Protein AF-A0A0R3S7X6-F1 (afdb_monomer_lite)

Radius of gyration: 30.51 Å; chains: 1; bounding box: 85×88×116 Å

pLDDT: mean 70.82, std 25.55, range [23.27, 97.25]

Sequence (541 aa):
MPRQCRDERRQRWRWRRLWWYTCLGCTSHNLLEMDIFHAITQGDSDELESCLQRLQSSPISLIIRRGHPNKMLGTFFQECSPAIWAVECCQWHLLPILSNYGFDFNRPQLCRRWTCFCRKQIRPNNSPYRRLWTRGQYTYQSILDYFFASIYEKLGELEDTPLFLQESEFLENPLQALLSRADKLLSYGADVHRIDSIIVFNSLAGSFDRYLCSYFDPNDEILPDIPKRSDAYVELEVLQRLIEYGFSEFEFMEYISPNTNWFGILICLLAHPRLQKLVEANRPVPPLIKSTAILLINLLVWRYKLPHTSTDLQDSVNNLRLRKTYARRYAEQRNLFDSRIAGIIRESDNLLKSPPSLGLLARNRIRSLLGGKGFKTKVESLGLPQNLTTFLASIGTEHMTWVRAPPFAVAVATGKLTAATFEDLDRNCGVEIERRAESDRIRTSLTPSPEPFQNRESIEPKVDGSPSFSEMINYRPGLIKRRASACPRISRLQPMTGPVLRIQRSMTAVVRGPRPRPTSAPLLKVTPPKVSAHRLQMPVR

Secondary structure (DSSP, 8-state):
--THHHHHHHHHHHHHHHHHHHHHTB--S-HHHHHHHHHHHHT-HHHHHHHHHT--SS---EEEEEE-SSGGG-EEEEEE-HHHHHHHTT-GGGHHHHHHTT--TTS-EEEEEEES-----------TTGGGSSEEEEEESSHHHHHHHHHHHHHHHHHHS-GGG--S-TTS-TTHHHHTTHHHHHTTT--GGGS-HHHHHHHHHHHHHHHHHH---TT-SS-TTS--SGGG-HHHHHHHHHHHTT----HHHHS--TTS-HHHHHHHHHT-TTHHHHHHTTPPPPHHHHHHHHHHHHHHHHHTT-TT----HHHHHHT-HHHHHHHHHTGGGHHHHHHHHHHHHHHHHHHHHSPPPHHHHHHHHHHHHH-STTHHHHHHTTT--HHHHHHHH---GGGTTTTT--HHHHHHHHT---HHHHHHHHHHHHHHHHHHHHHHHHHHTS-PPPPP---------------------------------------------S------SS------PPPPPP-----------------------

Structure (mmCIF, N/CA/C/O backbone):
data_AF-A0A0R3S7X6-F1
#
_entry.id   AF-A0A0R3S7X6-F1
#
loop_
_atom_site.group_PDB
_atom_site.id
_atom_site.type_symbol
_atom_site.label_atom_id
_atom_site.label_alt_id
_atom_site.label_comp_id
_atom_site.label_asym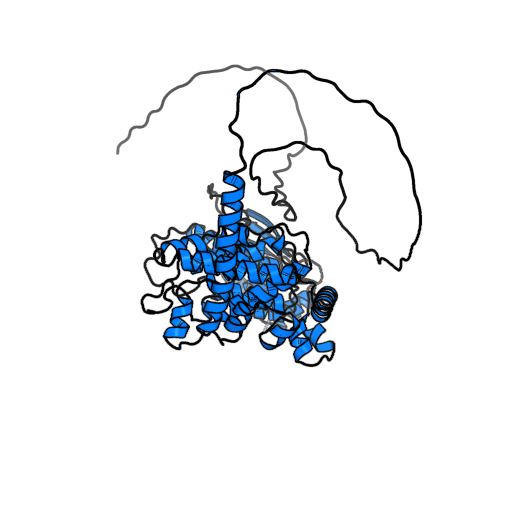_id
_atom_site.label_entity_id
_atom_site.label_seq_id
_atom_site.pdbx_PDB_ins_code
_atom_site.Cartn_x
_atom_site.Cartn_y
_atom_site.Cartn_z
_atom_site.occupancy
_atom_site.B_iso_or_equiv
_atom_site.auth_seq_id
_atom_site.auth_comp_id
_atom_site.auth_asym_id
_atom_site.auth_atom_id
_atom_site.pdbx_PDB_model_num
ATOM 1 N N . MET A 1 1 ? 14.888 0.655 -61.557 1.00 35.81 1 MET A N 1
ATOM 2 C CA . MET A 1 1 ? 14.719 1.640 -60.459 1.00 35.81 1 MET A CA 1
ATOM 3 C C . MET A 1 1 ? 15.965 1.605 -59.578 1.00 35.81 1 MET A C 1
ATOM 5 O O . MET A 1 1 ? 16.168 0.599 -58.905 1.00 35.81 1 MET A O 1
ATOM 9 N N . PRO A 1 2 ? 16.854 2.611 -59.650 1.00 29.84 2 PRO A N 1
ATOM 10 C CA . PRO A 1 2 ? 18.198 2.507 -59.090 1.00 29.84 2 PRO A CA 1
ATOM 11 C C . PRO A 1 2 ? 18.199 2.701 -57.566 1.00 29.84 2 PRO A C 1
ATOM 13 O O . PRO A 1 2 ? 17.438 3.501 -57.017 1.00 29.84 2 PRO A O 1
ATOM 16 N N . ARG A 1 3 ? 19.073 1.945 -56.889 1.00 31.59 3 ARG A N 1
ATOM 17 C CA . ARG A 1 3 ? 19.215 1.844 -55.423 1.00 31.59 3 ARG A CA 1
ATOM 18 C C . ARG A 1 3 ? 19.357 3.201 -54.704 1.00 31.59 3 ARG A C 1
ATOM 20 O O . ARG A 1 3 ? 18.885 3.319 -53.579 1.00 31.59 3 ARG A O 1
ATOM 27 N N . GLN A 1 4 ? 19.863 4.238 -55.375 1.00 29.61 4 GLN A N 1
ATOM 28 C CA . GLN A 1 4 ? 20.001 5.601 -54.832 1.00 29.61 4 GLN A CA 1
ATOM 29 C C . GLN A 1 4 ? 18.666 6.257 -54.428 1.00 29.61 4 GLN A C 1
ATOM 31 O O . GLN A 1 4 ? 18.596 6.929 -53.403 1.00 29.61 4 GLN A O 1
ATOM 36 N N . CYS A 1 5 ? 17.562 5.991 -55.137 1.00 27.59 5 CYS A N 1
ATOM 37 C CA . CYS A 1 5 ? 16.273 6.635 -54.841 1.00 27.59 5 CYS A CA 1
ATOM 38 C C . CYS A 1 5 ? 15.550 6.020 -53.613 1.00 27.59 5 CYS A C 1
ATOM 40 O O . CYS A 1 5 ? 14.645 6.629 -53.036 1.00 27.59 5 CYS A O 1
ATOM 42 N N . ARG A 1 6 ? 15.953 4.813 -53.173 1.00 31.94 6 ARG A N 1
ATOM 43 C CA . ARG A 1 6 ? 15.488 4.198 -51.911 1.00 31.94 6 ARG A CA 1
ATOM 44 C C . ARG A 1 6 ? 16.249 4.736 -50.696 1.00 31.94 6 ARG A C 1
ATOM 46 O O . ARG A 1 6 ? 15.630 4.915 -49.644 1.00 31.94 6 ARG A O 1
ATOM 53 N N . ASP A 1 7 ? 17.537 5.033 -50.848 1.00 34.22 7 ASP A N 1
ATOM 54 C CA . ASP A 1 7 ? 18.363 5.588 -49.771 1.00 34.22 7 ASP A CA 1
ATOM 55 C C . ASP A 1 7 ? 18.032 7.055 -49.473 1.00 34.22 7 ASP A C 1
ATOM 57 O O . ASP A 1 7 ? 17.949 7.427 -48.304 1.00 34.22 7 ASP A O 1
ATOM 61 N N . GLU A 1 8 ? 17.687 7.858 -50.483 1.00 30.91 8 GLU A N 1
ATOM 62 C CA . GLU A 1 8 ? 17.240 9.247 -50.282 1.00 30.91 8 GLU A CA 1
ATOM 63 C C . GLU A 1 8 ? 15.860 9.349 -49.614 1.00 30.91 8 GLU A C 1
ATOM 65 O O . GLU A 1 8 ? 15.633 10.214 -48.761 1.00 30.91 8 GLU A O 1
ATOM 70 N N . ARG A 1 9 ? 14.928 8.432 -49.927 1.00 36.00 9 ARG A N 1
ATOM 71 C CA . ARG A 1 9 ? 13.648 8.343 -49.202 1.00 36.00 9 ARG A CA 1
ATOM 72 C C . ARG A 1 9 ? 13.881 7.899 -47.761 1.00 36.00 9 ARG A C 1
ATOM 74 O O . ARG A 1 9 ? 13.361 8.543 -46.855 1.00 36.00 9 ARG A O 1
ATOM 81 N N . ARG A 1 10 ? 14.714 6.880 -47.512 1.00 38.38 10 ARG A N 1
ATOM 82 C CA . ARG A 1 10 ? 15.102 6.495 -46.142 1.00 38.38 10 ARG A CA 1
ATOM 83 C C . ARG A 1 10 ? 15.780 7.645 -45.394 1.00 38.38 10 ARG A C 1
ATOM 85 O O . ARG A 1 10 ? 15.473 7.839 -44.225 1.00 38.38 10 ARG A O 1
ATOM 92 N N . GLN A 1 11 ? 16.624 8.448 -46.041 1.00 36.12 11 GLN A N 1
ATOM 93 C CA . GLN A 1 11 ? 17.256 9.623 -45.431 1.00 36.12 11 GLN A CA 1
ATOM 94 C C . GLN A 1 11 ? 16.265 10.759 -45.133 1.00 36.12 11 GLN A C 1
ATOM 96 O O . GLN A 1 11 ? 16.307 11.304 -44.035 1.00 36.12 11 GLN A O 1
ATOM 101 N N . ARG A 1 12 ? 15.317 11.087 -46.023 1.00 34.56 12 ARG A N 1
ATOM 102 C CA . ARG A 1 12 ? 14.266 12.089 -45.727 1.00 34.56 12 ARG A CA 1
ATOM 103 C C . ARG A 1 12 ? 13.311 11.644 -44.616 1.00 34.56 12 ARG A C 1
ATOM 105 O O . ARG A 1 12 ? 12.922 12.466 -43.788 1.00 34.56 12 ARG A O 1
ATOM 112 N N . TRP A 1 13 ? 12.975 10.354 -44.554 1.00 42.47 13 TRP A N 1
ATOM 113 C CA . TRP A 1 13 ? 12.238 9.772 -43.426 1.00 42.47 13 TRP A CA 1
ATOM 114 C C . TRP A 1 13 ? 13.071 9.781 -42.129 1.00 42.47 13 TRP A C 1
ATOM 116 O O . TRP A 1 13 ? 12.522 10.084 -41.073 1.00 42.47 13 TRP A O 1
ATOM 126 N N . ARG A 1 14 ? 14.393 9.546 -42.201 1.00 41.12 14 ARG A N 1
ATOM 127 C CA . ARG A 1 14 ? 15.344 9.648 -41.072 1.00 41.12 14 ARG A CA 1
ATOM 128 C C . ARG A 1 14 ? 15.487 11.072 -40.531 1.00 41.12 14 ARG A C 1
ATOM 130 O O . ARG A 1 14 ? 15.494 11.232 -39.320 1.00 41.12 14 ARG A O 1
ATOM 137 N N . TRP A 1 15 ? 15.547 12.094 -41.387 1.00 39.44 15 TRP A N 1
ATOM 138 C CA . TRP A 1 15 ? 15.629 13.502 -40.968 1.00 39.44 15 TRP A CA 1
ATOM 139 C C . TRP A 1 15 ? 14.330 14.006 -40.340 1.00 39.44 15 TRP A C 1
ATOM 141 O O . TRP A 1 15 ? 14.372 14.683 -39.316 1.00 39.44 15 TRP A O 1
ATOM 151 N N . ARG A 1 16 ? 13.170 13.623 -40.894 1.00 40.66 16 ARG A N 1
ATOM 152 C CA . ARG A 1 16 ? 11.879 13.892 -40.247 1.00 40.66 16 ARG A CA 1
ATOM 153 C C . ARG A 1 16 ? 11.799 13.185 -38.895 1.00 40.66 16 ARG A C 1
ATOM 155 O O . ARG A 1 16 ? 11.509 13.842 -37.907 1.00 40.66 16 ARG A O 1
ATOM 162 N N . ARG A 1 17 ? 12.154 11.899 -38.814 1.00 41.44 17 ARG A N 1
ATOM 163 C CA . ARG A 1 17 ? 12.241 11.163 -37.545 1.00 41.44 17 ARG A CA 1
ATOM 164 C C . ARG A 1 17 ? 13.181 11.848 -36.532 1.00 41.44 17 ARG A C 1
ATOM 166 O O . ARG A 1 17 ? 12.739 12.078 -35.418 1.00 41.44 17 ARG A O 1
ATOM 173 N N . LEU A 1 18 ? 14.384 12.296 -36.922 1.00 41.06 18 LEU A N 1
ATOM 174 C CA . LEU A 1 18 ? 15.325 13.068 -36.075 1.00 41.06 18 LEU A CA 1
ATOM 175 C C . LEU A 1 18 ? 14.728 14.350 -35.483 1.00 41.06 18 LEU A C 1
ATOM 177 O O . LEU A 1 18 ? 14.952 14.651 -34.314 1.00 41.06 18 LEU A O 1
ATOM 181 N N . TRP A 1 19 ? 13.937 15.075 -36.271 1.00 41.53 19 TRP A N 1
ATOM 182 C CA . TRP A 1 19 ? 13.256 16.291 -35.823 1.00 41.53 19 TRP A CA 1
ATOM 183 C C . TRP A 1 19 ? 12.086 15.995 -34.869 1.00 41.53 19 TRP A C 1
ATOM 185 O O . TRP A 1 19 ? 11.884 16.715 -33.892 1.00 41.53 19 TRP A O 1
ATOM 195 N N . TRP A 1 20 ? 11.366 14.890 -35.091 1.00 39.84 20 TRP A N 1
ATOM 196 C CA . TRP A 1 20 ? 10.356 14.377 -34.158 1.00 39.84 20 TRP A CA 1
ATOM 197 C C . TRP A 1 20 ? 10.990 13.787 -32.880 1.00 39.84 20 TRP A C 1
ATOM 199 O O . TRP A 1 20 ? 10.400 13.896 -31.806 1.00 39.84 20 TRP A O 1
ATOM 209 N N . TYR A 1 21 ? 12.211 13.241 -32.947 1.00 43.78 21 TYR A N 1
ATOM 210 C CA . TYR A 1 21 ? 12.957 12.699 -31.800 1.00 43.78 21 TYR A CA 1
ATOM 211 C C . TYR A 1 21 ? 13.365 13.779 -30.797 1.00 43.78 21 TYR A C 1
ATOM 213 O O . TYR A 1 21 ? 13.222 13.578 -29.591 1.00 43.78 21 TYR A O 1
ATOM 221 N N . THR A 1 22 ? 13.745 14.970 -31.272 1.00 48.91 22 THR A N 1
ATOM 222 C CA . THR A 1 22 ? 13.940 16.142 -30.401 1.00 48.91 22 THR A CA 1
ATOM 223 C C . THR A 1 22 ? 12.646 16.629 -29.739 1.00 48.91 22 THR A C 1
ATOM 225 O O . THR A 1 22 ? 12.710 17.222 -28.659 1.00 48.91 22 THR A O 1
ATOM 228 N N . CYS A 1 23 ? 11.477 16.343 -30.326 1.00 44.66 23 CYS A N 1
ATOM 229 C CA . CYS A 1 23 ? 10.162 16.652 -29.750 1.00 44.66 23 CYS A CA 1
ATOM 230 C C . CYS A 1 23 ? 9.664 15.583 -28.757 1.00 44.66 23 CYS A C 1
ATOM 232 O O . CYS A 1 23 ? 9.019 15.937 -27.774 1.00 44.66 23 CYS A O 1
ATOM 234 N N . LEU A 1 24 ? 9.996 14.302 -28.971 1.00 45.62 24 LEU A N 1
ATOM 235 C CA . LEU A 1 24 ? 9.688 13.174 -28.068 1.00 45.62 24 LEU A CA 1
ATOM 236 C C . LEU A 1 24 ? 10.726 12.982 -26.950 1.00 45.62 24 LEU A C 1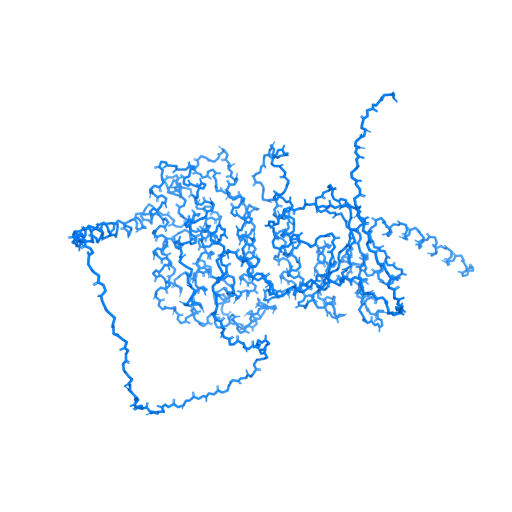
ATOM 238 O O . LEU A 1 24 ? 10.552 12.156 -26.058 1.00 45.62 24 LEU A O 1
ATOM 242 N N . GLY A 1 25 ? 11.801 13.768 -26.987 1.00 54.53 25 GLY A N 1
ATOM 243 C CA . GLY A 1 25 ? 12.741 13.934 -25.893 1.00 54.53 25 GLY A CA 1
ATOM 244 C C . GLY A 1 25 ? 13.941 12.993 -25.901 1.00 54.53 25 GLY A C 1
ATOM 245 O O . GLY A 1 25 ? 14.800 13.180 -25.048 1.00 54.53 25 GLY A O 1
ATOM 246 N N . CYS A 1 26 ? 14.079 12.042 -26.828 1.00 52.59 26 CYS A N 1
ATOM 247 C CA . CYS A 1 26 ? 15.272 11.193 -26.864 1.00 52.59 26 CYS A CA 1
ATOM 248 C C . CYS A 1 26 ? 16.406 11.832 -27.683 1.00 52.59 26 CYS A C 1
ATOM 250 O O . CYS A 1 26 ? 16.183 12.255 -28.815 1.00 52.59 26 CYS A O 1
ATOM 252 N N . THR A 1 27 ? 17.619 11.929 -27.124 1.00 57.59 27 THR A N 1
ATOM 253 C CA . THR A 1 27 ? 18.764 12.613 -27.773 1.00 57.59 27 THR A CA 1
ATOM 254 C C . THR A 1 27 ? 19.904 11.676 -28.178 1.00 57.59 27 THR A C 1
ATOM 256 O O . THR A 1 27 ? 21.032 12.138 -28.342 1.00 57.59 27 THR A O 1
ATOM 259 N N . SER A 1 28 ? 19.662 10.366 -28.298 1.00 59.12 28 SER A N 1
ATOM 260 C CA . SER A 1 28 ? 20.721 9.435 -28.708 1.00 59.12 28 SER A CA 1
ATOM 261 C C . SER A 1 28 ? 20.975 9.469 -30.220 1.00 59.12 28 SER A C 1
ATOM 263 O O . SER A 1 28 ? 20.064 9.597 -31.036 1.00 59.12 28 SER A O 1
ATOM 265 N N . HIS A 1 29 ? 22.256 9.366 -30.582 1.00 60.50 29 HIS A N 1
ATOM 266 C CA . HIS A 1 29 ? 22.735 9.291 -31.963 1.00 60.50 29 HIS A CA 1
ATOM 267 C C . HIS A 1 29 ? 22.774 7.849 -32.501 1.00 60.50 29 HIS A C 1
ATOM 269 O O . HIS A 1 29 ? 23.084 7.640 -33.675 1.00 60.50 29 HIS A O 1
ATOM 275 N N . ASN A 1 30 ? 22.462 6.856 -31.663 1.00 75.25 30 ASN A N 1
ATOM 276 C CA . ASN A 1 30 ? 22.417 5.449 -32.033 1.00 75.25 30 ASN A CA 1
ATOM 277 C C . ASN A 1 30 ? 21.001 5.071 -32.497 1.00 75.25 30 ASN A C 1
ATOM 279 O O . ASN A 1 30 ? 20.039 5.151 -31.734 1.00 75.25 30 ASN A O 1
ATOM 283 N N . LEU A 1 31 ? 20.875 4.635 -33.754 1.00 77.81 31 LEU A N 1
ATOM 284 C CA . LEU A 1 31 ? 19.589 4.248 -34.345 1.00 77.81 31 LEU A CA 1
ATOM 285 C C . LEU A 1 31 ? 18.906 3.118 -33.562 1.00 77.81 31 LEU A C 1
ATOM 287 O O . LEU A 1 31 ? 17.692 3.147 -33.403 1.00 77.81 31 LEU A O 1
ATOM 291 N N . LEU A 1 32 ? 19.677 2.175 -33.017 1.00 82.06 32 LEU A N 1
ATOM 292 C CA . LEU A 1 32 ? 19.123 1.048 -32.267 1.00 82.06 32 LEU A CA 1
ATOM 293 C C . LEU A 1 32 ? 18.525 1.487 -30.921 1.00 82.06 32 LEU A C 1
ATOM 295 O O . LEU A 1 32 ? 17.505 0.962 -30.493 1.00 82.06 32 LEU A O 1
ATOM 299 N N . GLU A 1 33 ? 19.118 2.490 -30.271 1.00 83.94 33 GLU A N 1
ATOM 300 C CA . GLU A 1 33 ? 18.578 3.068 -29.034 1.00 83.94 33 GLU A CA 1
ATOM 301 C C . GLU A 1 33 ? 17.279 3.838 -29.291 1.00 83.94 33 GLU A C 1
ATOM 303 O O . GLU A 1 33 ? 16.375 3.802 -28.458 1.00 83.94 33 GLU A O 1
ATOM 308 N N . MET A 1 34 ? 17.161 4.492 -30.454 1.00 82.62 34 MET A N 1
ATOM 309 C CA . MET A 1 34 ? 15.910 5.128 -30.888 1.00 82.62 34 MET A CA 1
ATOM 310 C C . MET A 1 34 ? 14.808 4.106 -31.155 1.00 82.62 34 MET A C 1
ATOM 312 O O . MET A 1 34 ? 13.664 4.331 -30.757 1.00 82.62 34 MET A O 1
ATOM 316 N N . ASP A 1 35 ? 15.143 2.997 -31.814 1.00 88.12 35 ASP A N 1
ATOM 317 C CA . ASP A 1 35 ? 14.180 1.936 -32.105 1.00 88.12 35 ASP A CA 1
ATOM 318 C C . ASP A 1 35 ? 13.686 1.288 -30.793 1.00 88.12 35 ASP A C 1
ATOM 320 O O . ASP A 1 35 ? 12.478 1.177 -30.585 1.00 88.12 35 ASP A O 1
ATOM 324 N N . ILE A 1 36 ? 14.585 1.008 -29.836 1.00 90.75 36 ILE A N 1
ATOM 325 C CA . ILE A 1 36 ? 14.224 0.523 -28.487 1.00 90.75 36 ILE A CA 1
ATOM 326 C C . ILE A 1 36 ? 13.358 1.538 -27.739 1.00 90.75 36 ILE A C 1
ATOM 328 O O . ILE A 1 36 ? 12.340 1.170 -27.151 1.00 90.75 36 ILE A O 1
ATOM 332 N N . PHE A 1 37 ? 13.742 2.818 -27.749 1.00 91.06 37 PHE A N 1
ATOM 333 C CA . PHE A 1 37 ? 12.966 3.883 -27.117 1.00 91.06 37 PHE A CA 1
ATOM 334 C C . PHE A 1 37 ? 11.526 3.895 -27.639 1.00 91.06 37 PHE A C 1
ATOM 336 O O . PHE A 1 37 ? 10.586 3.945 -26.846 1.00 91.06 37 PHE A O 1
ATOM 343 N N . HIS A 1 38 ? 11.350 3.804 -28.958 1.00 89.94 38 HIS A N 1
ATOM 344 C CA . HIS A 1 38 ? 10.039 3.785 -29.592 1.00 89.94 38 HIS A CA 1
ATOM 345 C C . HIS A 1 38 ? 9.237 2.526 -29.310 1.00 89.94 38 HIS A C 1
ATOM 347 O O . HIS A 1 38 ? 8.059 2.654 -28.977 1.00 89.94 38 HIS A O 1
ATOM 353 N N . ALA A 1 39 ? 9.850 1.349 -29.423 1.00 94.25 39 ALA A N 1
ATOM 354 C CA . ALA A 1 39 ? 9.185 0.088 -29.122 1.00 94.25 39 ALA A CA 1
ATOM 355 C C . ALA A 1 39 ? 8.629 0.113 -27.690 1.00 94.25 39 ALA A C 1
ATOM 357 O O . ALA A 1 39 ? 7.459 -0.190 -27.461 1.00 94.25 39 ALA A O 1
ATOM 358 N N . ILE A 1 40 ? 9.420 0.627 -26.740 1.00 95.62 40 ILE A N 1
ATOM 359 C CA . ILE A 1 40 ? 8.980 0.811 -25.355 1.00 95.62 40 ILE A CA 1
ATOM 360 C C . ILE A 1 40 ? 7.882 1.862 -25.235 1.00 95.62 40 ILE A C 1
ATOM 362 O O . ILE A 1 40 ? 6.937 1.638 -24.496 1.00 95.62 40 ILE A O 1
ATOM 366 N N . THR A 1 41 ? 7.956 2.998 -25.929 1.00 93.69 41 THR A N 1
ATOM 367 C CA . THR A 1 41 ? 6.893 4.015 -25.862 1.00 93.69 41 THR A CA 1
ATOM 368 C C . THR A 1 41 ? 5.561 3.498 -26.410 1.00 93.69 41 THR A C 1
ATOM 370 O O . THR A 1 41 ? 4.513 3.798 -25.840 1.00 93.69 41 THR A O 1
ATOM 373 N N . GLN A 1 42 ? 5.595 2.708 -27.485 1.00 94.56 42 GLN A N 1
ATOM 374 C CA . GLN A 1 42 ? 4.398 2.136 -28.109 1.00 94.56 42 GLN A CA 1
ATOM 375 C C . GLN A 1 42 ? 3.884 0.880 -27.396 1.00 94.56 42 GLN A C 1
ATOM 377 O O . GLN A 1 42 ? 2.738 0.496 -27.601 1.00 94.56 42 GLN A O 1
ATOM 382 N N . GLY A 1 43 ? 4.697 0.254 -26.541 1.00 95.25 43 GLY A N 1
ATOM 383 C CA . GLY A 1 43 ? 4.337 -1.019 -25.922 1.00 95.25 43 GLY A CA 1
ATOM 384 C C . GLY A 1 43 ? 4.489 -2.218 -26.865 1.00 95.25 43 GLY A C 1
ATOM 385 O O . GLY A 1 43 ? 3.861 -3.244 -26.621 1.00 95.25 43 GLY A O 1
ATOM 386 N N . ASP A 1 44 ? 5.290 -2.098 -27.925 1.00 96.50 44 ASP A N 1
ATOM 387 C CA . ASP A 1 44 ? 5.465 -3.126 -28.956 1.00 96.50 44 ASP A CA 1
ATOM 388 C C . ASP A 1 44 ? 6.478 -4.185 -28.497 1.00 96.50 44 ASP A C 1
ATOM 390 O O . ASP A 1 44 ? 7.677 -3.916 -28.387 1.00 96.50 44 ASP A O 1
ATOM 394 N N . SER A 1 45 ? 5.981 -5.380 -28.171 1.00 96.44 45 SER A N 1
ATOM 395 C CA . SER A 1 45 ? 6.797 -6.499 -27.691 1.00 96.44 45 SER A CA 1
ATOM 396 C C . SER A 1 45 ? 7.681 -7.097 -28.783 1.00 96.44 45 SER A C 1
ATOM 398 O O . SER A 1 45 ? 8.849 -7.380 -28.513 1.00 96.44 45 SER A O 1
ATOM 400 N N . ASP A 1 46 ? 7.152 -7.238 -29.998 1.00 95.44 46 ASP A N 1
ATOM 401 C CA . ASP A 1 46 ? 7.829 -7.914 -31.105 1.00 95.44 46 ASP A CA 1
ATOM 402 C C . ASP A 1 46 ? 8.974 -7.048 -31.639 1.00 95.44 46 ASP A C 1
ATOM 404 O O . ASP A 1 46 ? 10.105 -7.515 -31.810 1.00 95.44 46 ASP A O 1
ATOM 408 N N . GLU A 1 47 ? 8.712 -5.751 -31.834 1.00 94.12 47 GLU A N 1
ATOM 409 C CA . GLU A 1 47 ? 9.744 -4.805 -32.260 1.00 94.12 47 GLU A CA 1
ATOM 410 C C . GLU A 1 47 ? 10.815 -4.640 -31.176 1.00 94.12 47 GLU A C 1
ATOM 412 O O . GLU A 1 47 ? 12.009 -4.589 -31.490 1.00 94.12 47 GLU A O 1
ATOM 417 N N . LEU A 1 48 ? 10.422 -4.601 -29.895 1.00 94.69 48 LEU A N 1
ATOM 418 C CA . LEU A 1 48 ? 11.380 -4.519 -28.795 1.00 94.69 48 LEU A CA 1
ATOM 419 C C . LEU A 1 48 ? 12.312 -5.732 -28.791 1.00 94.69 48 LEU A C 1
ATOM 421 O O . LEU A 1 48 ? 13.530 -5.562 -28.715 1.00 94.69 48 LEU A O 1
ATOM 425 N N . GLU A 1 49 ? 11.764 -6.941 -28.881 1.00 94.00 49 GLU A N 1
ATOM 426 C CA . GLU A 1 49 ? 12.558 -8.165 -28.901 1.00 94.00 49 GLU A CA 1
ATOM 427 C C . GLU A 1 49 ? 13.488 -8.212 -30.123 1.00 94.00 49 GLU A C 1
ATOM 429 O O . GLU A 1 49 ? 14.685 -8.467 -29.975 1.00 94.00 49 GLU A O 1
ATOM 434 N N . SER A 1 50 ? 12.994 -7.843 -31.308 1.00 92.62 50 SER A N 1
ATOM 435 C CA . SER A 1 50 ? 13.817 -7.732 -32.520 1.00 92.62 50 SER A CA 1
ATOM 436 C C . SER A 1 50 ? 14.966 -6.725 -32.369 1.00 92.62 50 SER A C 1
ATOM 438 O O . SER A 1 50 ? 16.089 -6.949 -32.834 1.00 92.62 50 SER A O 1
ATOM 440 N N . CYS A 1 51 ? 14.724 -5.590 -31.709 1.00 91.50 51 CYS A N 1
ATOM 441 C CA . CYS A 1 51 ? 15.770 -4.616 -31.403 1.00 91.50 51 CYS A CA 1
ATOM 442 C C . CYS A 1 51 ? 16.806 -5.170 -30.417 1.00 91.50 51 CYS A C 1
ATOM 444 O O . CYS A 1 51 ? 18.007 -4.999 -30.628 1.00 91.50 51 CYS A O 1
ATOM 446 N N . LEU A 1 52 ? 16.360 -5.850 -29.360 1.00 90.31 52 LEU A N 1
ATOM 447 C CA . LEU A 1 52 ? 17.234 -6.402 -28.324 1.00 90.31 52 LEU A CA 1
ATOM 448 C C . LEU A 1 52 ? 18.092 -7.567 -28.832 1.00 90.31 52 LEU A C 1
ATOM 450 O O . LEU A 1 52 ? 19.252 -7.673 -28.449 1.00 90.31 52 LEU A O 1
ATOM 454 N N . GLN A 1 53 ? 17.586 -8.396 -29.745 1.00 90.12 53 GLN A N 1
ATOM 455 C CA . GLN A 1 53 ? 18.380 -9.455 -30.384 1.00 90.12 53 GLN A CA 1
ATOM 456 C C . GLN A 1 53 ? 19.525 -8.900 -31.240 1.00 90.12 53 GLN A C 1
ATOM 458 O O . GLN A 1 53 ? 20.581 -9.520 -31.362 1.00 90.12 53 GLN A O 1
ATOM 463 N N . ARG A 1 54 ? 19.337 -7.714 -31.828 1.00 88.69 54 ARG A N 1
ATOM 464 C CA . ARG A 1 54 ? 20.366 -7.028 -32.624 1.00 88.69 54 ARG A CA 1
ATOM 465 C C . ARG A 1 54 ? 21.434 -6.346 -31.761 1.00 88.69 54 ARG A C 1
ATOM 467 O O . ARG A 1 54 ? 22.443 -5.895 -32.306 1.00 88.69 54 ARG A O 1
ATOM 474 N N . LEU A 1 55 ? 21.244 -6.260 -30.441 1.00 83.88 55 LEU A N 1
ATOM 475 C CA . LEU A 1 55 ? 22.230 -5.691 -29.526 1.00 83.88 55 LEU A CA 1
ATOM 476 C C . LEU A 1 55 ? 23.416 -6.644 -29.337 1.00 83.88 55 LEU A C 1
ATOM 478 O O . LEU A 1 55 ? 23.271 -7.722 -28.772 1.00 83.88 55 LEU A O 1
ATOM 482 N N . GLN A 1 56 ? 24.612 -6.225 -29.751 1.00 65.06 56 GLN A N 1
ATOM 483 C CA . GLN A 1 56 ? 25.824 -7.048 -29.634 1.00 65.06 56 GLN A CA 1
ATOM 484 C C . GLN A 1 56 ? 26.649 -6.790 -28.353 1.00 65.06 56 GLN A C 1
ATOM 486 O O . GLN A 1 56 ? 27.530 -7.587 -28.037 1.00 65.06 56 GLN A O 1
ATOM 491 N N . SER A 1 57 ? 26.399 -5.717 -27.587 1.00 60.06 57 SER A N 1
ATOM 492 C CA . SER A 1 57 ? 27.141 -5.412 -26.346 1.00 60.06 57 SER A CA 1
ATOM 493 C C . SER A 1 57 ? 26.340 -4.588 -25.315 1.00 60.06 57 SER A C 1
ATOM 495 O O . SER A 1 57 ? 25.388 -3.889 -25.656 1.00 60.06 57 SER A O 1
ATOM 497 N N . SER A 1 58 ? 26.723 -4.704 -24.033 1.00 57.78 58 SER A N 1
ATOM 498 C CA . SER A 1 58 ? 26.104 -4.077 -22.841 1.00 57.78 58 SER A CA 1
ATOM 499 C C . SER A 1 58 ? 26.842 -2.793 -22.401 1.00 57.78 58 SER A C 1
ATOM 501 O O . SER A 1 58 ? 28.059 -2.743 -22.599 1.00 57.78 58 SER A O 1
ATOM 503 N N . PRO A 1 59 ? 26.220 -1.800 -21.717 1.00 69.31 59 PRO A N 1
ATOM 504 C CA . PRO A 1 59 ? 24.791 -1.552 -21.496 1.00 69.31 59 PRO A CA 1
ATOM 505 C C . PRO A 1 59 ? 24.266 -0.341 -22.300 1.00 69.31 59 PRO A C 1
ATOM 507 O O . PRO A 1 59 ? 24.963 0.660 -22.462 1.00 69.31 59 PRO A O 1
ATOM 510 N N . ILE A 1 60 ? 22.999 -0.396 -22.731 1.00 79.94 60 ILE A N 1
ATOM 511 C CA . ILE A 1 60 ? 22.294 0.760 -23.312 1.00 79.94 60 ILE A CA 1
ATOM 512 C C . ILE A 1 60 ? 21.698 1.641 -22.220 1.00 79.94 60 ILE A C 1
ATOM 514 O O . ILE A 1 60 ? 21.118 1.156 -21.246 1.00 79.94 60 ILE A O 1
ATOM 518 N N . SER A 1 61 ? 21.810 2.948 -22.436 1.00 84.12 61 SER A N 1
ATOM 519 C CA . SER A 1 61 ? 21.265 3.993 -21.585 1.00 84.12 61 SER A CA 1
ATOM 520 C C . SER A 1 61 ? 20.460 4.961 -22.447 1.00 84.12 61 SER A C 1
ATOM 522 O O . SER A 1 61 ? 20.970 5.488 -23.432 1.00 84.12 61 SER A O 1
ATOM 524 N N . LEU A 1 62 ? 19.193 5.180 -22.107 1.00 88.56 62 LEU A N 1
ATOM 525 C CA . LEU A 1 62 ? 18.306 6.082 -22.835 1.00 88.56 62 LEU A CA 1
ATOM 526 C C . LEU A 1 62 ? 18.390 7.476 -22.215 1.00 88.56 62 LEU A C 1
ATOM 528 O O . LEU A 1 62 ? 18.182 7.627 -21.013 1.00 88.56 62 LEU A O 1
ATOM 532 N N . ILE A 1 63 ? 18.662 8.498 -23.029 1.00 87.25 63 ILE A N 1
ATOM 533 C CA . ILE A 1 63 ? 18.646 9.904 -22.596 1.00 87.25 63 ILE A CA 1
ATOM 534 C C . ILE A 1 63 ? 17.344 10.541 -23.058 1.00 87.25 63 ILE A C 1
ATOM 536 O O . ILE A 1 63 ? 17.087 10.594 -24.255 1.00 87.25 63 ILE A O 1
ATOM 540 N N . ILE A 1 64 ? 16.542 11.026 -22.113 1.00 86.56 64 ILE A N 1
ATOM 541 C CA . ILE A 1 64 ? 15.155 11.442 -22.315 1.00 86.56 64 ILE A CA 1
ATOM 542 C C . ILE A 1 64 ? 14.937 12.826 -21.706 1.00 86.56 64 ILE A C 1
ATOM 544 O O . ILE A 1 64 ? 15.239 13.070 -20.540 1.00 86.56 64 ILE A O 1
ATOM 548 N N . ARG A 1 65 ? 14.365 13.747 -22.471 1.00 83.94 65 ARG A N 1
ATOM 549 C CA . ARG A 1 65 ? 13.929 15.065 -22.024 1.00 83.94 65 ARG A CA 1
ATOM 550 C C . ARG A 1 65 ? 12.531 14.952 -21.432 1.00 83.94 65 ARG A C 1
ATOM 552 O O . ARG A 1 65 ? 11.604 14.487 -22.086 1.00 83.94 65 ARG A O 1
ATOM 559 N N . ARG A 1 66 ? 12.376 15.422 -20.201 1.00 77.88 66 ARG A N 1
ATOM 560 C CA . ARG A 1 66 ? 11.145 15.349 -19.415 1.00 77.88 66 ARG A CA 1
ATOM 561 C C . ARG A 1 66 ? 10.686 16.728 -18.976 1.00 77.88 66 ARG A C 1
ATOM 563 O O . ARG A 1 66 ? 11.505 17.609 -18.725 1.00 77.88 66 ARG A O 1
ATOM 570 N N . GLY A 1 67 ? 9.375 16.898 -18.836 1.00 74.56 67 GLY A N 1
ATOM 571 C CA . GLY A 1 67 ? 8.801 18.010 -18.081 1.00 74.56 67 GLY A CA 1
ATOM 572 C C . GLY A 1 67 ? 8.938 17.764 -16.580 1.00 74.56 67 GLY A C 1
ATOM 573 O O . GLY A 1 67 ? 8.745 16.642 -16.114 1.00 74.56 67 GLY A O 1
ATOM 574 N N . HIS A 1 68 ? 9.281 18.801 -15.822 1.00 72.06 68 HIS A N 1
ATOM 575 C CA . HIS A 1 68 ? 9.266 18.749 -14.366 1.00 72.06 68 HIS A CA 1
ATOM 576 C C . HIS A 1 68 ? 7.802 18.697 -13.866 1.00 72.06 68 HIS A C 1
ATOM 578 O O . HIS A 1 68 ? 6.973 19.431 -14.409 1.00 72.06 68 HIS A O 1
ATOM 584 N N . PRO A 1 69 ? 7.458 17.873 -12.848 1.00 67.06 69 PRO A N 1
ATOM 585 C CA . PRO A 1 69 ? 6.096 17.764 -12.312 1.00 67.06 69 PRO A CA 1
ATOM 586 C C . PRO A 1 69 ? 5.506 19.121 -11.940 1.00 67.06 69 PRO A C 1
ATOM 588 O O . PRO A 1 69 ? 4.382 19.454 -12.301 1.00 67.06 69 PRO A O 1
ATOM 591 N N . ASN A 1 70 ? 6.317 19.946 -11.289 1.00 66.44 70 ASN A N 1
ATOM 592 C CA . ASN A 1 70 ? 6.051 21.364 -11.142 1.00 66.44 70 ASN A CA 1
ATOM 593 C C . ASN A 1 70 ? 6.458 22.113 -12.425 1.00 66.44 70 ASN A C 1
ATOM 595 O O . ASN A 1 70 ? 7.645 22.306 -12.708 1.00 66.44 70 ASN A O 1
ATOM 599 N N . LYS A 1 71 ? 5.438 22.526 -13.190 1.00 66.69 71 LYS A N 1
ATOM 600 C CA . LYS A 1 71 ? 5.551 23.164 -14.514 1.00 66.69 71 LYS A CA 1
ATOM 601 C C . LYS A 1 71 ? 6.429 24.419 -14.512 1.00 66.69 71 LYS A C 1
ATOM 603 O O . LYS A 1 71 ? 7.064 24.713 -15.522 1.00 66.69 71 LYS A O 1
ATOM 608 N N . MET A 1 72 ? 6.527 25.118 -13.378 1.00 65.44 72 MET A N 1
ATOM 609 C CA . MET A 1 72 ? 7.341 26.334 -13.229 1.00 65.44 72 MET A CA 1
ATOM 610 C C . MET A 1 72 ? 8.844 26.067 -13.374 1.00 65.44 72 MET A C 1
ATOM 612 O O . MET A 1 72 ? 9.632 26.990 -13.575 1.00 65.44 72 MET A O 1
ATOM 616 N N . LEU A 1 73 ? 9.256 24.805 -13.262 1.00 65.81 73 LEU A N 1
ATOM 617 C CA . LEU A 1 73 ? 10.653 24.388 -13.273 1.00 65.81 73 LEU A CA 1
ATOM 618 C C . LEU A 1 73 ? 11.105 23.869 -14.649 1.00 65.81 73 LEU A C 1
ATOM 620 O O . LEU A 1 73 ? 12.266 23.494 -14.810 1.00 65.81 73 LEU A O 1
ATOM 624 N N . GLY A 1 74 ? 10.216 23.902 -15.648 1.00 71.88 74 GLY A N 1
ATOM 625 C CA . GLY A 1 74 ? 10.528 23.628 -17.049 1.00 71.88 74 GLY A CA 1
ATOM 626 C C . GLY A 1 74 ? 10.865 22.164 -17.329 1.00 71.88 74 GLY A C 1
ATOM 627 O O . GLY A 1 74 ? 10.190 21.259 -16.845 1.00 71.88 74 GLY A O 1
ATOM 628 N N . THR A 1 75 ? 11.887 21.921 -18.155 1.00 76.12 75 THR A N 1
ATOM 629 C CA . THR A 1 75 ? 12.319 20.571 -18.552 1.00 76.12 75 THR A CA 1
ATOM 630 C C . THR A 1 75 ? 13.666 20.167 -17.953 1.00 76.12 75 THR A C 1
ATOM 632 O O . THR A 1 75 ? 14.544 21.007 -17.758 1.00 76.12 75 THR A O 1
ATOM 635 N N . PHE A 1 76 ? 13.869 18.868 -17.750 1.00 78.06 76 PHE A N 1
ATOM 636 C CA . PHE A 1 76 ? 15.147 18.261 -17.372 1.00 78.06 76 PHE A CA 1
ATOM 637 C C . PHE A 1 76 ? 15.458 17.064 -18.276 1.00 78.06 76 PHE A C 1
ATOM 639 O O . PHE A 1 76 ? 14.582 16.560 -18.973 1.00 78.06 76 PHE A O 1
ATOM 646 N N . PHE A 1 77 ? 16.708 16.621 -18.286 1.00 83.50 77 PHE A N 1
ATOM 647 C CA . PHE A 1 77 ? 17.136 15.399 -18.955 1.00 83.50 77 PHE A CA 1
ATOM 648 C C . PHE A 1 77 ? 17.280 14.274 -17.938 1.00 83.50 77 PHE A C 1
ATOM 650 O O . PHE A 1 77 ? 17.747 14.500 -16.821 1.00 83.50 77 PHE A O 1
ATOM 657 N N . GLN A 1 78 ? 16.890 13.075 -18.345 1.00 86.75 78 GLN A N 1
ATOM 658 C CA . GLN 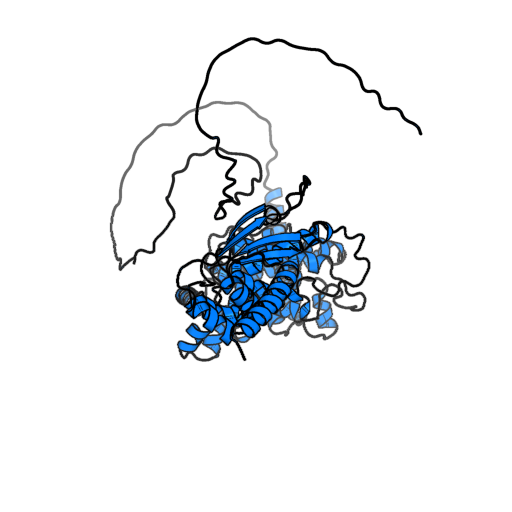A 1 78 ? 16.987 11.836 -17.597 1.00 86.75 78 GLN A CA 1
ATOM 659 C C . GLN A 1 78 ? 17.740 10.810 -18.442 1.00 86.75 78 GLN A C 1
ATOM 661 O O . GLN A 1 78 ? 17.280 10.444 -19.514 1.00 86.75 78 GLN A O 1
ATOM 666 N N . GLU A 1 79 ? 18.873 10.336 -17.950 1.00 89.25 79 GLU A N 1
ATOM 667 C CA . GLU A 1 79 ? 19.556 9.148 -18.455 1.00 89.25 79 GLU A CA 1
ATOM 668 C C . GLU A 1 79 ? 19.099 7.945 -17.621 1.00 89.25 79 GLU A C 1
ATOM 670 O O . GLU A 1 79 ? 19.247 7.967 -16.397 1.00 89.25 79 GLU A O 1
ATOM 675 N N . CYS A 1 80 ? 18.530 6.911 -18.240 1.00 90.81 80 CYS A N 1
ATOM 676 C CA . CYS A 1 80 ? 18.017 5.745 -17.521 1.00 90.81 80 CYS A CA 1
ATOM 677 C C . CYS A 1 80 ? 18.052 4.451 -18.344 1.00 90.81 80 CYS A C 1
ATOM 679 O O . CYS A 1 80 ? 18.185 4.470 -19.566 1.00 90.81 80 CYS A O 1
ATOM 681 N N . SER A 1 81 ? 17.888 3.310 -17.671 1.00 92.06 81 SER A N 1
ATOM 682 C CA . SER A 1 81 ? 17.761 2.013 -18.340 1.00 92.06 81 SER A CA 1
ATOM 683 C C . SER A 1 81 ? 16.454 1.903 -19.151 1.00 92.06 81 SER A C 1
ATOM 685 O O . SER A 1 81 ? 15.458 2.557 -18.815 1.00 92.06 81 SER A O 1
ATOM 687 N N . PRO A 1 82 ? 16.406 1.024 -20.170 1.00 93.06 82 PRO A N 1
ATOM 688 C CA . PRO A 1 82 ? 15.164 0.630 -20.839 1.00 93.06 82 PRO A CA 1
ATOM 689 C C . PRO A 1 82 ? 14.059 0.176 -19.872 1.00 93.06 82 PRO A C 1
ATOM 691 O O . PRO A 1 82 ? 12.894 0.512 -20.067 1.00 93.06 82 PRO A O 1
ATOM 694 N N . ALA A 1 83 ? 14.417 -0.514 -18.782 1.00 94.31 83 ALA A N 1
ATOM 695 C CA . ALA A 1 83 ? 13.463 -0.926 -17.752 1.00 94.31 83 ALA A CA 1
ATOM 696 C C . ALA A 1 83 ? 12.817 0.276 -17.043 1.00 94.31 83 ALA A C 1
ATOM 698 O O . ALA A 1 83 ? 11.598 0.302 -16.890 1.00 94.31 83 ALA A O 1
ATOM 699 N N . ILE A 1 84 ? 13.597 1.302 -16.670 1.00 93.00 84 ILE A N 1
ATOM 700 C CA . ILE A 1 84 ? 13.046 2.547 -16.106 1.00 93.00 84 ILE A CA 1
ATOM 701 C C . ILE A 1 84 ? 12.104 3.215 -17.113 1.00 93.00 84 ILE A C 1
ATOM 703 O O . ILE A 1 84 ? 11.032 3.692 -16.740 1.00 93.00 84 ILE A O 1
ATOM 707 N N . TRP A 1 85 ? 12.477 3.235 -18.393 1.00 93.38 85 TRP A N 1
ATOM 708 C CA . TRP A 1 85 ? 11.640 3.853 -19.415 1.00 93.38 85 TRP A CA 1
ATOM 709 C C . TRP A 1 85 ? 10.312 3.118 -19.629 1.00 93.38 85 TRP A C 1
ATOM 711 O O . TRP A 1 85 ? 9.269 3.762 -19.749 1.00 93.38 85 TRP A O 1
ATOM 721 N N . ALA A 1 86 ? 10.320 1.784 -19.584 1.00 94.69 86 ALA A N 1
ATOM 722 C CA . ALA A 1 86 ? 9.102 0.979 -19.636 1.00 94.69 86 ALA A CA 1
ATOM 723 C C . ALA A 1 86 ? 8.163 1.280 -18.459 1.00 94.69 86 ALA A C 1
ATOM 725 O O . ALA A 1 86 ? 6.943 1.315 -18.636 1.00 94.69 86 ALA A O 1
ATOM 726 N N . VAL A 1 87 ? 8.716 1.562 -17.273 1.00 92.88 87 VAL A N 1
ATOM 727 C CA . VAL A 1 87 ? 7.922 1.968 -16.105 1.00 92.88 87 VAL A CA 1
ATOM 728 C C . VAL A 1 87 ? 7.239 3.303 -16.327 1.00 92.88 87 VAL A C 1
ATOM 730 O O . VAL A 1 87 ? 6.034 3.407 -16.105 1.00 92.88 87 VAL A O 1
ATOM 733 N N . GLU A 1 88 ? 7.993 4.292 -16.799 1.00 89.31 88 GLU A N 1
ATOM 734 C CA . GLU A 1 88 ? 7.500 5.639 -17.099 1.00 89.31 88 GLU A CA 1
ATOM 735 C C . GLU A 1 88 ? 6.415 5.630 -18.183 1.00 89.31 88 GLU A C 1
ATOM 737 O O . GLU A 1 88 ? 5.386 6.290 -18.039 1.00 89.31 88 GLU A O 1
ATOM 742 N N . CYS A 1 89 ? 6.591 4.819 -19.230 1.00 91.19 89 CYS A N 1
ATOM 743 C CA . CYS A 1 89 ? 5.587 4.639 -20.282 1.00 91.19 89 CYS A CA 1
ATOM 744 C C . CYS A 1 89 ? 4.394 3.776 -19.845 1.00 91.19 89 CYS A C 1
ATOM 746 O O . CYS A 1 89 ? 3.441 3.629 -20.604 1.00 91.19 89 CYS A O 1
ATOM 748 N N . CYS A 1 90 ? 4.427 3.196 -18.640 1.00 92.06 90 CYS A N 1
ATOM 749 C CA . CYS A 1 90 ? 3.430 2.243 -18.146 1.00 92.06 90 CYS A CA 1
ATOM 750 C C . CYS A 1 90 ? 3.288 0.968 -19.004 1.00 92.06 90 CYS A C 1
ATOM 752 O O . CYS A 1 90 ? 2.264 0.285 -18.936 1.00 92.06 90 CYS A O 1
ATOM 754 N N . GLN A 1 91 ? 4.331 0.621 -19.765 1.00 94.62 91 GLN A N 1
ATOM 755 C CA . GLN A 1 91 ? 4.398 -0.557 -20.635 1.00 94.62 91 GLN A CA 1
ATOM 756 C C . GLN A 1 91 ? 5.092 -1.715 -19.914 1.00 94.62 91 GLN A C 1
ATOM 758 O O . GLN A 1 91 ? 6.145 -2.214 -20.309 1.00 94.62 91 GLN A O 1
ATOM 763 N N . TRP A 1 92 ? 4.532 -2.102 -18.769 1.00 93.56 92 TRP A N 1
ATOM 764 C CA . TRP A 1 92 ? 5.183 -3.033 -17.844 1.00 93.56 92 TRP A CA 1
ATOM 765 C C . TRP A 1 92 ? 5.183 -4.486 -18.313 1.00 93.56 92 TRP A C 1
ATOM 767 O O . TRP A 1 92 ? 6.003 -5.273 -17.846 1.00 93.56 92 TRP A O 1
ATOM 777 N N . HIS A 1 93 ? 4.331 -4.829 -19.280 1.00 94.69 93 HIS A N 1
ATOM 778 C CA . HIS A 1 93 ? 4.366 -6.126 -19.959 1.00 94.69 93 HIS A CA 1
ATOM 779 C C . HIS A 1 93 ? 5.680 -6.371 -20.702 1.00 94.69 93 HIS A C 1
ATOM 781 O O . HIS A 1 93 ? 6.020 -7.517 -20.970 1.00 94.69 93 HIS A O 1
ATOM 787 N N . LEU A 1 94 ? 6.450 -5.315 -20.978 1.00 96.12 94 LEU A N 1
ATOM 788 C CA . LEU A 1 94 ? 7.776 -5.407 -21.581 1.00 96.12 94 LEU A CA 1
ATOM 789 C C . LEU A 1 94 ? 8.876 -5.760 -20.567 1.00 96.12 94 LEU A C 1
ATOM 791 O O . LEU A 1 94 ? 9.968 -6.152 -20.969 1.00 96.12 94 LEU A O 1
ATOM 795 N N . LEU A 1 95 ? 8.626 -5.638 -19.256 1.00 94.94 95 LEU A N 1
ATOM 796 C CA . LEU A 1 95 ? 9.640 -5.878 -18.220 1.00 94.94 95 LEU A CA 1
ATOM 797 C C . LEU A 1 95 ? 10.190 -7.318 -18.226 1.00 94.94 95 LEU A C 1
ATOM 799 O O . LEU A 1 95 ? 11.410 -7.467 -18.114 1.00 94.94 95 LEU A O 1
ATOM 803 N N . PRO A 1 96 ? 9.372 -8.380 -18.394 1.00 93.81 96 PRO A N 1
ATOM 804 C CA . PRO A 1 96 ? 9.889 -9.738 -18.555 1.00 93.81 96 PRO A CA 1
ATOM 805 C C . PRO A 1 96 ? 10.811 -9.890 -19.772 1.00 93.81 96 PRO A C 1
ATOM 807 O O . PRO A 1 96 ? 11.881 -10.480 -19.638 1.00 93.81 96 PRO A O 1
ATOM 810 N N . ILE A 1 97 ? 10.451 -9.296 -20.918 1.00 94.56 97 ILE A N 1
ATOM 811 C CA . ILE A 1 97 ? 11.280 -9.309 -22.137 1.00 94.56 97 ILE A CA 1
ATOM 812 C C . ILE A 1 97 ? 12.612 -8.619 -21.843 1.00 94.56 97 ILE A C 1
ATOM 814 O O . ILE A 1 97 ? 13.669 -9.220 -21.985 1.00 94.56 97 ILE A O 1
ATOM 818 N N . LEU A 1 98 ? 12.572 -7.391 -21.326 1.00 93.50 98 LEU A N 1
ATOM 819 C CA . LEU A 1 98 ? 13.760 -6.621 -20.951 1.00 93.50 98 LEU A CA 1
ATOM 820 C C . LEU A 1 98 ? 14.674 -7.381 -19.975 1.00 93.50 98 LEU A C 1
ATOM 822 O O . LEU A 1 98 ? 15.899 -7.342 -20.115 1.00 93.50 98 LEU A O 1
ATOM 826 N N . SER A 1 99 ? 14.093 -8.122 -19.029 1.00 92.31 99 SER A N 1
ATOM 827 C CA . SER A 1 99 ? 14.844 -8.955 -18.089 1.00 92.31 99 SER A CA 1
ATOM 828 C C . SER A 1 99 ? 15.627 -10.077 -18.776 1.00 92.31 99 SER A C 1
ATOM 830 O O . SER A 1 99 ? 16.729 -10.382 -18.320 1.00 92.31 99 SER A O 1
ATOM 832 N N . ASN A 1 100 ? 15.103 -10.673 -19.854 1.00 91.50 100 ASN A N 1
ATOM 833 C CA . ASN A 1 100 ? 15.795 -11.726 -20.612 1.00 91.50 100 ASN A CA 1
ATOM 834 C C . ASN A 1 100 ? 17.056 -11.199 -21.313 1.00 91.50 100 ASN A C 1
ATOM 836 O O . ASN A 1 100 ? 18.019 -11.940 -21.492 1.00 91.50 100 ASN A O 1
ATOM 840 N N . TYR A 1 101 ? 17.083 -9.904 -21.634 1.00 90.75 101 TYR A N 1
ATOM 841 C CA . TYR A 1 101 ? 18.202 -9.231 -22.299 1.00 90.75 101 TYR A CA 1
ATOM 842 C C . TYR A 1 101 ? 19.069 -8.404 -21.327 1.00 90.75 101 TYR A C 1
ATOM 844 O O . TYR A 1 101 ? 19.753 -7.465 -21.728 1.00 90.75 101 TYR A O 1
ATOM 852 N N . GLY A 1 102 ? 19.065 -8.748 -20.032 1.00 88.62 102 GLY A N 1
ATOM 853 C CA . GLY A 1 102 ? 19.986 -8.186 -19.034 1.00 88.62 102 GLY A CA 1
ATOM 854 C C . GLY A 1 102 ? 19.501 -6.925 -18.312 1.00 88.62 102 GLY A C 1
ATOM 855 O O . GLY A 1 102 ? 20.198 -6.432 -17.424 1.00 88.62 102 GLY A O 1
ATOM 856 N N . PHE A 1 103 ? 18.297 -6.432 -18.609 1.00 90.19 103 PHE A N 1
ATOM 857 C CA . PHE A 1 103 ? 17.666 -5.315 -17.897 1.00 90.19 103 PHE A CA 1
ATOM 858 C C . PHE A 1 103 ? 16.708 -5.827 -16.807 1.00 90.19 103 PHE A C 1
ATOM 860 O O . PHE A 1 103 ? 15.518 -5.517 -16.808 1.00 90.19 103 PHE A O 1
ATOM 867 N N . ASP A 1 104 ? 17.222 -6.641 -15.877 1.00 91.44 104 ASP A N 1
ATOM 868 C CA . ASP A 1 104 ? 16.427 -7.217 -14.781 1.00 91.44 104 ASP A CA 1
ATOM 869 C C . ASP A 1 104 ? 15.875 -6.111 -13.871 1.00 91.44 104 ASP A C 1
ATOM 871 O O . ASP A 1 104 ? 16.604 -5.437 -13.141 1.00 91.44 104 ASP A O 1
ATOM 875 N N . PHE A 1 105 ? 14.557 -5.950 -13.899 1.00 91.25 105 PHE A N 1
ATOM 876 C CA . PHE A 1 105 ? 13.825 -4.922 -13.169 1.00 91.25 105 PHE A CA 1
ATOM 877 C C . PHE A 1 105 ? 13.806 -5.137 -11.644 1.00 91.25 105 PHE A C 1
ATOM 879 O O . PHE A 1 105 ? 13.427 -4.231 -10.904 1.00 91.25 105 PHE A O 1
ATOM 886 N N . ASN A 1 106 ? 14.272 -6.288 -11.151 1.00 92.62 106 ASN A N 1
ATOM 887 C CA . ASN A 1 106 ? 14.461 -6.560 -9.720 1.00 92.62 106 ASN A CA 1
ATOM 888 C C . ASN A 1 106 ? 15.902 -6.313 -9.241 1.00 92.62 106 ASN A C 1
ATOM 890 O O . ASN A 1 106 ? 16.241 -6.609 -8.092 1.00 92.62 106 ASN A O 1
ATOM 894 N N . ARG A 1 107 ? 16.770 -5.802 -10.122 1.00 90.69 107 ARG A N 1
ATOM 895 C CA . ARG A 1 107 ? 18.146 -5.400 -9.807 1.00 90.69 107 ARG A CA 1
ATOM 896 C C . ARG A 1 107 ? 18.267 -3.886 -9.694 1.00 90.69 107 ARG A C 1
ATOM 898 O O . ARG A 1 107 ? 17.405 -3.176 -10.219 1.00 90.69 107 ARG A O 1
ATOM 905 N N . PRO A 1 108 ? 19.357 -3.394 -9.075 1.00 91.44 108 PRO A N 1
ATOM 906 C CA . PRO A 1 108 ? 19.584 -1.968 -8.963 1.00 91.44 108 PRO A CA 1
ATOM 907 C C . PRO A 1 108 ? 19.553 -1.254 -10.317 1.00 91.44 108 PRO A C 1
ATOM 909 O O . PRO A 1 108 ? 20.225 -1.673 -11.260 1.00 91.44 108 PRO A O 1
ATOM 912 N N . GLN A 1 109 ? 18.787 -0.169 -10.399 1.00 88.69 109 GLN A N 1
ATOM 913 C CA . GLN A 1 109 ? 18.600 0.632 -11.605 1.00 88.69 109 GLN A CA 1
ATOM 914 C C . GLN A 1 109 ? 19.296 1.982 -11.453 1.00 88.69 109 GLN A C 1
ATOM 916 O O . GLN A 1 109 ? 19.064 2.712 -10.487 1.00 88.69 109 GLN A O 1
ATOM 921 N N . LEU A 1 110 ? 20.137 2.329 -12.426 1.00 86.00 110 LEU A N 1
ATOM 922 C CA . LEU A 1 110 ? 20.810 3.622 -12.470 1.00 86.00 110 LEU A CA 1
ATOM 923 C C . LEU A 1 110 ? 19.959 4.645 -13.220 1.00 86.00 110 LEU A C 1
ATOM 925 O O . LEU A 1 110 ? 19.481 4.390 -14.323 1.00 86.00 110 LEU A O 1
ATOM 929 N N . CYS A 1 111 ? 19.830 5.828 -12.629 1.00 87.50 111 CYS A N 1
ATOM 930 C CA . CYS A 1 111 ? 19.180 6.973 -13.244 1.00 87.50 111 CYS A CA 1
ATOM 931 C C . CYS A 1 111 ? 20.025 8.218 -12.991 1.00 87.50 111 CYS A C 1
ATOM 933 O O . CYS A 1 111 ? 20.339 8.532 -11.843 1.00 87.50 111 CYS A O 1
ATOM 935 N N . ARG A 1 112 ? 20.372 8.970 -14.033 1.00 85.38 112 ARG A N 1
ATOM 936 C CA . ARG A 1 112 ? 20.946 10.310 -13.876 1.00 85.38 112 ARG A CA 1
ATOM 937 C C . ARG A 1 112 ? 19.952 11.350 -14.335 1.00 85.38 112 ARG A C 1
ATOM 939 O O . ARG A 1 112 ? 19.238 11.135 -15.305 1.00 85.38 112 ARG A O 1
ATOM 946 N N . ARG A 1 113 ? 19.907 12.482 -13.645 1.00 82.69 113 ARG A N 1
ATOM 947 C CA . ARG A 1 113 ? 19.065 13.614 -14.030 1.00 82.69 113 ARG A CA 1
ATOM 948 C C . ARG A 1 113 ? 19.881 14.895 -14.022 1.00 82.69 113 ARG A C 1
ATOM 950 O O . ARG A 1 113 ? 20.729 15.082 -13.147 1.00 82.69 113 ARG A O 1
ATOM 957 N N . TRP A 1 114 ? 19.645 15.771 -14.992 1.00 77.69 114 TRP A N 1
ATOM 958 C CA . TRP A 1 114 ? 20.244 17.103 -15.030 1.00 77.69 114 TRP A CA 1
ATOM 959 C C . TRP A 1 114 ? 19.328 18.117 -15.715 1.00 77.69 114 TRP A C 1
ATOM 961 O O . TRP A 1 114 ? 18.692 17.840 -16.728 1.00 77.69 114 TRP A O 1
ATOM 971 N N . THR A 1 115 ? 19.266 19.327 -15.173 1.00 69.69 115 THR A N 1
ATOM 972 C CA . THR A 1 115 ? 18.557 20.458 -15.774 1.00 69.69 115 THR A CA 1
ATOM 973 C C . THR A 1 115 ? 19.470 21.283 -16.661 1.00 69.69 115 THR A C 1
ATOM 975 O O . THR A 1 115 ? 20.655 21.441 -16.380 1.00 69.69 115 THR A O 1
ATOM 978 N N . CYS A 1 116 ? 18.879 21.914 -17.670 1.00 54.91 116 CYS A N 1
ATOM 979 C CA . CYS A 1 116 ? 19.521 22.933 -18.499 1.00 54.91 116 CYS A CA 1
ATOM 980 C C . CYS A 1 116 ? 19.424 24.358 -17.900 1.00 54.91 116 CYS A C 1
ATOM 982 O O . CYS A 1 116 ? 19.906 25.305 -18.512 1.00 54.91 116 CYS A O 1
ATOM 984 N N . PHE A 1 117 ? 18.823 24.538 -16.713 1.00 53.09 117 PHE A N 1
ATOM 985 C CA . PHE A 1 117 ? 18.622 25.860 -16.104 1.00 53.09 117 PHE A CA 1
ATOM 986 C C . PHE A 1 117 ? 19.761 26.289 -15.162 1.00 53.09 117 PHE A C 1
ATOM 988 O O . PHE A 1 117 ? 20.136 25.563 -14.243 1.00 53.09 117 PHE A O 1
ATOM 995 N N . CYS A 1 118 ? 20.228 27.531 -15.329 1.00 41.78 118 CYS A N 1
ATOM 996 C CA . CYS A 1 118 ? 21.268 28.192 -14.526 1.00 41.78 118 CYS A CA 1
ATOM 997 C C . CYS A 1 118 ? 20.732 29.005 -13.323 1.00 41.78 118 CYS A C 1
ATOM 999 O O . CYS A 1 118 ? 21.383 29.958 -12.896 1.00 41.78 118 CYS A O 1
ATOM 1001 N N . ARG A 1 119 ? 19.543 28.707 -12.773 1.00 46.59 119 ARG A N 1
ATOM 1002 C CA . ARG A 1 119 ? 19.002 29.463 -11.620 1.00 46.59 119 ARG A CA 1
ATOM 1003 C C . ARG A 1 119 ? 19.254 28.734 -10.299 1.00 46.59 119 ARG A C 1
ATOM 1005 O O . ARG A 1 119 ? 18.884 27.573 -10.147 1.00 46.59 119 ARG A O 1
ATOM 1012 N N . LYS A 1 120 ? 19.851 29.438 -9.327 1.00 42.72 120 LYS A N 1
ATOM 1013 C CA . LYS A 1 120 ? 19.973 28.984 -7.932 1.00 42.72 120 LYS A CA 1
ATOM 1014 C C . LYS A 1 120 ? 18.568 28.853 -7.342 1.00 42.72 120 LYS A C 1
ATOM 1016 O O . LYS A 1 120 ? 17.913 29.858 -7.094 1.00 42.72 120 LYS A O 1
ATOM 1021 N N . GLN A 1 121 ? 18.097 27.627 -7.147 1.00 51.69 121 GLN A N 1
ATOM 1022 C CA . GLN A 1 121 ? 16.834 27.366 -6.461 1.00 51.69 121 GLN A CA 1
ATOM 1023 C C . GLN A 1 121 ? 17.118 27.101 -4.985 1.00 51.69 121 GLN A C 1
ATOM 1025 O O . GLN A 1 121 ? 17.820 26.150 -4.648 1.00 51.69 121 GLN A O 1
ATOM 1030 N N . ILE A 1 122 ? 16.577 27.950 -4.115 1.00 48.91 122 ILE A N 1
ATOM 1031 C CA . ILE A 1 122 ? 16.516 27.707 -2.674 1.00 48.91 122 ILE A CA 1
ATOM 1032 C C . ILE A 1 122 ? 15.202 26.960 -2.448 1.00 48.91 122 ILE A C 1
ATOM 1034 O O . ILE A 1 122 ? 14.136 27.559 -2.550 1.00 48.91 122 ILE A O 1
ATOM 1038 N N . ARG A 1 123 ? 15.265 25.643 -2.227 1.00 51.75 123 ARG A N 1
ATOM 1039 C CA . ARG A 1 123 ? 14.089 24.832 -1.877 1.00 51.75 123 ARG A CA 1
ATOM 1040 C C . ARG A 1 123 ? 14.180 24.390 -0.409 1.00 51.75 123 ARG A C 1
ATOM 1042 O O . ARG A 1 123 ? 15.265 23.965 -0.003 1.00 51.75 123 ARG A O 1
ATOM 1049 N N . PRO A 1 124 ? 13.093 24.471 0.381 1.00 45.41 124 PRO A N 1
ATOM 1050 C CA . PRO A 1 124 ? 13.049 23.911 1.733 1.00 45.41 124 PRO A CA 1
ATOM 1051 C C . PRO A 1 124 ? 13.154 22.372 1.730 1.00 45.41 124 PRO A C 1
ATOM 1053 O O . PRO A 1 124 ? 12.984 21.717 0.705 1.00 45.41 124 PRO A O 1
ATOM 1056 N N . ASN A 1 125 ? 13.514 21.780 2.870 1.00 46.28 125 ASN A N 1
ATOM 1057 C CA . ASN A 1 125 ? 14.115 20.443 2.967 1.00 46.28 125 ASN A CA 1
ATOM 1058 C C . ASN A 1 125 ? 13.138 19.358 3.470 1.00 46.28 125 ASN A C 1
ATOM 1060 O O . ASN A 1 125 ? 13.475 18.608 4.382 1.00 46.28 125 ASN A O 1
ATOM 1064 N N . ASN A 1 126 ? 11.919 19.297 2.922 1.00 46.66 126 ASN A N 1
ATOM 1065 C CA . ASN A 1 126 ? 10.819 18.592 3.605 1.00 46.66 126 ASN A CA 1
ATOM 1066 C C . ASN A 1 126 ? 10.536 17.150 3.127 1.00 46.66 126 ASN A C 1
ATOM 1068 O O . ASN A 1 126 ? 9.790 16.448 3.795 1.00 46.66 126 ASN A O 1
ATOM 1072 N N . SER A 1 127 ? 11.152 16.667 2.037 1.00 43.78 127 SER A N 1
ATOM 1073 C CA . SER A 1 127 ? 10.999 15.270 1.575 1.00 43.78 127 SER A CA 1
ATOM 1074 C C . SER A 1 127 ? 12.353 14.541 1.521 1.00 43.78 127 SER A C 1
ATOM 1076 O O . SER A 1 127 ? 13.329 15.122 1.028 1.00 43.78 127 SER A O 1
ATOM 1078 N N . PRO A 1 128 ? 12.441 13.266 1.964 1.00 43.62 128 PRO A N 1
ATOM 1079 C CA . PRO A 1 128 ? 13.680 12.482 1.918 1.00 43.62 128 PRO A CA 1
ATOM 1080 C C . PRO A 1 128 ? 14.227 12.286 0.489 1.00 43.62 128 PRO A C 1
ATOM 1082 O O . PRO A 1 128 ? 15.422 12.051 0.319 1.00 43.62 128 PRO A O 1
ATOM 1085 N N . TYR A 1 129 ? 13.390 12.485 -0.540 1.00 48.22 129 TYR A N 1
ATOM 1086 C CA . TYR A 1 129 ? 13.723 12.364 -1.969 1.00 48.22 129 TYR A CA 1
ATOM 1087 C C . TYR A 1 129 ? 13.864 13.727 -2.683 1.00 48.22 129 TYR A C 1
ATOM 1089 O O . TYR A 1 129 ? 13.979 13.801 -3.905 1.00 48.22 129 TYR A O 1
ATOM 1097 N N . ARG A 1 130 ? 13.876 14.858 -1.962 1.00 52.88 130 ARG A N 1
ATOM 1098 C CA . ARG A 1 130 ? 13.730 16.194 -2.582 1.00 52.88 130 ARG A CA 1
ATOM 1099 C C . ARG A 1 130 ? 14.965 16.713 -3.334 1.00 52.88 130 ARG A C 1
ATOM 1101 O O . ARG A 1 130 ? 14.844 17.580 -4.196 1.00 52.88 130 ARG A O 1
ATOM 1108 N N . ARG A 1 131 ? 16.165 16.172 -3.082 1.00 48.44 131 ARG A N 1
ATOM 1109 C CA . ARG A 1 131 ? 17.391 16.548 -3.828 1.00 48.44 131 ARG A CA 1
ATOM 1110 C C . ARG A 1 131 ? 17.496 15.899 -5.218 1.00 48.44 131 ARG A C 1
ATOM 1112 O O . ARG A 1 131 ? 18.514 16.070 -5.886 1.00 48.44 131 ARG A O 1
ATOM 1119 N N . LEU A 1 132 ? 16.483 15.144 -5.653 1.00 50.41 132 LEU A N 1
ATOM 1120 C CA . LEU A 1 132 ? 16.646 14.147 -6.714 1.00 50.41 132 LEU A CA 1
ATOM 1121 C C . LEU A 1 132 ? 16.236 14.587 -8.132 1.00 50.41 132 LEU A C 1
ATOM 1123 O O . LEU A 1 132 ? 16.330 13.802 -9.074 1.00 50.41 132 LEU A O 1
ATOM 1127 N N . TRP A 1 133 ? 15.766 15.823 -8.321 1.00 54.09 133 TRP A N 1
ATOM 1128 C CA . TRP A 1 133 ? 15.147 16.205 -9.601 1.00 54.09 133 TRP A CA 1
ATOM 1129 C C . TRP A 1 133 ? 16.061 16.916 -10.576 1.00 54.09 133 TRP A C 1
ATOM 1131 O O . TRP A 1 133 ? 16.043 16.622 -11.768 1.00 54.09 133 TRP A O 1
ATOM 1141 N N . THR A 1 134 ? 16.847 17.877 -10.108 1.00 53.06 134 THR A N 1
ATOM 1142 C CA . THR A 1 134 ? 17.476 18.805 -11.048 1.00 53.06 134 THR A CA 1
ATOM 1143 C C . THR A 1 134 ? 18.907 18.439 -11.385 1.00 53.06 134 THR A C 1
ATOM 1145 O O . THR A 1 134 ? 19.397 18.840 -12.438 1.00 53.06 134 THR A O 1
ATOM 1148 N N . ARG A 1 135 ? 19.596 17.672 -10.531 1.00 61.22 135 ARG A N 1
ATOM 1149 C CA . ARG A 1 135 ? 20.984 17.273 -10.770 1.00 61.22 135 ARG A CA 1
ATOM 1150 C C . ARG A 1 135 ? 21.419 16.128 -9.858 1.00 61.22 135 ARG A C 1
ATOM 1152 O O . ARG A 1 135 ? 21.536 16.319 -8.650 1.00 61.22 135 ARG A O 1
ATOM 1159 N N . GLY A 1 136 ? 21.768 14.982 -10.433 1.00 71.31 136 GLY A N 1
ATOM 1160 C CA . GLY A 1 136 ? 22.411 13.904 -9.685 1.00 71.31 136 GLY A CA 1
ATOM 1161 C C . GLY A 1 136 ? 22.389 12.552 -10.382 1.00 71.31 136 GLY A C 1
ATOM 1162 O O . GLY A 1 136 ? 21.797 12.385 -11.446 1.00 71.31 136 GLY A O 1
ATOM 1163 N N . GLN A 1 137 ? 23.081 11.599 -9.764 1.00 80.88 137 GLN A N 1
ATOM 1164 C CA . GLN A 1 137 ? 23.061 10.187 -10.122 1.00 80.88 137 GLN A CA 1
ATOM 1165 C C . GLN A 1 137 ? 22.434 9.416 -8.965 1.00 80.88 137 GLN A C 1
ATOM 1167 O O . GLN A 1 137 ? 22.851 9.570 -7.816 1.00 80.88 137 GLN A O 1
ATOM 1172 N N . TYR A 1 138 ? 21.461 8.579 -9.297 1.00 80.88 138 TYR A N 1
ATOM 1173 C CA . TYR A 1 138 ? 20.636 7.831 -8.364 1.00 80.88 138 TYR A CA 1
ATOM 1174 C C . TYR A 1 138 ? 20.707 6.351 -8.704 1.00 80.88 138 TYR A C 1
ATOM 1176 O O . TYR A 1 138 ? 20.818 5.970 -9.872 1.00 80.88 138 TYR A O 1
ATOM 1184 N N . THR A 1 139 ? 20.680 5.534 -7.659 1.00 85.88 139 THR A N 1
ATOM 1185 C CA . THR A 1 139 ? 20.619 4.081 -7.777 1.00 85.88 139 THR A CA 1
ATOM 1186 C C . THR A 1 139 ? 19.406 3.629 -6.990 1.00 85.88 139 THR A C 1
ATOM 1188 O O . THR A 1 139 ? 19.412 3.729 -5.768 1.00 85.88 139 THR A O 1
ATOM 1191 N N . TYR A 1 140 ? 18.382 3.173 -7.696 1.00 87.62 140 TYR A N 1
ATOM 1192 C CA . TYR A 1 140 ? 17.199 2.563 -7.096 1.00 87.62 140 TYR A CA 1
ATOM 1193 C C . TYR A 1 140 ? 17.469 1.077 -6.912 1.00 87.62 140 TYR A C 1
ATOM 1195 O O . TYR A 1 140 ? 18.146 0.485 -7.751 1.00 87.62 140 TYR A O 1
ATOM 1203 N N . GLN A 1 141 ? 16.969 0.456 -5.848 1.00 88.12 141 GLN A N 1
ATOM 1204 C CA . GLN A 1 141 ? 17.214 -0.970 -5.584 1.00 88.12 141 GLN A CA 1
ATOM 1205 C C . GLN A 1 141 ? 16.498 -1.889 -6.584 1.00 88.12 141 GLN A C 1
ATOM 1207 O O . GLN A 1 141 ? 16.945 -3.012 -6.831 1.00 88.12 141 GLN A O 1
ATOM 1212 N N . SER A 1 142 ? 15.414 -1.397 -7.184 1.00 91.56 142 SER A N 1
ATOM 1213 C CA . SER A 1 142 ? 14.635 -2.052 -8.232 1.00 91.56 142 SER A CA 1
ATOM 1214 C C . SER A 1 142 ? 13.794 -1.039 -9.010 1.00 91.56 142 SER A C 1
ATOM 1216 O O . SER A 1 142 ? 13.739 0.148 -8.687 1.00 91.56 142 SER A O 1
ATOM 1218 N N . ILE A 1 143 ? 13.085 -1.521 -10.027 1.00 92.25 143 ILE A N 1
ATOM 1219 C CA . ILE A 1 143 ? 12.020 -0.773 -10.699 1.00 92.25 143 ILE A CA 1
ATOM 1220 C C . ILE A 1 143 ? 10.858 -0.447 -9.761 1.00 92.25 143 ILE A C 1
ATOM 1222 O O . ILE A 1 143 ? 10.254 0.615 -9.892 1.00 92.25 143 ILE A O 1
ATOM 1226 N N . LEU A 1 144 ? 10.552 -1.322 -8.805 1.00 91.94 144 LEU A N 1
ATOM 1227 C CA . LEU A 1 144 ? 9.485 -1.071 -7.843 1.00 91.94 144 LEU A CA 1
ATOM 1228 C C . LEU A 1 144 ? 9.859 0.074 -6.891 1.00 91.94 144 LEU A C 1
ATOM 1230 O O . LEU A 1 144 ? 9.045 0.956 -6.634 1.00 91.94 144 LEU A O 1
ATOM 1234 N N . ASP A 1 145 ? 11.119 0.113 -6.460 1.00 90.00 145 ASP A N 1
ATOM 1235 C CA . ASP A 1 145 ? 11.695 1.228 -5.701 1.00 90.00 145 ASP A CA 1
ATOM 1236 C C . ASP A 1 145 ? 11.645 2.544 -6.501 1.00 90.00 145 ASP A C 1
ATOM 1238 O O . ASP A 1 145 ? 11.184 3.570 -6.003 1.00 90.00 145 ASP A O 1
ATOM 1242 N N . TYR A 1 146 ? 12.007 2.502 -7.790 1.00 89.56 146 TYR A N 1
ATOM 1243 C CA . TYR A 1 146 ? 11.862 3.647 -8.696 1.00 89.56 146 TYR A CA 1
ATOM 1244 C C . TYR A 1 146 ? 10.409 4.123 -8.837 1.00 89.56 146 TYR A C 1
ATOM 1246 O O . TYR A 1 146 ? 10.145 5.325 -8.773 1.00 89.56 146 TYR A O 1
ATOM 1254 N N . PHE A 1 147 ? 9.465 3.194 -9.021 1.00 91.25 147 PHE A N 1
ATOM 1255 C CA . PHE A 1 147 ? 8.040 3.495 -9.146 1.00 91.25 147 PHE A CA 1
ATOM 1256 C C . PHE A 1 147 ? 7.549 4.289 -7.932 1.00 91.25 147 PHE A C 1
ATOM 1258 O O . PHE A 1 147 ? 7.012 5.384 -8.100 1.00 91.25 147 PHE A O 1
ATOM 1265 N N . PHE A 1 148 ? 7.812 3.805 -6.717 1.00 88.56 148 PHE A N 1
ATOM 1266 C CA . PHE A 1 148 ? 7.421 4.512 -5.500 1.00 88.56 148 PHE A CA 1
ATOM 1267 C C . PHE A 1 148 ? 8.157 5.841 -5.327 1.00 88.56 148 PHE A C 1
ATOM 1269 O O . PHE A 1 148 ? 7.516 6.851 -5.033 1.00 88.56 148 PHE A O 1
ATOM 1276 N N . ALA A 1 149 ? 9.467 5.886 -5.591 1.00 83.56 149 ALA A N 1
ATOM 1277 C CA . ALA A 1 149 ? 10.226 7.131 -5.553 1.00 83.56 149 ALA A CA 1
ATOM 1278 C C . ALA A 1 149 ? 9.605 8.198 -6.472 1.00 83.56 149 ALA A C 1
ATOM 1280 O O . ALA A 1 149 ? 9.383 9.322 -6.032 1.00 83.56 149 ALA A O 1
ATOM 1281 N N . SER A 1 150 ? 9.222 7.840 -7.703 1.00 81.50 150 SER A N 1
ATOM 1282 C CA . SER A 1 150 ? 8.588 8.767 -8.655 1.00 81.50 150 SER A CA 1
ATOM 1283 C C . SER A 1 150 ? 7.242 9.331 -8.168 1.00 81.50 150 SER A C 1
ATOM 1285 O O . SER A 1 150 ? 6.875 10.464 -8.496 1.00 81.50 150 SER A O 1
ATOM 1287 N N . ILE A 1 151 ? 6.509 8.571 -7.349 1.00 83.00 151 ILE A N 1
ATOM 1288 C CA . ILE A 1 151 ? 5.243 8.999 -6.742 1.00 83.00 151 ILE A CA 1
ATOM 1289 C C . ILE A 1 151 ? 5.508 9.946 -5.571 1.00 83.00 151 ILE A C 1
ATOM 1291 O O . ILE A 1 151 ? 4.898 11.014 -5.500 1.00 83.00 151 ILE A O 1
ATOM 1295 N N . TYR A 1 152 ? 6.448 9.613 -4.683 1.00 76.81 152 TYR A N 1
ATOM 1296 C CA . TYR A 1 152 ? 6.804 10.482 -3.552 1.00 76.81 152 TYR A CA 1
ATOM 1297 C C . TYR A 1 152 ? 7.404 11.804 -3.980 1.00 76.81 152 TYR A C 1
ATOM 1299 O O . TYR A 1 152 ? 7.231 12.833 -3.330 1.00 76.81 152 TYR A O 1
ATOM 1307 N N . GLU A 1 153 ? 8.093 11.783 -5.105 1.00 72.56 153 GLU A N 1
ATOM 1308 C CA . GLU A 1 153 ? 8.555 12.984 -5.751 1.00 72.56 153 GLU A CA 1
ATOM 1309 C C . GLU A 1 153 ? 7.389 13.918 -6.128 1.00 72.56 153 GLU A C 1
ATOM 1311 O O . GLU A 1 153 ? 7.444 15.110 -5.829 1.00 72.56 153 GLU A O 1
ATOM 1316 N N . LYS A 1 154 ? 6.306 13.390 -6.716 1.00 73.06 154 LYS A N 1
ATOM 1317 C CA . LYS A 1 154 ? 5.099 14.183 -7.009 1.00 73.06 154 LYS A CA 1
ATOM 1318 C C . LYS A 1 154 ? 4.411 14.672 -5.737 1.00 73.06 154 LYS A C 1
ATOM 1320 O O . LYS A 1 154 ? 3.983 15.821 -5.696 1.00 73.06 154 LYS A O 1
ATOM 1325 N N . LEU A 1 155 ? 4.355 13.839 -4.697 1.00 71.25 155 LEU A N 1
ATOM 1326 C CA . LEU A 1 155 ? 3.834 14.230 -3.385 1.00 71.25 155 LEU A CA 1
ATOM 1327 C C . LEU A 1 155 ? 4.577 15.423 -2.781 1.00 71.25 155 LEU A C 1
ATOM 1329 O O . LEU A 1 155 ? 3.941 16.358 -2.302 1.00 71.25 155 LEU A O 1
ATOM 1333 N N . GLY A 1 156 ? 5.911 15.414 -2.837 1.00 67.19 156 GLY A N 1
ATOM 1334 C CA . GLY A 1 156 ? 6.725 16.513 -2.320 1.00 67.19 156 GLY A CA 1
ATOM 1335 C C . GLY A 1 156 ? 6.452 17.844 -3.027 1.00 67.19 156 GLY A C 1
ATOM 1336 O O . GLY A 1 156 ? 6.447 18.887 -2.386 1.00 67.19 156 GLY A O 1
ATOM 1337 N N . GLU A 1 157 ? 6.157 17.828 -4.327 1.00 65.00 157 GLU A N 1
ATOM 1338 C CA . GLU A 1 157 ? 5.797 19.048 -5.068 1.00 65.00 157 GLU A CA 1
ATOM 1339 C C . GLU A 1 157 ? 4.355 19.516 -4.768 1.00 65.00 157 GLU A C 1
ATOM 1341 O O . GLU A 1 157 ? 4.071 20.716 -4.805 1.00 65.00 157 GLU A O 1
ATOM 1346 N N . LEU A 1 158 ? 3.446 18.601 -4.401 1.00 63.38 158 LEU A N 1
ATOM 1347 C CA . LEU A 1 158 ? 2.101 18.940 -3.905 1.00 63.38 158 LEU A CA 1
ATOM 1348 C C . LEU A 1 158 ? 2.130 19.598 -2.512 1.00 63.38 158 LEU A C 1
ATOM 1350 O O . LEU A 1 158 ? 1.169 20.254 -2.115 1.00 63.38 158 LEU A O 1
ATOM 1354 N N . GLU A 1 159 ? 3.191 19.417 -1.721 1.00 57.22 159 GLU A N 1
ATOM 1355 C CA . GLU A 1 159 ? 3.392 20.154 -0.460 1.00 57.22 159 GLU A CA 1
ATOM 1356 C C . GLU A 1 159 ? 3.767 21.622 -0.680 1.00 57.22 159 GLU A C 1
ATOM 1358 O O . GLU A 1 159 ? 3.376 22.470 0.118 1.00 57.22 159 GLU A O 1
ATOM 1363 N N . ASP A 1 160 ? 4.495 21.929 -1.756 1.00 51.84 160 ASP A N 1
ATOM 1364 C CA . ASP A 1 160 ? 5.011 23.277 -2.028 1.00 51.84 160 ASP A CA 1
ATOM 1365 C C . ASP A 1 160 ? 4.075 24.141 -2.879 1.00 51.84 160 ASP A C 1
ATOM 1367 O O . ASP A 1 160 ? 4.337 25.331 -3.070 1.00 51.84 160 ASP A O 1
ATOM 1371 N N . THR A 1 161 ? 3.009 23.558 -3.429 1.00 50.94 161 THR A N 1
ATOM 1372 C CA . THR A 1 161 ? 2.026 24.320 -4.199 1.00 50.94 161 THR A CA 1
ATOM 1373 C C . THR A 1 161 ? 1.104 25.033 -3.206 1.00 50.94 161 THR A C 1
ATOM 1375 O O . THR A 1 161 ? 0.417 24.351 -2.442 1.00 50.94 161 THR A O 1
ATOM 1378 N N . PRO A 1 162 ? 1.099 26.380 -3.145 1.00 43.44 162 PRO A N 1
ATOM 1379 C CA . PRO A 1 162 ? 0.252 27.093 -2.205 1.00 43.44 162 PRO A CA 1
ATOM 1380 C C . PRO A 1 162 ? -1.211 26.700 -2.421 1.00 43.44 162 PRO A C 1
ATOM 1382 O O . PRO A 1 162 ? -1.726 26.778 -3.535 1.00 43.44 162 PRO A O 1
ATOM 1385 N N . LEU A 1 163 ? -1.875 26.329 -1.323 1.00 46.28 163 LEU A N 1
ATOM 1386 C CA . LEU A 1 163 ? -3.308 26.009 -1.236 1.00 46.28 163 LEU A CA 1
ATOM 1387 C C . LEU A 1 163 ? -4.221 27.115 -1.809 1.00 46.28 163 LEU A C 1
ATOM 1389 O O . LEU A 1 163 ? -5.395 26.876 -2.052 1.00 46.28 163 LEU A O 1
ATOM 1393 N N . PHE A 1 164 ? -3.671 28.302 -2.078 1.00 36.81 164 PHE A N 1
ATOM 1394 C CA . PHE A 1 164 ? -4.335 29.455 -2.689 1.00 36.81 164 PHE A CA 1
ATOM 1395 C C . PHE A 1 164 ? -4.782 29.261 -4.153 1.00 36.81 164 PHE A C 1
ATOM 1397 O O . PHE A 1 164 ? -5.380 30.169 -4.715 1.00 36.81 164 PHE A O 1
ATOM 1404 N N . LEU A 1 165 ? -4.504 28.115 -4.788 1.00 40.66 165 LEU A N 1
ATOM 1405 C CA . LEU A 1 165 ? -5.015 27.774 -6.129 1.00 40.66 165 LEU A CA 1
ATOM 1406 C C . LEU A 1 165 ? -5.992 26.584 -6.137 1.00 40.66 165 LEU A C 1
ATOM 1408 O O . LEU A 1 165 ? -6.337 26.095 -7.209 1.00 40.66 165 LEU A O 1
ATOM 1412 N N . GLN A 1 166 ? -6.420 26.086 -4.974 1.00 46.50 166 GLN A N 1
ATOM 1413 C CA . GLN A 1 166 ? -7.250 24.878 -4.859 1.00 46.50 166 GLN A CA 1
ATOM 1414 C C . GLN A 1 166 ? -8.540 25.141 -4.068 1.00 46.50 166 GLN A C 1
ATOM 1416 O O . GLN A 1 166 ? -8.907 24.400 -3.162 1.00 46.50 166 GLN A O 1
ATOM 1421 N N . GLU A 1 167 ? -9.248 26.208 -4.429 1.00 40.72 167 GLU A N 1
ATOM 1422 C CA . GLU A 1 167 ? -10.635 26.446 -4.020 1.00 40.72 167 GLU A CA 1
ATOM 1423 C C . GLU A 1 167 ? -11.594 25.725 -4.979 1.00 40.72 167 GLU A C 1
ATOM 1425 O O . GLU A 1 167 ? -12.214 26.372 -5.815 1.00 40.72 167 GLU A O 1
ATOM 1430 N N . SER A 1 168 ? -11.661 24.387 -4.939 1.00 42.75 168 SER A N 1
ATOM 1431 C CA . SER A 1 168 ? -12.817 23.572 -5.393 1.00 42.75 168 SER A CA 1
ATOM 1432 C C . SER A 1 168 ? -12.527 22.060 -5.289 1.00 42.75 168 SER A C 1
ATOM 1434 O O . SER A 1 168 ? -11.520 21.573 -5.788 1.00 42.75 168 SER A O 1
ATOM 1436 N N . GLU A 1 169 ? -13.442 21.321 -4.647 1.00 51.19 169 GLU A N 1
ATOM 1437 C CA . GLU A 1 169 ? -13.776 19.908 -4.937 1.00 51.19 169 GLU A CA 1
ATOM 1438 C C . GLU A 1 169 ? -12.720 18.789 -4.739 1.00 51.19 169 GLU A C 1
ATOM 1440 O O . GLU A 1 169 ? -12.659 17.841 -5.520 1.00 51.19 169 GLU A O 1
ATOM 1445 N N . PHE A 1 170 ? -11.942 18.770 -3.650 1.00 54.94 170 PHE A N 1
ATOM 1446 C CA . PHE A 1 170 ? -11.113 17.586 -3.330 1.00 54.94 170 PHE A CA 1
ATOM 1447 C C . PHE A 1 170 ? -11.896 16.470 -2.618 1.00 54.94 170 PHE A C 1
ATOM 1449 O O . PHE A 1 170 ? -11.619 16.123 -1.471 1.00 54.94 170 PHE A O 1
ATOM 1456 N N . LEU A 1 171 ? -12.852 15.861 -3.326 1.00 62.25 171 LEU A N 1
ATOM 1457 C CA . LEU A 1 171 ? -13.291 14.495 -3.004 1.00 62.25 171 LEU A CA 1
ATOM 1458 C C . LEU A 1 171 ? -12.296 13.452 -3.544 1.00 62.25 171 LEU A C 1
ATOM 1460 O O . LEU A 1 171 ? -12.226 12.340 -3.020 1.00 62.25 171 LEU A O 1
ATOM 1464 N N . GLU A 1 172 ? -11.496 13.802 -4.555 1.00 76.94 172 GLU A N 1
ATOM 1465 C CA . GLU A 1 172 ? -10.602 12.861 -5.234 1.00 76.94 172 GLU A CA 1
ATOM 1466 C C . GLU A 1 172 ? -9.197 12.831 -4.626 1.00 76.94 172 GLU A C 1
ATOM 1468 O O . GLU A 1 172 ? -8.590 13.863 -4.329 1.00 76.94 172 GLU A O 1
ATOM 1473 N N . ASN A 1 173 ? -8.657 11.624 -4.456 1.00 82.50 173 ASN A N 1
ATOM 1474 C CA . ASN A 1 173 ? -7.287 11.437 -4.001 1.00 82.50 173 ASN A CA 1
ATOM 1475 C C . ASN A 1 173 ? -6.315 11.725 -5.168 1.00 82.50 173 ASN A C 1
ATOM 1477 O O . ASN A 1 173 ? -6.346 11.017 -6.181 1.00 82.50 173 ASN A O 1
ATOM 1481 N N . PRO A 1 174 ? -5.407 12.715 -5.048 1.00 78.38 174 PRO A N 1
ATOM 1482 C CA . PRO A 1 174 ? -4.533 13.136 -6.146 1.00 78.38 174 PRO A CA 1
ATOM 1483 C C . PRO A 1 174 ? -3.533 12.058 -6.588 1.00 78.38 174 PRO A C 1
ATOM 1485 O O . PRO A 1 174 ? -2.948 12.159 -7.670 1.00 78.38 174 PRO A O 1
ATOM 1488 N N . LEU A 1 175 ? -3.313 11.024 -5.773 1.00 85.19 175 LEU A N 1
ATOM 1489 C CA . LEU A 1 175 ? -2.429 9.915 -6.113 1.00 85.19 175 LEU A CA 1
ATOM 1490 C C . LEU A 1 175 ? -3.133 8.729 -6.749 1.00 85.19 175 LEU A C 1
ATOM 1492 O O . LEU A 1 175 ? -2.439 7.831 -7.235 1.00 85.19 175 LEU A O 1
ATOM 1496 N N . GLN A 1 176 ? -4.467 8.720 -6.790 1.00 87.88 176 GLN A N 1
ATOM 1497 C CA . GLN A 1 176 ? -5.238 7.578 -7.269 1.00 87.88 176 GLN A CA 1
ATOM 1498 C C . GLN A 1 176 ? -4.746 7.084 -8.630 1.00 87.88 176 GLN A C 1
ATOM 1500 O O . GLN A 1 176 ? -4.435 5.906 -8.801 1.00 87.88 176 GLN A O 1
ATOM 1505 N N . ALA A 1 177 ? -4.590 7.990 -9.598 1.00 85.88 177 ALA A N 1
ATOM 1506 C CA . ALA A 1 177 ? -4.178 7.643 -10.958 1.00 85.88 177 ALA A CA 1
ATOM 1507 C C . ALA A 1 177 ? -2.781 6.992 -11.045 1.00 85.88 177 ALA A C 1
ATOM 1509 O O . ALA A 1 177 ? -2.486 6.305 -12.027 1.00 85.88 177 ALA A O 1
ATOM 1510 N N . LEU A 1 178 ? -1.920 7.220 -10.048 1.00 85.69 178 LEU A N 1
ATOM 1511 C CA . LEU A 1 178 ? -0.553 6.701 -9.992 1.00 85.69 178 LEU A CA 1
ATOM 1512 C C . LEU A 1 178 ? -0.481 5.397 -9.199 1.00 85.69 178 LEU A C 1
ATOM 1514 O O . LEU A 1 178 ? 0.054 4.407 -9.695 1.00 85.69 178 LEU A O 1
ATOM 1518 N N . LEU A 1 179 ? -1.031 5.399 -7.984 1.00 89.69 179 LEU A N 1
ATOM 1519 C CA . LEU A 1 179 ? -0.926 4.289 -7.041 1.00 89.69 179 LEU A CA 1
ATOM 1520 C C . LEU A 1 179 ? -1.829 3.108 -7.409 1.00 89.69 179 LEU A C 1
ATOM 1522 O O . LEU A 1 179 ? -1.402 1.968 -7.243 1.00 89.69 179 LEU A O 1
ATOM 1526 N N . SER A 1 180 ? -3.002 3.348 -8.008 1.00 89.31 180 SER A N 1
ATOM 1527 C CA . SER A 1 180 ? -3.918 2.279 -8.460 1.00 89.31 180 SER A CA 1
ATOM 1528 C C . SER A 1 180 ? -3.269 1.295 -9.435 1.00 89.31 180 SER A C 1
ATOM 1530 O O . SER A 1 180 ? -3.703 0.154 -9.577 1.00 89.31 180 SER A O 1
ATOM 1532 N N . ARG A 1 181 ? -2.186 1.712 -10.098 1.00 88.81 181 ARG A N 1
ATOM 1533 C CA . ARG A 1 181 ? -1.457 0.870 -11.038 1.00 88.81 181 ARG A CA 1
ATOM 1534 C C . ARG A 1 181 ? -0.520 -0.114 -10.335 1.00 88.81 181 ARG A C 1
ATOM 1536 O O . ARG A 1 181 ? -0.131 -1.079 -10.968 1.00 88.81 181 ARG A O 1
ATOM 1543 N N . ALA A 1 182 ? -0.171 0.054 -9.058 1.00 90.75 182 ALA A N 1
ATOM 1544 C CA . ALA A 1 182 ? 0.839 -0.778 -8.391 1.00 90.75 182 ALA A CA 1
ATOM 1545 C C . ALA A 1 182 ? 0.583 -2.293 -8.537 1.00 90.75 182 ALA A C 1
ATOM 1547 O O . ALA A 1 182 ? 1.513 -3.043 -8.824 1.00 90.75 182 ALA A O 1
ATOM 1548 N N . ASP A 1 183 ? -0.674 -2.738 -8.438 1.00 89.69 183 ASP A N 1
ATOM 1549 C CA . ASP A 1 183 ? -1.052 -4.151 -8.594 1.00 89.69 183 ASP A CA 1
ATOM 1550 C C . ASP A 1 183 ? -0.641 -4.736 -9.954 1.00 89.69 183 ASP A C 1
ATOM 1552 O O . ASP A 1 183 ? -0.077 -5.828 -10.024 1.00 89.69 183 ASP A O 1
ATOM 1556 N N . LYS A 1 184 ? -0.828 -3.968 -11.034 1.00 90.81 184 LYS A N 1
ATOM 1557 C CA . LYS A 1 184 ? -0.429 -4.376 -12.386 1.00 90.81 184 LYS A CA 1
ATOM 1558 C C . LYS A 1 184 ? 1.097 -4.438 -12.537 1.00 90.81 184 LYS A C 1
ATOM 1560 O O . LYS A 1 184 ? 1.587 -5.200 -13.357 1.00 90.81 184 LYS A O 1
ATOM 1565 N N . LEU A 1 185 ? 1.877 -3.667 -11.774 1.00 91.31 185 LEU A N 1
ATOM 1566 C CA . LEU A 1 185 ? 3.344 -3.778 -11.798 1.00 91.31 185 LEU A CA 1
ATOM 1567 C C . LEU A 1 185 ? 3.785 -5.055 -11.080 1.00 91.31 185 LEU A C 1
ATOM 1569 O O . LEU A 1 185 ? 4.642 -5.792 -11.567 1.00 91.31 185 LEU A O 1
ATOM 1573 N N . LEU A 1 186 ? 3.161 -5.328 -9.934 1.00 90.94 186 LEU A N 1
ATOM 1574 C CA . LEU A 1 186 ? 3.418 -6.513 -9.126 1.00 90.94 186 LEU A CA 1
ATOM 1575 C C . LEU A 1 186 ? 3.080 -7.807 -9.884 1.00 90.94 186 LEU A C 1
ATOM 1577 O O . LEU A 1 186 ? 3.832 -8.780 -9.780 1.00 90.94 186 LEU A O 1
ATOM 1581 N N . SER A 1 187 ? 2.030 -7.807 -10.715 1.00 90.38 187 SER A N 1
ATOM 1582 C CA . SER A 1 187 ? 1.643 -8.973 -11.523 1.00 90.38 187 SER A CA 1
ATOM 1583 C C . SER A 1 187 ? 2.701 -9.405 -12.546 1.00 90.38 187 SER A C 1
ATOM 1585 O O . SER A 1 187 ? 2.717 -10.568 -12.935 1.00 90.38 187 SER A O 1
ATOM 1587 N N . TYR A 1 188 ? 3.626 -8.523 -12.946 1.00 90.81 188 TYR A N 1
ATOM 1588 C CA . TYR A 1 188 ? 4.756 -8.878 -13.823 1.00 90.81 188 TYR A CA 1
ATOM 1589 C C . TYR A 1 188 ? 5.965 -9.453 -13.069 1.00 90.81 188 TYR A C 1
ATOM 1591 O O . TYR A 1 188 ? 7.026 -9.662 -13.654 1.00 90.81 188 TYR A O 1
ATOM 1599 N N . GLY A 1 189 ? 5.822 -9.742 -11.772 1.00 88.19 189 GLY A N 1
ATOM 1600 C CA . GLY A 1 189 ? 6.862 -10.380 -10.967 1.00 88.19 189 GLY A CA 1
ATOM 1601 C C . GLY A 1 189 ? 7.868 -9.394 -10.380 1.00 88.19 189 GLY A C 1
ATOM 1602 O O . GLY A 1 189 ? 9.048 -9.731 -10.252 1.00 88.19 189 GLY A O 1
ATOM 1603 N N . ALA A 1 190 ? 7.424 -8.179 -10.047 1.00 89.94 190 ALA A N 1
ATOM 1604 C CA . ALA A 1 190 ? 8.234 -7.234 -9.286 1.00 89.94 190 ALA A CA 1
ATOM 1605 C C . ALA A 1 190 ? 8.441 -7.744 -7.848 1.00 89.94 190 ALA A C 1
ATOM 1607 O O . ALA A 1 190 ? 7.515 -8.228 -7.197 1.00 89.94 190 ALA A O 1
ATOM 1608 N N . ASP A 1 191 ? 9.676 -7.669 -7.366 1.00 90.00 191 ASP A N 1
ATOM 1609 C CA . ASP A 1 191 ? 10.086 -8.155 -6.056 1.00 90.00 191 ASP A CA 1
ATOM 1610 C C . ASP A 1 191 ? 9.841 -7.088 -4.984 1.00 90.00 191 ASP A C 1
ATOM 1612 O O . ASP A 1 191 ? 10.546 -6.081 -4.900 1.00 90.00 191 ASP A O 1
ATOM 1616 N N . VAL A 1 192 ? 8.847 -7.335 -4.136 1.00 89.19 192 VAL A N 1
ATOM 1617 C CA . VAL A 1 192 ? 8.459 -6.446 -3.034 1.00 89.19 192 VAL A CA 1
ATOM 1618 C C . VAL A 1 192 ? 9.537 -6.284 -1.953 1.00 89.19 192 VAL A C 1
ATOM 1620 O O . VAL A 1 192 ? 9.495 -5.303 -1.221 1.00 89.19 192 VAL A O 1
ATOM 1623 N N . HIS A 1 193 ? 10.527 -7.182 -1.867 1.00 87.00 193 HIS A N 1
ATOM 1624 C CA . HIS A 1 193 ? 11.671 -7.069 -0.938 1.00 87.00 193 HIS A CA 1
ATOM 1625 C C . HIS A 1 193 ? 12.829 -6.225 -1.491 1.00 87.00 193 HIS A C 1
ATOM 1627 O O . HIS A 1 193 ? 13.936 -6.198 -0.957 1.00 87.00 193 HIS A O 1
ATOM 1633 N N . ARG A 1 194 ? 12.625 -5.575 -2.638 1.00 86.19 194 ARG A N 1
ATOM 1634 C CA . ARG A 1 194 ? 13.611 -4.673 -3.249 1.00 86.19 194 ARG A CA 1
ATOM 1635 C C . ARG A 1 194 ? 13.210 -3.210 -3.128 1.00 86.19 194 ARG A C 1
ATOM 1637 O O . ARG A 1 194 ? 13.679 -2.396 -3.919 1.00 86.19 194 ARG A O 1
ATOM 1644 N N . ILE A 1 195 ? 12.325 -2.904 -2.190 1.00 85.75 195 ILE A N 1
ATOM 1645 C CA . ILE A 1 195 ? 11.812 -1.569 -1.905 1.00 85.75 195 ILE A CA 1
ATOM 1646 C C . ILE A 1 195 ? 12.474 -1.066 -0.621 1.00 85.75 195 ILE A C 1
ATOM 1648 O O . ILE A 1 195 ? 12.616 -1.840 0.322 1.00 85.75 195 ILE A O 1
ATOM 1652 N N . ASP A 1 196 ? 12.807 0.224 -0.532 1.00 84.50 196 ASP A N 1
ATOM 1653 C CA . ASP A 1 196 ? 13.075 0.837 0.775 1.00 84.50 196 ASP A CA 1
ATOM 1654 C C . ASP A 1 196 ? 11.772 0.918 1.594 1.00 84.50 196 ASP A C 1
ATOM 1656 O O . ASP A 1 196 ? 10.951 1.832 1.448 1.00 84.50 196 ASP A O 1
ATOM 1660 N N . SER A 1 197 ? 11.551 -0.097 2.431 1.00 80.94 197 SER A N 1
ATOM 1661 C CA . SER A 1 197 ? 10.307 -0.256 3.180 1.00 80.94 197 SER A CA 1
ATOM 1662 C C . SER A 1 197 ? 10.055 0.865 4.187 1.00 80.94 197 SER A C 1
ATOM 1664 O O . SER A 1 197 ? 8.909 1.286 4.347 1.00 80.94 197 SER A O 1
ATOM 1666 N N . ILE A 1 198 ? 11.097 1.397 4.833 1.00 83.25 198 ILE A N 1
ATOM 1667 C CA . ILE A 1 198 ? 10.969 2.498 5.799 1.00 83.25 198 ILE A CA 1
ATOM 1668 C C . ILE A 1 198 ? 10.373 3.718 5.107 1.00 83.25 198 ILE A C 1
ATOM 1670 O O . ILE A 1 198 ? 9.442 4.347 5.617 1.00 83.25 198 ILE A O 1
ATOM 1674 N N . ILE A 1 199 ? 10.909 4.051 3.937 1.00 79.81 199 ILE A N 1
ATOM 1675 C CA . ILE A 1 199 ? 10.443 5.191 3.163 1.00 79.81 199 ILE A CA 1
ATOM 1676 C C . ILE A 1 199 ? 9.027 4.938 2.671 1.00 79.81 199 ILE A C 1
ATOM 1678 O O . ILE A 1 199 ? 8.155 5.777 2.899 1.00 79.81 199 ILE A O 1
ATOM 1682 N N . VAL A 1 200 ? 8.789 3.800 2.011 1.00 84.88 200 VAL A N 1
ATOM 1683 C CA . VAL A 1 200 ? 7.505 3.563 1.348 1.00 84.88 200 VAL A CA 1
ATOM 1684 C C . VAL A 1 200 ? 6.359 3.606 2.345 1.00 84.88 200 VAL A C 1
ATOM 1686 O O . VAL A 1 200 ? 5.352 4.280 2.123 1.00 84.88 200 VAL A O 1
ATOM 1689 N N . PHE A 1 201 ? 6.530 2.958 3.494 1.00 87.00 201 PHE A N 1
ATOM 1690 C CA . PHE A 1 201 ? 5.489 2.905 4.509 1.00 87.00 201 PHE A CA 1
ATOM 1691 C C . PHE A 1 201 ? 5.221 4.269 5.136 1.00 87.00 201 PHE A C 1
ATOM 1693 O O . PHE A 1 201 ? 4.059 4.663 5.234 1.00 87.00 201 PHE A O 1
ATOM 1700 N N . ASN A 1 202 ? 6.267 5.004 5.524 1.00 85.06 202 ASN A N 1
ATOM 1701 C CA . ASN A 1 202 ? 6.103 6.329 6.119 1.00 85.06 202 ASN A CA 1
ATOM 1702 C C . ASN A 1 202 ? 5.505 7.329 5.122 1.00 85.06 202 ASN A C 1
ATOM 1704 O O . ASN A 1 202 ? 4.676 8.153 5.502 1.00 85.06 202 ASN A O 1
ATOM 1708 N N . SER A 1 203 ? 5.887 7.259 3.847 1.00 83.56 203 SER A N 1
ATOM 1709 C CA . SER A 1 203 ? 5.376 8.174 2.830 1.00 83.56 203 SER A CA 1
ATOM 1710 C C . SER A 1 203 ? 3.944 7.851 2.396 1.00 83.56 203 SER A C 1
ATOM 1712 O O . SER A 1 203 ? 3.159 8.782 2.224 1.00 83.56 203 SER A O 1
ATOM 1714 N N . LEU A 1 204 ? 3.559 6.571 2.283 1.00 90.00 204 LEU A N 1
ATOM 1715 C CA . LEU A 1 204 ? 2.149 6.210 2.078 1.00 90.00 204 LEU A CA 1
ATOM 1716 C C . LEU A 1 204 ? 1.291 6.639 3.279 1.00 90.00 204 LEU A C 1
ATOM 1718 O O . LEU A 1 204 ? 0.239 7.241 3.086 1.00 90.00 204 LEU A O 1
ATOM 1722 N N . ALA A 1 205 ? 1.766 6.410 4.511 1.00 90.44 205 ALA A N 1
ATOM 1723 C CA . ALA A 1 205 ? 1.071 6.867 5.714 1.00 90.44 205 ALA A CA 1
ATOM 1724 C C . ALA A 1 205 ? 0.927 8.396 5.744 1.00 90.44 205 ALA A C 1
ATOM 1726 O O . ALA A 1 205 ? -0.150 8.904 6.033 1.00 90.44 205 ALA A O 1
ATOM 1727 N N . GLY A 1 206 ? 1.991 9.138 5.419 1.00 87.12 206 GLY A N 1
ATOM 1728 C CA . GLY A 1 206 ? 1.968 10.602 5.380 1.00 87.12 206 GLY A CA 1
ATOM 1729 C C . GLY A 1 206 ? 1.016 11.167 4.322 1.00 87.12 206 GLY A C 1
ATOM 1730 O O . GLY A 1 206 ? 0.281 12.110 4.611 1.00 87.12 206 GLY A O 1
ATOM 1731 N N . SER A 1 207 ? 0.986 10.572 3.124 1.00 87.12 207 SER A N 1
ATOM 1732 C CA . SER A 1 207 ? 0.028 10.941 2.071 1.00 87.12 207 SER A CA 1
ATOM 1733 C C . SER A 1 207 ? -1.412 10.717 2.522 1.00 87.12 207 SER A C 1
ATOM 1735 O O . SER A 1 207 ? -2.244 11.623 2.448 1.00 87.12 207 SER A O 1
ATOM 1737 N N . PHE A 1 208 ? -1.682 9.534 3.071 1.00 91.31 208 PHE A N 1
ATOM 1738 C CA . PHE A 1 208 ? -3.020 9.153 3.488 1.00 91.31 208 PHE A CA 1
ATOM 1739 C C . PHE A 1 208 ? -3.526 9.981 4.680 1.00 91.31 208 PHE A C 1
ATOM 1741 O O . PHE A 1 208 ? -4.649 10.480 4.649 1.00 91.31 208 PHE A O 1
ATOM 1748 N N . ASP A 1 209 ? -2.683 10.213 5.694 1.00 90.94 209 ASP A N 1
ATOM 1749 C CA . ASP A 1 209 ? -2.983 11.103 6.827 1.00 90.94 209 ASP A CA 1
ATOM 1750 C C . ASP A 1 209 ? -3.332 12.519 6.352 1.00 90.94 209 ASP A C 1
ATOM 1752 O O . ASP A 1 209 ? -4.321 13.101 6.804 1.00 90.94 209 ASP A O 1
ATOM 1756 N N . ARG A 1 210 ? -2.565 13.059 5.393 1.00 86.44 210 ARG A N 1
ATOM 1757 C CA . ARG A 1 210 ? -2.832 14.380 4.814 1.00 86.44 210 ARG A CA 1
ATOM 1758 C C . ARG A 1 210 ? -4.186 14.416 4.113 1.00 86.44 210 ARG A C 1
ATOM 1760 O O . ARG A 1 210 ? -4.949 15.344 4.376 1.00 86.44 210 ARG A O 1
ATOM 1767 N N . TYR A 1 211 ? -4.471 13.431 3.261 1.00 88.06 211 TYR A N 1
ATOM 1768 C CA . TYR A 1 211 ? -5.742 13.340 2.542 1.00 88.06 211 TYR A CA 1
ATOM 1769 C C . TYR A 1 211 ? -6.929 13.282 3.514 1.00 88.06 211 TYR A C 1
ATOM 1771 O O . TYR A 1 211 ? -7.844 14.099 3.410 1.00 88.06 211 TYR A O 1
ATOM 1779 N N . LEU A 1 212 ? -6.871 12.409 4.526 1.00 91.31 212 LEU A N 1
ATOM 1780 C CA . LEU A 1 212 ? -7.918 12.284 5.546 1.00 91.31 212 LEU A CA 1
ATOM 1781 C C . LEU A 1 212 ? -8.091 13.553 6.390 1.00 91.31 212 LEU A C 1
ATOM 1783 O O . LEU A 1 212 ? -9.213 13.913 6.739 1.00 91.31 212 LEU A O 1
ATOM 1787 N N . CYS A 1 213 ? -7.004 14.264 6.706 1.00 89.62 213 CYS A N 1
ATOM 1788 C CA . CYS A 1 213 ? -7.091 15.533 7.429 1.00 89.62 213 CYS A CA 1
ATOM 1789 C C . CYS A 1 213 ? -7.834 16.619 6.634 1.00 89.62 213 CYS A C 1
ATOM 1791 O O . CYS A 1 213 ? -8.455 17.488 7.248 1.00 89.62 213 CYS A O 1
ATOM 1793 N N . SER A 1 214 ? -7.750 16.600 5.300 1.00 85.94 214 SER A N 1
ATOM 1794 C CA . SER A 1 214 ? -8.434 17.561 4.423 1.00 85.94 214 SER A CA 1
ATOM 1795 C C . SER A 1 214 ? -9.825 17.119 3.971 1.00 85.94 214 SER A C 1
ATOM 1797 O O . SER A 1 214 ? -10.639 17.975 3.642 1.00 85.94 214 SER A O 1
ATOM 1799 N N . TYR A 1 215 ? -10.104 15.815 3.946 1.00 88.44 215 TYR A N 1
ATOM 1800 C CA . TYR A 1 215 ? -11.350 15.284 3.405 1.00 88.44 215 TYR A CA 1
ATOM 1801 C C . TYR A 1 215 ? -12.564 15.697 4.251 1.00 88.44 215 TYR A C 1
ATOM 1803 O O . TYR A 1 215 ? -12.565 15.579 5.485 1.00 88.44 215 TYR A O 1
ATOM 1811 N N . PHE A 1 216 ? -13.607 16.170 3.569 1.00 88.06 216 PHE A N 1
ATOM 1812 C CA . PHE A 1 216 ? -14.914 16.463 4.145 1.00 88.06 216 PHE A CA 1
ATOM 1813 C C . PHE A 1 216 ? -15.979 16.476 3.042 1.00 88.06 216 PHE A C 1
ATOM 1815 O O . PHE A 1 216 ? -15.883 17.246 2.090 1.00 88.06 216 PHE A O 1
ATOM 1822 N N . ASP A 1 217 ? -16.994 15.635 3.186 1.00 88.94 217 ASP A N 1
ATOM 1823 C CA . ASP A 1 217 ? -18.170 15.555 2.331 1.00 88.94 217 ASP A CA 1
ATOM 1824 C C . ASP A 1 217 ? -19.363 16.193 3.059 1.00 88.94 217 ASP A C 1
ATOM 1826 O O . ASP A 1 217 ? -19.898 15.588 3.993 1.00 88.94 217 ASP A O 1
ATOM 1830 N N . PRO A 1 218 ? -19.785 17.410 2.670 1.00 85.75 218 PRO A N 1
ATOM 1831 C CA . PRO A 1 218 ? -20.875 18.113 3.340 1.00 85.75 218 PRO A CA 1
ATOM 1832 C C . PRO A 1 218 ? -22.238 17.434 3.152 1.00 85.75 218 PRO A C 1
ATOM 1834 O O . PRO A 1 218 ? -23.157 17.735 3.906 1.00 85.75 218 PRO A O 1
ATOM 1837 N N . ASN A 1 219 ? -22.377 16.527 2.179 1.00 87.31 219 ASN A N 1
ATOM 1838 C CA . ASN A 1 219 ? -23.641 15.848 1.895 1.00 87.31 219 ASN A CA 1
ATOM 1839 C C . ASN A 1 219 ? -23.850 14.593 2.754 1.00 87.31 219 ASN A C 1
ATOM 1841 O O . ASN A 1 219 ? -24.946 14.035 2.763 1.00 87.31 219 ASN A O 1
ATOM 1845 N N . ASP A 1 220 ? -22.819 14.121 3.460 1.00 87.94 220 ASP A N 1
ATOM 1846 C CA . ASP A 1 220 ? -22.947 12.973 4.351 1.00 87.94 220 ASP A CA 1
ATOM 1847 C C . ASP A 1 220 ? -23.146 13.425 5.795 1.00 87.94 220 ASP A C 1
ATOM 1849 O O . ASP A 1 220 ? -22.217 13.800 6.513 1.00 87.94 220 ASP A O 1
ATOM 1853 N N . GLU A 1 221 ? -24.391 13.327 6.246 1.00 87.12 221 GLU A N 1
ATOM 1854 C CA . GLU A 1 221 ? -24.761 13.712 7.597 1.00 87.12 221 GLU A CA 1
ATOM 1855 C C . GLU A 1 221 ? -24.218 12.773 8.671 1.00 87.12 221 GLU A C 1
ATOM 1857 O O . GLU A 1 221 ? -24.169 13.199 9.818 1.00 87.12 221 GLU A O 1
ATOM 1862 N N . ILE A 1 222 ? -23.813 11.532 8.367 1.00 90.44 222 ILE A N 1
ATOM 1863 C CA . ILE A 1 222 ? -23.445 10.493 9.347 1.00 90.44 222 ILE A CA 1
ATOM 1864 C C . ILE A 1 222 ? -21.928 10.417 9.546 1.00 90.44 222 ILE A C 1
ATOM 1866 O O . ILE A 1 222 ? -21.476 10.392 10.693 1.00 90.44 222 ILE A O 1
ATOM 1870 N N . LEU A 1 223 ? -21.146 10.393 8.465 1.00 91.81 223 LEU A N 1
ATOM 1871 C CA . LEU A 1 223 ? -19.680 10.300 8.477 1.00 91.81 223 LEU A CA 1
ATOM 1872 C C . LEU A 1 223 ? -19.044 11.224 7.425 1.00 91.81 223 LEU A C 1
ATOM 1874 O O . LEU A 1 223 ? -18.377 10.726 6.517 1.00 91.81 223 LEU A O 1
ATOM 1878 N N . PRO A 1 224 ? -19.203 12.554 7.517 1.00 90.38 224 PRO A N 1
ATOM 1879 C CA . PRO A 1 224 ? -18.770 13.486 6.468 1.00 90.38 224 PRO A CA 1
ATOM 1880 C C . PRO A 1 224 ? -17.278 13.390 6.137 1.00 90.38 224 PRO A C 1
ATOM 1882 O O . PRO A 1 224 ? -16.865 13.596 5.007 1.00 90.38 224 PRO A O 1
ATOM 1885 N N . ASP A 1 225 ? -16.439 13.012 7.087 1.00 91.19 225 ASP A N 1
ATOM 1886 C CA . ASP A 1 225 ? -14.986 12.989 6.955 1.00 91.19 225 ASP A CA 1
ATOM 1887 C C . ASP A 1 225 ? -14.367 11.605 6.743 1.00 91.19 225 ASP A C 1
ATOM 1889 O O . ASP A 1 225 ? -13.148 11.441 6.833 1.00 91.19 225 ASP A O 1
ATOM 1893 N N . ILE A 1 226 ? -15.196 10.616 6.418 1.00 92.88 226 ILE A N 1
ATOM 1894 C CA . ILE A 1 226 ? -14.747 9.305 5.957 1.00 92.88 226 ILE A CA 1
ATOM 1895 C C . ILE A 1 226 ? -15.095 9.180 4.474 1.00 92.88 226 ILE A C 1
ATOM 1897 O O . ILE A 1 226 ? -16.267 9.279 4.120 1.00 92.88 226 ILE A O 1
ATOM 1901 N N . PRO A 1 227 ? -14.137 8.939 3.574 1.00 91.06 227 PRO A N 1
ATOM 1902 C CA . PRO A 1 227 ? -14.465 8.673 2.183 1.00 91.06 227 PRO A CA 1
ATOM 1903 C C . PRO A 1 227 ? -15.099 7.287 2.013 1.00 91.06 227 PRO A C 1
ATOM 1905 O O . PRO A 1 227 ? -14.682 6.309 2.639 1.00 91.06 227 PRO A O 1
ATOM 1908 N N . LYS A 1 228 ? -16.113 7.198 1.144 1.00 88.19 228 LYS A N 1
ATOM 1909 C CA . LYS A 1 228 ? -16.824 5.938 0.839 1.00 88.19 228 LYS A CA 1
ATOM 1910 C C . LYS A 1 228 ? -16.532 5.399 -0.556 1.00 88.19 228 LYS A C 1
ATOM 1912 O O . LYS A 1 228 ? -16.760 4.216 -0.798 1.00 88.19 228 LYS A O 1
ATOM 1917 N N . ARG A 1 229 ? -16.028 6.243 -1.461 1.00 86.38 229 ARG A N 1
ATOM 1918 C CA . ARG A 1 229 ? -15.601 5.822 -2.799 1.00 86.38 229 ARG A CA 1
ATOM 1919 C C . ARG A 1 229 ? -14.333 4.972 -2.693 1.00 86.38 229 ARG A C 1
ATOM 1921 O O . ARG A 1 229 ? -13.477 5.242 -1.852 1.00 86.38 229 ARG A O 1
ATOM 1928 N N . SER A 1 230 ? -14.208 3.959 -3.547 1.00 79.88 230 SER A N 1
ATOM 1929 C CA . SER A 1 230 ? -13.064 3.036 -3.539 1.00 79.88 230 SER A CA 1
ATOM 1930 C C . SER A 1 230 ? -11.748 3.692 -3.958 1.00 79.88 230 SER A C 1
ATOM 1932 O O . SER A 1 230 ? -10.678 3.279 -3.540 1.00 79.88 230 SER A O 1
ATOM 1934 N N . ASP A 1 231 ? -11.820 4.747 -4.761 1.00 81.81 231 ASP A N 1
ATOM 1935 C CA . ASP A 1 231 ? -10.667 5.471 -5.291 1.00 81.81 231 ASP A CA 1
ATOM 1936 C C . ASP A 1 231 ? -10.032 6.466 -4.305 1.00 81.81 231 ASP A C 1
ATOM 1938 O O . ASP A 1 231 ? -9.005 7.076 -4.598 1.00 81.81 231 ASP A O 1
ATOM 1942 N N . ALA A 1 232 ? -10.625 6.627 -3.124 1.00 86.38 232 ALA A N 1
ATOM 1943 C CA . ALA A 1 232 ? -10.193 7.599 -2.131 1.00 86.38 232 ALA A CA 1
ATOM 1944 C C . ALA A 1 232 ? -9.058 7.100 -1.217 1.00 86.38 232 ALA A C 1
ATOM 1946 O O . ALA A 1 232 ? -8.298 7.907 -0.685 1.00 86.38 232 ALA A O 1
ATOM 1947 N N . TYR A 1 233 ? -8.923 5.786 -1.017 1.00 89.38 233 TYR A N 1
ATOM 1948 C CA . TYR A 1 233 ? -8.001 5.192 -0.033 1.00 89.38 233 TYR A CA 1
ATOM 1949 C C . TYR A 1 233 ? -6.914 4.314 -0.669 1.00 89.38 233 TYR A C 1
ATOM 1951 O O . TYR A 1 233 ? -6.500 3.290 -0.121 1.00 89.38 233 TYR A O 1
ATOM 1959 N N . VAL A 1 234 ? -6.417 4.744 -1.827 1.00 91.56 234 VAL A N 1
ATOM 1960 C CA . VAL A 1 234 ? -5.456 4.003 -2.652 1.00 91.56 234 VAL A CA 1
ATOM 1961 C C . VAL A 1 234 ? -4.163 3.631 -1.929 1.00 91.56 234 VAL A C 1
ATOM 1963 O O . VAL A 1 234 ? -3.608 2.566 -2.178 1.00 91.56 234 VAL A O 1
ATOM 1966 N N . GLU A 1 235 ? -3.670 4.461 -1.006 1.00 93.44 235 GLU A N 1
ATOM 1967 C CA . GLU A 1 235 ? -2.464 4.160 -0.231 1.00 93.44 235 GLU A CA 1
ATOM 1968 C C . GLU A 1 235 ? -2.639 2.898 0.616 1.00 93.44 235 GLU A C 1
ATOM 1970 O O . GLU A 1 235 ? -1.717 2.085 0.726 1.00 93.44 235 GLU A O 1
ATOM 1975 N N . LEU A 1 236 ? -3.832 2.732 1.192 1.00 93.69 236 LEU A N 1
ATOM 1976 C CA . LEU A 1 236 ? -4.191 1.568 1.988 1.00 93.69 236 LEU A CA 1
ATOM 1977 C C . LEU A 1 236 ? -4.297 0.328 1.095 1.00 93.69 236 LEU A C 1
ATOM 1979 O O . LEU A 1 236 ? -3.759 -0.721 1.451 1.00 93.69 236 LEU A O 1
ATOM 1983 N N . GLU A 1 237 ? -4.927 0.452 -0.077 1.00 92.62 237 GLU A N 1
ATOM 1984 C CA . GLU A 1 237 ? -5.028 -0.647 -1.046 1.00 92.62 237 GLU A CA 1
ATOM 1985 C C . GLU A 1 237 ? -3.650 -1.094 -1.536 1.00 92.62 237 GLU A C 1
ATOM 1987 O O . GLU A 1 237 ? -3.349 -2.285 -1.532 1.00 92.62 237 GLU A O 1
ATOM 1992 N N . VAL A 1 238 ? -2.772 -0.155 -1.902 1.00 93.31 238 VAL A N 1
ATOM 1993 C CA . VAL A 1 238 ? -1.406 -0.473 -2.334 1.00 93.31 238 VAL A CA 1
ATOM 1994 C C . VAL A 1 238 ? -0.640 -1.187 -1.234 1.00 93.31 238 VAL A C 1
ATOM 1996 O O . VAL A 1 238 ? 0.020 -2.189 -1.513 1.00 93.31 238 VAL A O 1
ATOM 1999 N N . LEU A 1 239 ? -0.754 -0.725 0.014 1.00 92.44 239 LEU A N 1
ATOM 2000 C CA . LEU A 1 239 ? -0.138 -1.415 1.136 1.00 92.44 239 LEU A CA 1
ATOM 2001 C C . LEU A 1 239 ? -0.657 -2.856 1.239 1.00 92.44 239 LEU A C 1
ATOM 2003 O O . LEU A 1 239 ? 0.157 -3.776 1.253 1.00 92.44 239 LEU A O 1
ATOM 2007 N N . GLN A 1 240 ? -1.976 -3.073 1.223 1.00 91.56 240 GLN A N 1
ATOM 2008 C CA . GLN A 1 240 ? -2.569 -4.417 1.225 1.00 91.56 240 GLN A CA 1
ATOM 2009 C C . GLN A 1 240 ? -2.066 -5.281 0.058 1.00 91.56 240 GLN A C 1
ATOM 2011 O O . GLN A 1 240 ? -1.701 -6.438 0.269 1.00 91.56 240 GLN A O 1
ATOM 2016 N N . ARG A 1 241 ? -1.945 -4.729 -1.154 1.00 91.38 241 ARG A N 1
ATOM 2017 C CA . ARG A 1 241 ? -1.382 -5.463 -2.296 1.00 91.38 241 ARG A CA 1
ATOM 2018 C C . ARG A 1 241 ? 0.074 -5.842 -2.063 1.00 91.38 241 ARG A C 1
ATOM 2020 O O . ARG A 1 241 ? 0.426 -6.995 -2.285 1.00 91.38 241 ARG A O 1
ATOM 2027 N N . LEU A 1 242 ? 0.917 -4.956 -1.534 1.00 91.12 242 LEU A N 1
ATOM 2028 C CA . LEU A 1 242 ? 2.291 -5.331 -1.175 1.00 91.12 242 LEU A CA 1
ATOM 2029 C C . LEU A 1 242 ? 2.303 -6.539 -0.219 1.00 91.12 242 LEU A C 1
ATOM 2031 O O . LEU A 1 242 ? 3.062 -7.486 -0.442 1.00 91.12 242 LEU A O 1
ATOM 2035 N N . ILE A 1 243 ? 1.412 -6.562 0.784 1.00 89.38 243 ILE A N 1
ATOM 2036 C CA . ILE A 1 243 ? 1.241 -7.704 1.703 1.00 89.38 243 ILE A CA 1
ATOM 2037 C C . ILE A 1 243 ? 0.919 -8.995 0.939 1.00 89.38 243 ILE A C 1
ATOM 2039 O O . ILE A 1 243 ? 1.582 -10.019 1.146 1.00 89.38 243 ILE A O 1
ATOM 2043 N N . GLU A 1 244 ? -0.078 -8.951 0.057 1.00 90.00 244 GLU A N 1
ATOM 2044 C CA . GLU A 1 244 ? -0.532 -10.100 -0.733 1.00 90.00 244 GLU A CA 1
ATOM 2045 C C . GLU A 1 244 ? 0.542 -10.645 -1.676 1.00 90.00 244 GLU A C 1
ATOM 2047 O O . GLU A 1 244 ? 0.619 -11.854 -1.889 1.00 90.00 244 GLU A O 1
ATOM 2052 N N . TYR A 1 245 ? 1.392 -9.773 -2.223 1.00 90.12 245 TYR A N 1
ATOM 2053 C CA . TYR A 1 245 ? 2.532 -10.154 -3.064 1.00 90.12 245 TYR A CA 1
ATOM 2054 C C . TYR A 1 245 ? 3.763 -10.588 -2.256 1.00 90.12 245 TYR A C 1
ATOM 2056 O O . TYR A 1 245 ? 4.853 -10.736 -2.803 1.00 90.12 245 TYR A O 1
ATOM 2064 N N . GLY A 1 246 ? 3.589 -10.859 -0.962 1.00 88.06 246 GLY A N 1
ATOM 2065 C CA . GLY A 1 246 ? 4.606 -11.503 -0.139 1.00 88.06 246 GLY A CA 1
ATOM 2066 C C . GLY A 1 246 ? 5.506 -10.538 0.615 1.00 88.06 246 GLY A C 1
ATOM 2067 O O . GLY A 1 246 ? 6.511 -10.980 1.168 1.00 88.06 246 GLY A O 1
ATOM 2068 N N . PHE A 1 247 ? 5.157 -9.249 0.695 1.00 87.62 247 PHE A N 1
ATOM 2069 C CA . PHE A 1 247 ? 5.934 -8.306 1.488 1.00 87.62 247 PHE A CA 1
ATOM 2070 C C . PHE A 1 247 ? 5.958 -8.759 2.953 1.00 87.62 247 PHE A C 1
ATOM 2072 O O . PHE A 1 247 ? 4.940 -9.138 3.543 1.00 87.62 247 PHE A O 1
ATOM 2079 N N . SER A 1 248 ? 7.153 -8.799 3.528 1.00 78.94 248 SER A N 1
ATOM 2080 C CA . SER A 1 248 ? 7.396 -9.342 4.866 1.00 78.94 248 SER A CA 1
ATOM 2081 C C . SER A 1 248 ? 8.655 -8.759 5.502 1.00 78.94 248 SER A C 1
ATOM 2083 O O . SER A 1 248 ? 9.285 -9.432 6.316 1.00 78.94 248 SER A O 1
ATOM 2085 N N . GLU A 1 249 ? 9.083 -7.574 5.076 1.00 73.44 249 GLU A N 1
ATOM 2086 C CA . GLU A 1 249 ? 10.150 -6.846 5.760 1.00 73.44 249 GLU A CA 1
ATOM 2087 C C . GLU A 1 249 ? 9.559 -6.033 6.902 1.00 73.44 249 GLU A C 1
ATOM 2089 O O . GLU A 1 249 ? 8.426 -5.564 6.819 1.00 73.44 249 GLU A O 1
ATOM 2094 N N . PHE A 1 250 ? 10.327 -5.891 7.978 1.00 69.62 250 PHE A N 1
ATOM 2095 C CA . PHE A 1 250 ? 9.848 -5.308 9.231 1.00 69.62 250 PHE A CA 1
ATOM 2096 C C . PHE A 1 250 ? 10.650 -4.079 9.659 1.00 69.62 250 PHE A C 1
ATOM 2098 O O . PHE A 1 250 ? 10.320 -3.479 10.675 1.00 69.62 250 PHE A O 1
ATOM 2105 N N . GLU A 1 251 ? 11.666 -3.683 8.883 1.00 71.44 251 GLU A N 1
ATOM 2106 C CA . GLU A 1 251 ? 12.521 -2.531 9.198 1.00 71.44 251 GLU A CA 1
ATOM 2107 C C . GLU A 1 251 ? 11.688 -1.255 9.372 1.00 71.44 251 GLU A C 1
ATOM 2109 O O . GLU A 1 251 ? 11.938 -0.465 10.277 1.00 71.44 251 GLU A O 1
ATOM 2114 N N . PHE A 1 252 ? 10.613 -1.097 8.591 1.00 72.88 252 PHE A N 1
ATOM 2115 C CA . PHE A 1 252 ? 9.702 0.041 8.725 1.00 72.88 252 PHE A CA 1
ATOM 2116 C C . PHE A 1 252 ? 9.064 0.168 10.120 1.00 72.88 252 PHE A C 1
ATOM 2118 O O . PHE A 1 252 ? 8.759 1.284 10.534 1.00 72.88 252 PHE A O 1
ATOM 2125 N N . MET A 1 253 ? 8.868 -0.936 10.857 1.00 75.94 253 MET A N 1
ATOM 2126 C CA . MET A 1 253 ? 8.245 -0.905 12.188 1.00 75.94 253 MET A CA 1
ATOM 2127 C C . MET A 1 253 ? 9.176 -0.349 13.273 1.00 75.94 253 MET A C 1
ATOM 2129 O O . MET A 1 253 ? 8.692 0.140 14.293 1.00 75.94 253 MET A O 1
ATOM 2133 N N . GLU A 1 254 ? 10.492 -0.380 13.053 1.00 74.00 254 GLU A N 1
ATOM 2134 C CA . GLU A 1 254 ? 11.483 0.223 13.957 1.00 74.00 254 GLU A CA 1
ATOM 2135 C C . GLU A 1 254 ? 11.596 1.744 13.762 1.00 74.00 254 GLU A C 1
ATOM 2137 O O . GLU A 1 254 ? 11.996 2.463 14.675 1.00 74.00 254 GLU A O 1
ATOM 2142 N N . TYR A 1 255 ? 11.212 2.246 12.584 1.00 75.62 255 TYR A N 1
ATOM 2143 C CA . TYR A 1 255 ? 11.391 3.641 12.170 1.00 75.62 255 TYR A CA 1
ATOM 2144 C C . TYR A 1 255 ? 10.061 4.320 11.835 1.00 75.62 255 TYR A C 1
ATOM 2146 O O . TYR A 1 255 ? 9.933 5.045 10.843 1.00 75.62 255 TYR A O 1
ATOM 2154 N N . ILE A 1 256 ? 9.059 4.075 12.675 1.00 77.56 256 ILE A N 1
ATOM 2155 C CA . ILE A 1 256 ? 7.736 4.671 12.537 1.00 77.56 256 ILE A CA 1
ATOM 2156 C C . ILE A 1 256 ? 7.797 6.162 12.898 1.00 77.56 256 ILE A C 1
ATOM 2158 O O . ILE A 1 256 ? 8.227 6.533 13.990 1.00 77.56 256 ILE A O 1
ATOM 2162 N N . SER A 1 257 ? 7.325 7.030 11.999 1.00 79.88 257 SER A N 1
ATOM 2163 C CA . SER A 1 257 ? 7.187 8.460 12.300 1.00 79.88 257 SER A CA 1
ATOM 2164 C C . SER A 1 257 ? 6.083 8.698 13.349 1.00 79.88 257 SER A C 1
ATOM 2166 O O . SER A 1 257 ? 4.926 8.337 13.117 1.00 79.88 257 SER A O 1
ATOM 2168 N N . PRO A 1 258 ? 6.369 9.375 14.477 1.00 79.25 258 PRO A N 1
ATOM 2169 C CA . PRO A 1 258 ? 5.368 9.619 15.522 1.00 79.25 258 PRO A CA 1
ATOM 2170 C C . PRO A 1 258 ? 4.241 10.559 15.067 1.00 79.25 258 PRO A C 1
ATOM 2172 O O . PRO A 1 258 ? 3.152 10.549 15.632 1.00 79.25 258 PRO A O 1
ATOM 2175 N N . ASN A 1 259 ? 4.488 11.373 14.038 1.00 81.31 259 ASN A N 1
ATOM 2176 C CA . ASN A 1 259 ? 3.520 12.352 13.542 1.00 81.31 259 ASN A CA 1
ATOM 2177 C C . ASN A 1 259 ? 2.605 11.786 12.447 1.00 81.31 259 ASN A C 1
ATOM 2179 O O . ASN A 1 259 ? 1.515 12.316 12.240 1.00 81.31 259 ASN A O 1
ATOM 2183 N N . THR A 1 260 ? 3.054 10.741 11.744 1.00 84.06 260 THR A N 1
ATOM 2184 C CA . THR A 1 260 ? 2.381 10.159 10.572 1.00 84.06 260 THR A CA 1
ATOM 2185 C C . THR A 1 260 ? 2.728 8.678 10.457 1.00 84.06 260 THR A C 1
ATOM 2187 O O . THR A 1 260 ? 3.813 8.329 9.989 1.00 84.06 260 THR A O 1
ATOM 2190 N N . ASN A 1 261 ? 1.828 7.793 10.877 1.00 90.31 261 ASN A N 1
ATOM 2191 C CA . ASN A 1 261 ? 2.076 6.356 10.820 1.00 90.31 261 ASN A CA 1
ATOM 2192 C C . ASN A 1 261 ? 0.811 5.518 10.692 1.00 90.31 261 ASN A C 1
ATOM 2194 O O . ASN A 1 261 ? -0.263 5.916 11.134 1.00 90.31 261 ASN A O 1
ATOM 2198 N N . TRP A 1 262 ? 0.971 4.319 10.131 1.00 92.62 262 TRP A N 1
ATOM 2199 C CA . TRP A 1 262 ? -0.138 3.405 9.887 1.00 92.62 262 TRP A CA 1
ATOM 2200 C C . TRP A 1 262 ? -0.870 2.985 11.161 1.00 92.62 262 TRP A C 1
ATOM 2202 O O . TRP A 1 262 ? -2.089 3.072 11.179 1.00 92.62 262 TRP A O 1
ATOM 2212 N N . PHE A 1 263 ? -0.183 2.590 12.238 1.00 92.69 263 PHE A N 1
ATOM 2213 C CA . PHE A 1 263 ? -0.872 2.185 13.473 1.00 92.69 263 PHE A CA 1
ATOM 2214 C C . PHE A 1 263 ? -1.785 3.296 14.001 1.00 92.69 263 PHE A C 1
ATOM 2216 O O . PHE A 1 263 ? -2.969 3.065 14.228 1.00 92.69 263 PHE A O 1
ATOM 2223 N N . GLY A 1 264 ? -1.262 4.515 14.107 1.00 94.19 264 GLY A N 1
ATOM 2224 C CA . GLY A 1 264 ? -1.995 5.682 14.565 1.00 94.19 264 GLY A CA 1
ATOM 2225 C C . GLY A 1 264 ? -3.183 6.025 13.671 1.00 94.19 264 GLY A C 1
ATOM 2226 O O . GLY A 1 264 ? -4.284 6.223 14.183 1.00 94.19 264 GLY A O 1
ATOM 2227 N N . ILE A 1 265 ? -2.982 6.068 12.348 1.00 96.12 265 ILE A N 1
ATOM 2228 C CA . ILE A 1 265 ? -4.051 6.364 11.380 1.00 96.12 265 ILE A CA 1
ATOM 2229 C C . ILE A 1 265 ? -5.167 5.325 11.492 1.00 96.12 265 ILE A C 1
ATOM 2231 O O . ILE A 1 265 ? -6.336 5.687 11.618 1.00 96.12 265 ILE A O 1
ATOM 2235 N N . LEU A 1 266 ? -4.811 4.037 11.490 1.00 97.06 266 LEU A N 1
ATOM 2236 C CA . LEU A 1 266 ? -5.785 2.951 11.518 1.00 97.06 266 LEU A CA 1
ATOM 2237 C C . LEU A 1 266 ? -6.566 2.938 12.839 1.00 97.06 266 LEU A C 1
ATOM 2239 O O . LEU A 1 266 ? -7.788 2.817 12.820 1.00 97.06 266 LEU A O 1
ATOM 2243 N N . ILE A 1 267 ? -5.890 3.140 13.976 1.00 96.69 267 ILE A N 1
ATOM 2244 C CA . ILE A 1 267 ? -6.547 3.253 15.286 1.00 96.69 267 ILE A CA 1
ATOM 2245 C C . ILE A 1 267 ? -7.490 4.464 15.317 1.00 96.69 267 ILE A C 1
ATOM 2247 O O . ILE A 1 267 ? -8.623 4.326 15.770 1.00 96.69 267 ILE A O 1
ATOM 2251 N N . CYS A 1 268 ? -7.086 5.628 14.794 1.00 96.56 268 CYS A N 1
ATOM 2252 C CA . CYS A 1 268 ? -7.953 6.813 14.751 1.00 96.56 268 CYS A CA 1
ATOM 2253 C C . CYS A 1 268 ? -9.206 6.600 13.893 1.00 96.56 268 CYS A C 1
ATOM 2255 O O . CYS A 1 268 ? -10.284 7.054 14.271 1.00 96.56 268 CYS A O 1
ATOM 2257 N N . LEU A 1 269 ? -9.078 5.905 12.759 1.00 97.25 269 LEU A N 1
ATOM 2258 C CA . LEU A 1 269 ? -10.212 5.564 11.899 1.00 97.25 269 LEU A CA 1
ATOM 2259 C C . LEU A 1 269 ? -11.182 4.598 12.592 1.00 97.25 269 LEU A C 1
ATOM 2261 O O . LEU A 1 269 ? -12.389 4.805 12.525 1.00 97.25 269 LEU A O 1
ATOM 2265 N N . LEU A 1 270 ? -10.676 3.577 13.290 1.00 96.88 270 LEU A N 1
ATOM 2266 C CA . LEU A 1 270 ? -11.509 2.626 14.041 1.00 96.88 270 LEU A CA 1
ATOM 2267 C C . LEU A 1 270 ? -12.125 3.229 15.309 1.00 96.88 270 LEU A C 1
ATOM 2269 O O . LEU A 1 270 ? -13.199 2.809 15.727 1.00 96.88 270 LEU A O 1
ATOM 2273 N N . ALA A 1 271 ? -11.467 4.218 15.912 1.00 95.88 271 ALA A N 1
ATOM 2274 C CA . ALA A 1 271 ? -11.977 4.943 17.070 1.00 95.88 271 ALA A CA 1
ATOM 2275 C C . ALA A 1 271 ? -12.960 6.063 16.694 1.00 95.88 271 ALA A C 1
ATOM 2277 O O . ALA A 1 271 ? -13.479 6.730 17.589 1.00 95.88 271 ALA A O 1
ATOM 2278 N N . HIS A 1 272 ? -13.200 6.301 15.399 1.00 95.25 272 HIS A N 1
ATOM 2279 C CA . HIS A 1 272 ? -13.863 7.507 14.916 1.00 95.25 272 HIS A CA 1
ATOM 2280 C C . HIS A 1 272 ? -15.193 7.786 15.658 1.00 95.25 272 HIS A C 1
ATOM 2282 O O . HIS A 1 272 ? -16.045 6.891 15.755 1.00 95.25 272 HIS A O 1
ATOM 2288 N N . PRO A 1 273 ? -15.418 9.014 16.178 1.00 90.06 273 PRO A N 1
ATOM 2289 C CA . PRO A 1 273 ? -16.477 9.281 17.164 1.00 90.06 273 PRO A CA 1
ATOM 2290 C C . PRO A 1 273 ? -17.880 8.920 16.671 1.00 90.06 273 PRO A C 1
ATOM 2292 O O . PRO A 1 273 ? -18.706 8.374 17.402 1.00 90.06 273 PRO A O 1
ATOM 2295 N N . ARG A 1 274 ? -18.117 9.141 15.378 1.00 92.81 274 ARG A N 1
ATOM 2296 C CA . ARG A 1 274 ? -19.415 8.947 14.734 1.00 92.81 274 ARG A CA 1
ATOM 2297 C C . ARG A 1 274 ? -19.671 7.531 14.206 1.00 92.81 274 ARG A C 1
ATOM 2299 O O . ARG A 1 274 ? -20.731 7.310 13.634 1.00 92.81 274 ARG A O 1
ATOM 2306 N N . LEU A 1 275 ? -18.763 6.565 14.388 1.00 93.06 275 LEU A N 1
ATOM 2307 C CA . LEU A 1 275 ? -19.003 5.189 13.915 1.00 93.06 275 LEU A CA 1
ATOM 2308 C C . LEU A 1 275 ? -20.242 4.550 14.549 1.00 93.06 275 LEU A C 1
ATOM 2310 O O . LEU A 1 275 ? -20.949 3.809 13.878 1.00 93.06 275 LEU A O 1
ATOM 2314 N N . GLN A 1 276 ? -20.547 4.876 15.805 1.00 91.44 276 GLN A N 1
ATOM 2315 C CA . GLN A 1 276 ? -21.759 4.395 16.473 1.00 91.44 276 GLN A CA 1
ATOM 2316 C C . GLN A 1 276 ? -23.041 4.876 15.777 1.00 91.44 276 GLN A C 1
ATOM 2318 O O . GLN A 1 276 ? -23.998 4.113 15.674 1.00 91.44 276 GLN A O 1
ATOM 2323 N N . LYS A 1 277 ? -23.025 6.077 15.181 1.00 92.44 277 LYS A N 1
ATOM 2324 C CA . LYS A 1 277 ? -24.165 6.604 14.416 1.00 92.44 277 LYS A CA 1
ATOM 2325 C C . LYS A 1 277 ? -24.492 5.758 13.184 1.00 92.44 277 LYS A C 1
ATOM 2327 O O . LYS A 1 277 ? -25.631 5.772 12.733 1.00 92.44 277 LYS A O 1
ATOM 2332 N N . LEU A 1 278 ? -23.528 5.005 12.637 1.00 92.50 278 LEU A N 1
ATOM 2333 C CA . LEU A 1 278 ? -23.823 4.036 11.574 1.00 92.50 278 LEU A CA 1
ATOM 2334 C C . LEU A 1 278 ? -24.733 2.920 12.078 1.00 92.50 278 LEU A C 1
ATOM 2336 O O . LEU A 1 278 ? -25.639 2.515 11.359 1.00 92.50 278 LEU A O 1
ATOM 2340 N N . VAL A 1 279 ? -24.491 2.436 13.298 1.00 91.75 279 VAL A N 1
ATOM 2341 C CA . VAL A 1 279 ? -25.304 1.383 13.913 1.00 91.75 279 VAL A CA 1
ATOM 2342 C C . VAL A 1 279 ? -26.698 1.917 14.222 1.00 91.75 279 VAL A C 1
ATOM 2344 O O . VAL A 1 279 ? -27.680 1.280 13.860 1.00 91.75 279 VAL A O 1
ATOM 2347 N N . GLU A 1 280 ? -26.787 3.114 14.808 1.00 91.94 280 GLU A N 1
ATOM 2348 C CA . GLU A 1 280 ? -28.061 3.792 15.100 1.00 91.94 280 GLU A CA 1
ATOM 2349 C C . GLU A 1 280 ? -28.896 4.016 13.830 1.00 91.94 280 GLU A C 1
ATOM 2351 O O . GLU A 1 280 ? -30.102 3.787 13.822 1.00 91.94 280 GLU A O 1
ATOM 2356 N N . ALA A 1 281 ? -28.245 4.407 12.732 1.00 91.75 281 ALA A N 1
ATOM 2357 C CA . ALA A 1 281 ? -28.885 4.627 11.438 1.00 91.75 281 ALA A CA 1
ATOM 2358 C C . ALA A 1 281 ? -29.028 3.349 10.583 1.00 91.75 281 ALA A C 1
ATOM 2360 O O . ALA A 1 281 ? -29.423 3.446 9.419 1.00 91.75 281 ALA A O 1
ATOM 2361 N N . ASN A 1 282 ? -28.670 2.173 11.115 1.00 91.44 282 ASN A N 1
ATOM 2362 C CA . ASN A 1 282 ? -28.661 0.883 10.413 1.00 91.44 282 ASN A CA 1
ATOM 2363 C C . ASN A 1 282 ? -27.968 0.932 9.030 1.00 91.44 282 ASN A C 1
ATOM 2365 O O . ASN A 1 282 ? -28.463 0.416 8.025 1.00 91.44 282 ASN A O 1
ATOM 2369 N N . ARG A 1 283 ? -26.820 1.614 8.960 1.00 91.88 283 ARG A N 1
ATOM 2370 C CA . ARG A 1 283 ? -26.009 1.766 7.745 1.00 91.88 283 ARG A CA 1
ATOM 2371 C C . ARG A 1 283 ? -24.864 0.750 7.713 1.00 91.88 283 ARG A C 1
ATOM 2373 O O . ARG A 1 283 ? -24.281 0.441 8.753 1.00 91.88 283 ARG A O 1
ATOM 2380 N N . PRO A 1 284 ? -24.477 0.258 6.521 1.00 92.69 284 PRO A N 1
ATOM 2381 C CA . PRO A 1 284 ? -23.346 -0.649 6.399 1.00 92.69 284 PRO A CA 1
ATOM 2382 C C . PRO A 1 284 ? -22.031 0.051 6.761 1.00 92.69 284 PRO A C 1
ATOM 2384 O O . PRO A 1 284 ? -21.821 1.222 6.444 1.00 92.69 284 PRO A O 1
ATOM 2387 N N . VAL A 1 285 ? -21.108 -0.700 7.366 1.00 93.88 285 VAL A N 1
ATOM 2388 C CA . VAL A 1 285 ? -19.746 -0.217 7.635 1.00 93.88 285 VAL A CA 1
ATOM 2389 C C . VAL A 1 285 ? -19.046 0.125 6.305 1.00 93.88 285 VAL A C 1
ATOM 2391 O O . VAL A 1 285 ? -18.983 -0.749 5.430 1.00 93.88 285 VAL A O 1
ATOM 2394 N N . PRO A 1 286 ? -18.494 1.346 6.141 1.00 94.25 286 PRO A N 1
ATOM 2395 C CA . PRO A 1 286 ? -17.824 1.756 4.911 1.00 94.25 286 PRO A CA 1
ATOM 2396 C C . PRO A 1 286 ? -16.641 0.848 4.534 1.00 94.25 286 PRO A C 1
ATOM 2398 O O . PRO A 1 286 ? -15.934 0.374 5.431 1.00 94.25 286 PRO A O 1
ATOM 2401 N N . PRO A 1 287 ? -16.356 0.656 3.229 1.00 94.56 287 PRO A N 1
ATOM 2402 C CA . PRO A 1 287 ? -15.240 -0.172 2.763 1.00 94.56 287 PRO A CA 1
ATOM 2403 C C . PRO A 1 287 ? -13.892 0.220 3.375 1.00 94.56 287 PRO A C 1
ATOM 2405 O O . PRO A 1 287 ? -13.175 -0.648 3.866 1.00 94.56 287 PRO A O 1
ATOM 2408 N N . LEU A 1 288 ? -13.592 1.523 3.453 1.00 95.44 288 LEU A N 1
ATOM 2409 C CA . LEU A 1 288 ? -12.377 2.028 4.095 1.00 95.44 288 LEU A CA 1
ATOM 2410 C C . LEU A 1 288 ? -12.242 1.529 5.542 1.00 95.44 288 LEU A C 1
ATOM 2412 O O . LEU A 1 288 ? -11.173 1.081 5.952 1.00 95.44 288 LEU A O 1
ATOM 2416 N N . ILE A 1 289 ? -13.319 1.580 6.324 1.00 96.56 289 ILE A N 1
ATOM 2417 C CA . ILE A 1 289 ? -13.295 1.196 7.740 1.00 96.56 289 ILE A CA 1
ATOM 2418 C C . ILE A 1 289 ? -13.104 -0.323 7.888 1.00 96.56 289 ILE A C 1
ATOM 2420 O O . ILE A 1 289 ? -12.317 -0.769 8.724 1.00 96.56 289 ILE A O 1
ATOM 2424 N N . LYS A 1 290 ? -13.729 -1.128 7.017 1.00 95.62 290 LYS A N 1
ATOM 2425 C CA . LYS A 1 290 ? -13.483 -2.581 6.959 1.00 95.62 290 LYS A CA 1
ATOM 2426 C C . LYS A 1 290 ? -12.022 -2.893 6.624 1.00 95.62 290 LYS A C 1
ATOM 2428 O O . LYS A 1 290 ? -11.368 -3.647 7.344 1.00 95.62 290 LYS A O 1
ATOM 2433 N N . SER A 1 291 ? -11.491 -2.271 5.572 1.00 95.31 291 SER A N 1
ATOM 2434 C CA . SER A 1 291 ? -10.105 -2.448 5.126 1.00 95.31 291 SER A CA 1
ATOM 2435 C C . SER A 1 291 ? -9.092 -1.984 6.176 1.00 95.31 291 SER A C 1
ATOM 2437 O O . SER A 1 291 ? -8.034 -2.594 6.327 1.00 95.31 291 SER A O 1
ATOM 2439 N N . THR A 1 292 ? -9.446 -0.955 6.949 1.00 96.81 292 THR A N 1
ATOM 2440 C CA . THR A 1 292 ? -8.669 -0.442 8.082 1.00 96.81 292 THR A CA 1
ATOM 2441 C C . THR A 1 292 ? -8.524 -1.497 9.179 1.00 96.81 292 THR A C 1
ATOM 2443 O O . THR A 1 292 ? -7.407 -1.759 9.625 1.00 96.81 292 THR A O 1
ATOM 2446 N N . ALA A 1 293 ? -9.621 -2.148 9.582 1.00 96.88 293 ALA A N 1
ATOM 2447 C CA . ALA A 1 293 ? -9.586 -3.217 10.581 1.00 96.88 293 ALA A CA 1
ATOM 2448 C C . ALA A 1 293 ? -8.743 -4.411 10.108 1.00 96.88 293 ALA A C 1
ATOM 2450 O O . ALA A 1 293 ? -7.884 -4.899 10.843 1.00 96.88 293 ALA A O 1
ATOM 2451 N N . ILE A 1 294 ? -8.931 -4.839 8.856 1.00 95.56 294 ILE A N 1
ATOM 2452 C CA . ILE A 1 294 ? -8.165 -5.940 8.254 1.00 95.56 294 ILE A CA 1
ATOM 2453 C C . ILE A 1 294 ? -6.669 -5.612 8.227 1.00 95.56 294 ILE A C 1
ATOM 2455 O O . ILE A 1 294 ? -5.836 -6.442 8.605 1.00 95.56 294 ILE A O 1
ATOM 2459 N N . LEU A 1 295 ? -6.307 -4.401 7.800 1.00 95.00 295 LEU A N 1
ATOM 2460 C CA . LEU A 1 295 ? -4.911 -3.990 7.734 1.00 95.00 295 LEU A CA 1
ATOM 2461 C C . LEU A 1 295 ? -4.287 -3.888 9.131 1.00 95.00 295 LEU A C 1
ATOM 2463 O O . LEU A 1 295 ? -3.179 -4.387 9.320 1.00 95.00 295 LEU A O 1
ATOM 2467 N N . LEU A 1 296 ? -4.994 -3.321 10.117 1.00 95.25 296 LEU A N 1
ATOM 2468 C CA . LEU A 1 296 ? -4.507 -3.251 11.497 1.00 95.25 296 LEU A CA 1
ATOM 2469 C C . LEU A 1 296 ? -4.181 -4.651 12.032 1.00 95.25 296 LEU A C 1
ATOM 2471 O O . LEU A 1 296 ? -3.095 -4.860 12.567 1.00 95.25 296 LEU A O 1
ATOM 2475 N N . ILE A 1 297 ? -5.067 -5.628 11.815 1.00 93.81 297 ILE A N 1
ATOM 2476 C CA . ILE A 1 297 ? -4.845 -7.024 12.223 1.00 93.81 297 ILE A CA 1
ATOM 2477 C C . ILE A 1 297 ? -3.598 -7.606 11.543 1.00 93.81 297 ILE A C 1
ATOM 2479 O O . ILE A 1 297 ? -2.770 -8.226 12.213 1.00 93.81 297 ILE A O 1
ATOM 2483 N N . ASN A 1 298 ? -3.423 -7.384 10.235 1.00 92.19 298 ASN A N 1
ATOM 2484 C CA . ASN A 1 298 ? -2.230 -7.846 9.516 1.00 92.19 298 ASN A CA 1
ATOM 2485 C C . ASN A 1 298 ? -0.940 -7.224 10.087 1.00 92.19 298 ASN A C 1
ATOM 2487 O O . ASN A 1 298 ? 0.039 -7.947 10.284 1.00 92.19 298 ASN A O 1
ATOM 2491 N N . LEU A 1 299 ? -0.941 -5.922 10.400 1.00 89.94 299 LEU A N 1
ATOM 2492 C CA . LEU A 1 299 ? 0.214 -5.230 10.985 1.00 89.94 299 LEU A CA 1
ATOM 2493 C C . LEU A 1 299 ? 0.518 -5.702 12.419 1.00 89.94 299 LEU A C 1
ATOM 2495 O O . LEU A 1 299 ? 1.681 -5.935 12.751 1.00 89.94 299 LEU A O 1
ATOM 2499 N N . LEU A 1 300 ? -0.504 -5.905 13.257 1.00 89.25 300 LEU A N 1
ATOM 2500 C CA . LEU A 1 300 ? -0.341 -6.425 14.622 1.00 89.25 300 LEU A CA 1
ATOM 2501 C C . LEU A 1 300 ? 0.251 -7.837 14.621 1.00 89.25 300 LEU A C 1
ATOM 2503 O O . LEU A 1 300 ? 1.215 -8.117 15.328 1.00 89.25 300 LEU A O 1
ATOM 2507 N N . VAL A 1 301 ? -0.266 -8.716 13.764 1.00 87.38 301 VAL A N 1
ATOM 2508 C CA . VAL A 1 301 ? 0.262 -10.075 13.596 1.00 87.38 301 VAL A CA 1
ATOM 2509 C C . VAL A 1 301 ? 1.733 -10.077 13.173 1.00 87.38 301 VAL A C 1
ATOM 2511 O O . VAL A 1 301 ? 2.503 -10.975 13.524 1.00 87.38 301 VAL A O 1
ATOM 2514 N N . TRP A 1 302 ? 2.146 -9.103 12.376 1.00 81.31 302 TRP A N 1
ATOM 2515 C CA . TRP A 1 302 ? 3.532 -8.991 11.947 1.00 81.31 302 TRP A CA 1
ATOM 2516 C C . TRP A 1 302 ? 4.466 -8.508 13.038 1.00 81.31 302 TRP A C 1
ATOM 2518 O O . TRP A 1 302 ? 5.612 -8.960 13.096 1.00 81.31 302 TRP A O 1
ATOM 2528 N N . ARG A 1 303 ? 3.964 -7.675 13.946 1.00 79.81 303 ARG A N 1
ATOM 2529 C CA . ARG A 1 303 ? 4.720 -7.199 15.099 1.00 79.81 303 ARG A CA 1
ATOM 2530 C C . ARG A 1 303 ? 5.224 -8.334 16.000 1.00 79.81 303 ARG A C 1
ATOM 2532 O O . ARG A 1 303 ? 6.282 -8.178 16.602 1.00 79.81 303 ARG A O 1
ATOM 2539 N N . TYR A 1 304 ? 4.598 -9.519 15.995 1.00 75.56 304 TYR A N 1
ATOM 2540 C CA . TYR A 1 304 ? 5.133 -10.708 16.684 1.00 75.56 304 TYR A CA 1
ATOM 2541 C C . TYR A 1 304 ? 6.561 -11.097 16.271 1.00 75.56 304 TYR A C 1
ATOM 2543 O O . TYR A 1 304 ? 7.253 -11.764 17.038 1.00 75.56 304 TYR A O 1
ATOM 2551 N N . LYS A 1 305 ? 7.030 -10.714 15.074 1.00 69.19 305 LYS A N 1
ATOM 2552 C CA . LYS A 1 305 ? 8.418 -10.974 14.655 1.00 69.19 305 LYS A CA 1
ATOM 2553 C C . LYS A 1 305 ? 9.441 -10.017 15.267 1.00 69.19 305 LYS A C 1
ATOM 2555 O O . LYS A 1 305 ? 10.633 -10.297 15.182 1.00 69.19 305 LYS A O 1
ATOM 2560 N N . LEU A 1 306 ? 8.990 -8.920 15.869 1.00 67.25 306 LEU A N 1
ATOM 2561 C CA . LEU A 1 306 ? 9.828 -7.921 16.519 1.00 67.25 306 LEU A CA 1
ATOM 2562 C C . LEU A 1 306 ? 9.358 -7.697 17.967 1.00 67.25 306 LEU A C 1
ATOM 2564 O O . LEU A 1 306 ? 8.897 -6.603 18.296 1.00 67.25 306 LEU A O 1
ATOM 2568 N N . PRO A 1 307 ? 9.493 -8.694 18.863 1.00 56.62 307 PRO A N 1
ATOM 2569 C CA . PRO A 1 307 ? 9.050 -8.575 20.257 1.00 56.62 307 PRO A CA 1
ATOM 2570 C C . PRO A 1 307 ? 9.764 -7.454 21.034 1.00 56.62 307 PRO A C 1
ATOM 2572 O O . PRO A 1 307 ? 9.283 -7.031 22.078 1.00 56.62 307 PRO A O 1
ATOM 2575 N N . HIS A 1 308 ? 10.887 -6.946 20.515 1.00 53.34 308 HIS A N 1
ATOM 2576 C CA . HIS A 1 308 ? 11.657 -5.842 21.093 1.00 53.34 308 HIS A CA 1
ATOM 2577 C C . HIS A 1 308 ? 11.389 -4.480 20.428 1.00 53.34 308 HIS A C 1
ATOM 2579 O O . HIS A 1 308 ? 12.112 -3.527 20.710 1.00 53.34 308 HIS A O 1
ATOM 2585 N N . THR A 1 309 ? 10.390 -4.358 19.540 1.00 56.59 309 THR A N 1
ATOM 2586 C CA . THR A 1 309 ? 10.020 -3.038 19.001 1.00 56.59 309 THR A CA 1
ATOM 2587 C C . THR A 1 309 ? 9.445 -2.176 20.117 1.00 56.59 309 THR A C 1
ATOM 2589 O O . THR A 1 309 ? 8.369 -2.452 20.649 1.00 56.59 309 THR A O 1
ATOM 2592 N N . SER A 1 310 ? 10.178 -1.116 20.460 1.00 50.53 310 SER A N 1
ATOM 2593 C CA . SER A 1 310 ? 9.857 -0.150 21.516 1.00 50.53 310 SER A CA 1
ATOM 2594 C C . SER A 1 310 ? 8.662 0.751 21.193 1.00 50.53 310 SER A C 1
ATOM 2596 O O . SER A 1 310 ? 8.409 1.705 21.921 1.00 50.53 310 SER A O 1
ATOM 2598 N N . THR A 1 311 ? 7.970 0.526 20.075 1.00 61.97 311 THR A N 1
ATOM 2599 C CA . THR A 1 311 ? 6.910 1.407 19.591 1.00 61.97 311 THR A CA 1
ATOM 2600 C C . THR A 1 311 ? 5.643 1.194 20.405 1.00 61.97 311 THR A C 1
ATOM 2602 O O . THR A 1 311 ? 4.819 0.335 20.092 1.00 61.97 311 THR A O 1
ATOM 2605 N N . ASP A 1 312 ? 5.475 1.958 21.476 1.00 79.56 312 ASP A N 1
ATOM 2606 C CA . ASP A 1 312 ? 4.203 2.015 22.182 1.00 79.56 312 ASP A CA 1
ATOM 2607 C C . ASP A 1 312 ? 3.093 2.410 21.179 1.00 79.56 312 ASP A C 1
ATOM 2609 O O . ASP A 1 312 ? 3.217 3.380 20.416 1.00 79.56 312 ASP A O 1
ATOM 2613 N N . LEU A 1 313 ? 2.023 1.608 21.108 1.00 87.06 313 LEU A N 1
ATOM 2614 C CA . LEU A 1 313 ? 0.870 1.932 20.262 1.00 87.06 313 LEU A CA 1
ATOM 2615 C C . LEU A 1 313 ? 0.248 3.263 20.702 1.00 87.06 313 LEU A C 1
ATOM 2617 O O . LEU A 1 313 ? -0.246 4.017 19.863 1.00 87.06 313 LEU A O 1
ATOM 2621 N N . GLN A 1 314 ? 0.351 3.591 21.991 1.00 88.25 314 GLN A N 1
ATOM 2622 C CA . GLN A 1 314 ? -0.061 4.875 22.533 1.00 88.25 314 GLN A CA 1
ATOM 2623 C C . GLN A 1 314 ? 0.753 6.028 21.933 1.00 88.25 314 GLN A C 1
ATOM 2625 O O . GLN A 1 314 ? 0.176 7.013 21.461 1.00 88.25 314 GLN A O 1
ATOM 2630 N N . ASP A 1 315 ? 2.077 5.893 21.858 1.00 85.88 315 ASP A N 1
ATOM 2631 C CA . ASP A 1 315 ? 2.956 6.909 21.264 1.00 85.88 315 ASP A CA 1
ATOM 2632 C C . ASP A 1 315 ? 2.696 7.106 19.771 1.00 85.88 315 ASP A C 1
ATOM 2634 O O . ASP A 1 315 ? 2.756 8.231 19.266 1.00 85.88 315 ASP A O 1
ATOM 2638 N N . SER A 1 316 ? 2.317 6.027 19.083 1.00 86.69 316 SER A N 1
ATOM 2639 C CA . SER A 1 316 ? 1.945 6.046 17.665 1.00 86.69 316 SER A CA 1
ATOM 2640 C C . SER A 1 316 ? 0.703 6.911 17.391 1.00 86.69 316 SER A C 1
ATOM 2642 O O . SER A 1 316 ? 0.529 7.408 16.277 1.00 86.69 316 SER A O 1
ATOM 2644 N N . VAL A 1 317 ? -0.147 7.129 18.400 1.00 90.06 317 VAL A N 1
ATOM 2645 C CA . VAL A 1 317 ? -1.389 7.914 18.308 1.00 90.06 317 VAL A CA 1
ATOM 2646 C C . VAL A 1 317 ? -1.233 9.314 18.920 1.00 90.06 317 VAL A C 1
ATOM 2648 O O . VAL A 1 317 ? -1.843 10.270 18.441 1.00 90.06 317 VAL A O 1
ATOM 2651 N N . ASN A 1 318 ? -0.411 9.473 19.962 1.00 87.19 318 ASN A N 1
ATOM 2652 C CA . ASN A 1 318 ? -0.266 10.713 20.739 1.00 87.19 318 ASN A CA 1
ATOM 2653 C C . ASN A 1 318 ? 0.047 11.958 19.906 1.00 87.19 318 ASN A C 1
ATOM 2655 O O . ASN A 1 318 ? -0.588 13.000 20.087 1.00 87.19 318 ASN A O 1
ATOM 2659 N N . ASN A 1 319 ? 0.982 11.846 18.968 1.00 87.06 319 ASN A N 1
ATOM 2660 C CA . ASN A 1 319 ? 1.436 12.986 18.175 1.00 87.06 319 ASN A CA 1
ATOM 2661 C C . ASN A 1 319 ? 0.807 13.065 16.781 1.00 87.06 319 ASN A C 1
ATOM 2663 O O . ASN A 1 319 ? 1.058 14.037 16.060 1.00 87.06 319 ASN A O 1
ATOM 2667 N N . LEU A 1 320 ? -0.053 12.104 16.435 1.00 92.38 320 LEU A N 1
ATOM 2668 C CA . LEU A 1 320 ? -0.638 11.975 15.109 1.00 92.38 320 LEU A CA 1
ATOM 2669 C C . LEU A 1 320 ? -1.479 13.203 14.733 1.00 92.38 320 LEU A C 1
ATOM 2671 O O . LEU A 1 320 ? -2.309 13.687 15.511 1.00 92.38 320 LEU A O 1
ATOM 2675 N N . ARG A 1 321 ? -1.289 13.697 13.508 1.00 91.38 321 ARG A N 1
ATOM 2676 C CA . ARG A 1 321 ? -2.030 14.851 12.989 1.00 91.38 321 ARG A CA 1
ATOM 2677 C C . ARG A 1 321 ? -3.524 14.554 12.847 1.00 91.38 321 ARG A C 1
ATOM 2679 O O . ARG A 1 321 ? -4.324 15.358 13.327 1.00 91.38 321 ARG A O 1
ATOM 2686 N N . LEU A 1 322 ? -3.901 13.397 12.294 1.00 93.62 322 LEU A N 1
ATOM 2687 C CA . LEU A 1 322 ? -5.306 12.994 12.166 1.00 93.62 322 LEU A CA 1
ATOM 2688 C C . LEU A 1 322 ? -6.044 12.957 13.511 1.00 93.62 322 LEU A C 1
ATOM 2690 O O . LEU A 1 322 ? -7.163 13.461 13.602 1.00 93.62 322 LEU A O 1
ATOM 2694 N N . ARG A 1 323 ? -5.397 12.470 14.583 1.00 94.75 323 ARG A N 1
ATOM 2695 C CA . ARG A 1 323 ? -5.973 12.500 15.940 1.00 94.75 323 ARG A CA 1
ATOM 2696 C C . ARG A 1 323 ? -6.346 13.923 16.346 1.00 94.75 323 ARG A C 1
ATOM 2698 O O . ARG A 1 323 ? -7.453 14.157 16.821 1.00 94.75 323 ARG A O 1
ATOM 2705 N N . LYS A 1 324 ? -5.429 14.877 16.157 1.00 93.75 324 LYS A N 1
ATOM 2706 C CA . LYS A 1 324 ? -5.651 16.293 16.496 1.00 93.75 324 LYS A CA 1
ATOM 2707 C C . LYS A 1 324 ? -6.792 16.889 15.668 1.00 93.75 324 LYS A C 1
ATOM 2709 O O . LYS A 1 324 ? -7.578 17.667 16.204 1.00 93.75 324 LYS A O 1
ATOM 2714 N N . THR A 1 325 ? -6.900 16.511 14.394 1.00 92.88 325 THR A N 1
ATOM 2715 C CA . THR A 1 325 ? -7.993 16.933 13.508 1.00 92.88 325 THR A CA 1
ATOM 2716 C C . THR A 1 325 ? -9.344 16.420 14.005 1.00 92.88 325 THR A C 1
ATOM 2718 O O . THR A 1 325 ? -10.252 17.225 14.205 1.00 92.88 325 THR A O 1
ATOM 2721 N N . TYR A 1 326 ? -9.477 15.119 14.281 1.00 94.19 326 TYR A N 1
ATOM 2722 C CA . TYR A 1 326 ? -10.729 14.543 14.788 1.00 94.19 326 TYR A CA 1
ATOM 2723 C C . TYR A 1 326 ? -11.094 15.057 16.180 1.00 94.19 326 TYR A C 1
ATOM 2725 O O . TYR A 1 326 ? -12.243 15.432 16.398 1.00 94.19 326 TYR A O 1
ATOM 2733 N N . ALA A 1 327 ? -10.126 15.187 17.091 1.00 93.12 327 ALA A N 1
ATOM 2734 C CA . ALA A 1 327 ? -10.365 15.761 18.415 1.00 93.12 327 ALA A CA 1
ATOM 2735 C C . ALA A 1 327 ? -10.855 17.219 18.350 1.00 93.12 327 ALA A C 1
ATOM 2737 O O . ALA A 1 327 ? -11.629 17.643 19.204 1.00 93.12 327 ALA A O 1
ATOM 2738 N N . ARG A 1 328 ? -10.420 17.991 17.343 1.00 93.75 328 ARG A N 1
ATOM 2739 C CA . ARG A 1 328 ? -10.907 19.357 17.105 1.00 93.75 328 ARG A CA 1
ATOM 2740 C C . ARG A 1 328 ? -12.301 19.364 16.479 1.00 93.75 328 ARG A C 1
ATOM 2742 O O . ARG A 1 328 ? -13.151 20.121 16.928 1.00 93.75 328 ARG A O 1
ATOM 2749 N N . ARG A 1 329 ? -12.525 18.550 15.442 1.00 92.25 329 ARG A N 1
ATOM 2750 C CA . ARG A 1 329 ? -13.798 18.486 14.703 1.00 92.25 329 ARG A CA 1
ATOM 2751 C C . ARG A 1 329 ? -14.944 17.957 15.571 1.00 92.25 329 ARG A C 1
ATOM 2753 O O . ARG A 1 329 ? -16.072 18.406 15.423 1.00 92.25 329 ARG A O 1
ATOM 2760 N N . TYR A 1 330 ? -14.637 17.050 16.494 1.00 92.88 330 TYR A N 1
ATOM 2761 C CA . TYR A 1 330 ? -15.595 16.397 17.385 1.00 92.88 330 TYR A CA 1
ATOM 2762 C C . TYR A 1 330 ? -15.303 16.710 18.855 1.00 92.88 330 TYR A C 1
ATOM 2764 O O . TYR A 1 330 ? -15.270 15.808 19.691 1.00 92.88 330 TYR A O 1
ATOM 2772 N N . ALA A 1 331 ? -15.075 17.988 19.174 1.00 93.44 331 ALA A N 1
ATOM 2773 C CA . ALA A 1 331 ? -14.685 18.431 20.515 1.00 93.44 331 ALA A CA 1
ATOM 2774 C C . ALA A 1 331 ? -15.646 17.946 21.619 1.00 93.44 331 ALA A C 1
ATOM 2776 O O . ALA A 1 331 ? -15.194 17.521 22.680 1.00 93.44 331 ALA A O 1
ATOM 2777 N N . GLU A 1 332 ? -16.951 17.924 21.343 1.00 93.00 332 GLU A N 1
ATOM 2778 C CA . GLU A 1 332 ? -17.988 17.441 22.268 1.00 93.00 332 GLU A CA 1
ATOM 2779 C C . GLU A 1 332 ? -17.892 15.933 22.551 1.00 93.00 332 GLU A C 1
ATOM 2781 O O . GLU A 1 332 ? -18.233 15.473 23.636 1.00 93.00 332 GLU A O 1
ATOM 2786 N N . GLN A 1 333 ? -17.380 15.152 21.595 1.00 91.19 333 GLN A N 1
ATOM 2787 C CA . GLN A 1 333 ? -17.224 13.696 21.696 1.00 91.19 333 GLN A CA 1
ATOM 2788 C C . GLN A 1 333 ? -15.771 13.286 21.971 1.00 91.19 333 GLN A C 1
ATOM 2790 O O . GLN A 1 333 ? -15.395 12.128 21.786 1.00 91.19 333 GLN A O 1
ATOM 2795 N N . ARG A 1 334 ? -14.924 14.223 22.412 1.00 91.31 334 ARG A N 1
ATOM 2796 C CA . ARG A 1 334 ? -13.490 13.983 22.590 1.00 91.31 334 ARG A CA 1
ATOM 2797 C C . ARG A 1 334 ? -13.186 12.902 23.628 1.00 91.31 334 ARG A C 1
ATOM 2799 O O . ARG A 1 334 ? -12.356 12.040 23.364 1.00 91.31 334 ARG A O 1
ATOM 2806 N N . ASN A 1 335 ? -13.882 12.903 24.763 1.00 90.94 335 ASN A N 1
ATOM 2807 C CA . ASN A 1 335 ? -13.681 11.888 25.805 1.00 90.94 335 ASN A CA 1
ATOM 2808 C C . ASN A 1 335 ? -14.040 10.483 25.300 1.00 90.94 335 ASN A C 1
ATOM 2810 O O . ASN A 1 335 ? -13.323 9.523 25.571 1.00 90.94 335 ASN A O 1
ATOM 2814 N N . LEU A 1 336 ? -15.114 10.378 24.511 1.00 91.06 336 LEU A N 1
ATOM 2815 C CA . LEU A 1 336 ? -15.511 9.134 23.855 1.00 91.06 336 LEU A CA 1
ATOM 2816 C C . LEU A 1 336 ? -14.443 8.676 22.852 1.00 91.06 336 LEU A C 1
ATOM 2818 O O . LEU A 1 336 ? -14.070 7.507 22.838 1.00 91.06 336 LEU A O 1
ATOM 2822 N N . PHE A 1 337 ? -13.916 9.600 22.045 1.00 93.75 337 PHE A N 1
ATOM 2823 C CA . PHE A 1 337 ? -12.838 9.320 21.098 1.00 93.75 337 PHE A CA 1
ATOM 2824 C C . PHE A 1 337 ? -11.577 8.793 21.793 1.00 93.75 337 PHE A C 1
ATOM 2826 O O . PHE A 1 337 ? -11.051 7.748 21.411 1.00 93.75 337 PHE A O 1
ATOM 2833 N N . ASP A 1 338 ? -11.116 9.486 22.837 1.00 92.56 338 ASP A N 1
ATOM 2834 C CA . ASP A 1 338 ? -9.926 9.106 23.599 1.00 92.56 338 ASP A CA 1
ATOM 2835 C C . ASP A 1 338 ? -10.135 7.764 24.337 1.00 92.56 338 ASP A C 1
ATOM 2837 O O . ASP A 1 338 ? -9.233 6.922 24.337 1.00 92.56 338 ASP A O 1
ATOM 2841 N N . SER A 1 339 ? -11.336 7.509 24.879 1.00 92.12 339 SER A N 1
ATOM 2842 C CA . SER A 1 339 ? -11.707 6.215 25.479 1.00 92.12 339 SER A CA 1
ATOM 2843 C C . SER A 1 339 ? -11.650 5.069 24.465 1.00 92.12 339 SER A C 1
ATOM 2845 O O . SER A 1 339 ? -11.060 4.022 24.740 1.00 92.12 339 SER A O 1
ATOM 2847 N N . ARG A 1 340 ? -12.197 5.265 23.258 1.00 93.75 340 ARG A N 1
ATOM 2848 C CA . ARG A 1 340 ? -12.168 4.252 22.189 1.00 93.75 340 ARG A CA 1
ATOM 2849 C C . ARG A 1 340 ? -10.758 3.969 21.692 1.00 93.75 340 ARG A C 1
ATOM 2851 O O . ARG A 1 340 ? -10.417 2.806 21.486 1.00 93.75 340 ARG A O 1
ATOM 2858 N N . ILE A 1 341 ? -9.925 5.003 21.539 1.00 95.00 341 ILE A N 1
ATOM 2859 C CA . ILE A 1 341 ? -8.498 4.837 21.227 1.00 95.00 341 ILE A CA 1
ATOM 2860 C C . ILE A 1 341 ? -7.843 3.924 22.268 1.00 95.00 341 ILE A C 1
ATOM 2862 O O . ILE A 1 341 ? -7.205 2.939 21.897 1.00 95.00 341 ILE A O 1
ATOM 2866 N N . ALA A 1 342 ? -8.033 4.216 23.559 1.00 93.44 342 ALA A N 1
ATOM 2867 C CA . ALA A 1 342 ? -7.465 3.416 24.641 1.00 93.44 342 ALA A CA 1
ATOM 2868 C C . ALA A 1 342 ? -7.978 1.965 24.616 1.00 93.44 342 ALA A C 1
ATOM 2870 O O . ALA A 1 342 ? -7.197 1.032 24.803 1.00 93.44 342 ALA A O 1
ATOM 2871 N N . GLY A 1 343 ? -9.266 1.762 24.325 1.00 93.69 343 GLY A N 1
ATOM 2872 C CA . GLY A 1 343 ? -9.865 0.434 24.212 1.00 93.69 343 GLY A CA 1
ATOM 2873 C C . GLY A 1 343 ? -9.255 -0.398 23.085 1.00 93.69 343 GLY A C 1
ATOM 2874 O O . GLY A 1 343 ? -8.856 -1.541 23.309 1.00 93.69 343 GLY A O 1
ATOM 2875 N N . ILE A 1 344 ? -9.109 0.193 21.897 1.00 95.44 344 ILE A N 1
ATOM 2876 C CA . ILE A 1 344 ? -8.512 -0.472 20.729 1.00 95.44 344 ILE A CA 1
ATOM 2877 C C . ILE A 1 344 ? -7.035 -0.793 20.978 1.00 95.44 344 ILE A C 1
ATOM 2879 O O . ILE A 1 344 ? -6.580 -1.888 20.638 1.00 95.44 344 ILE A O 1
ATOM 2883 N N . ILE A 1 345 ? -6.285 0.130 21.592 1.00 93.88 345 ILE A N 1
ATOM 2884 C CA . ILE A 1 345 ? -4.887 -0.106 21.979 1.00 93.88 345 ILE A CA 1
ATOM 2885 C C . ILE A 1 345 ? -4.803 -1.271 22.963 1.00 93.88 345 ILE A C 1
ATOM 2887 O O . ILE A 1 345 ? -4.026 -2.191 22.734 1.00 93.88 345 ILE A O 1
ATOM 2891 N N . ARG A 1 346 ? -5.647 -1.298 24.000 1.00 91.12 346 ARG A N 1
ATOM 2892 C CA . ARG A 1 346 ? -5.660 -2.382 24.989 1.00 91.12 346 ARG A CA 1
ATOM 2893 C C . ARG A 1 346 ? -5.936 -3.741 24.350 1.00 91.12 346 ARG A C 1
ATOM 2895 O O . ARG A 1 346 ? -5.222 -4.696 24.641 1.00 91.12 346 ARG A O 1
ATOM 2902 N N . GLU A 1 347 ? -6.953 -3.860 23.495 1.00 92.00 347 GLU A N 1
ATOM 2903 C CA . GLU A 1 347 ? -7.220 -5.135 22.812 1.00 92.00 347 GLU A CA 1
ATOM 2904 C C . GLU A 1 347 ? -6.054 -5.550 21.902 1.00 92.00 347 GLU A C 1
ATOM 2906 O O . GLU A 1 347 ? -5.698 -6.729 21.841 1.00 92.00 347 GLU A O 1
ATOM 2911 N N . SER A 1 348 ? -5.421 -4.579 21.240 1.00 92.19 348 SER A N 1
ATOM 2912 C CA . SER A 1 348 ? -4.236 -4.805 20.407 1.00 92.19 348 SER A CA 1
ATOM 2913 C C . SER A 1 348 ? -3.039 -5.281 21.238 1.00 92.19 348 SER A C 1
ATOM 2915 O O . SER A 1 348 ? -2.374 -6.246 20.867 1.00 92.19 348 SER A O 1
ATOM 2917 N N . ASP A 1 349 ? -2.793 -4.669 22.394 1.00 89.44 349 ASP A N 1
ATOM 2918 C CA . ASP A 1 349 ? -1.737 -5.072 23.322 1.00 89.44 349 ASP A CA 1
ATOM 2919 C C . ASP A 1 349 ? -2.012 -6.444 23.936 1.00 89.44 349 ASP A C 1
ATOM 2921 O O . ASP A 1 349 ? -1.086 -7.230 24.124 1.00 89.44 349 ASP A O 1
ATOM 2925 N N . ASN A 1 350 ? -3.273 -6.771 24.224 1.00 89.00 350 ASN A N 1
ATOM 2926 C CA . ASN A 1 350 ? -3.656 -8.093 24.719 1.00 89.00 350 ASN A CA 1
ATOM 2927 C C . ASN A 1 350 ? -3.337 -9.187 23.695 1.00 89.00 350 ASN A C 1
ATOM 2929 O O . ASN A 1 350 ? -2.799 -10.232 24.069 1.00 89.00 350 ASN A O 1
ATOM 2933 N N . LEU A 1 351 ? -3.591 -8.930 22.406 1.00 89.50 351 LEU A N 1
ATOM 2934 C CA . LEU A 1 351 ? -3.138 -9.811 21.334 1.00 89.50 351 LEU A CA 1
ATOM 2935 C C . LEU A 1 351 ? -1.610 -9.963 21.391 1.00 89.50 351 LEU A C 1
ATOM 2937 O O . LEU A 1 351 ? -1.118 -11.086 21.496 1.00 89.50 351 LEU A O 1
ATOM 2941 N N . LEU A 1 352 ? -0.858 -8.859 21.393 1.00 86.69 352 LEU A N 1
ATOM 2942 C CA . LEU A 1 352 ? 0.612 -8.873 21.357 1.00 86.69 352 LEU A CA 1
ATOM 2943 C C . LEU A 1 352 ? 1.266 -9.528 22.587 1.00 86.69 352 LEU A C 1
ATOM 2945 O O . LEU A 1 352 ? 2.326 -10.137 22.453 1.00 86.69 352 LEU A O 1
ATOM 2949 N N . LYS A 1 353 ? 0.641 -9.434 23.767 1.00 86.31 353 LYS A N 1
ATOM 2950 C CA . LYS A 1 353 ? 1.080 -10.106 25.003 1.00 86.31 353 LYS A CA 1
ATOM 2951 C C . LYS A 1 353 ? 0.827 -11.612 24.968 1.00 86.31 353 LYS A C 1
ATOM 2953 O O . LYS A 1 353 ? 1.545 -12.369 25.618 1.00 86.31 353 LYS A O 1
ATOM 2958 N N . SER A 1 354 ? -0.195 -12.054 24.237 1.00 85.06 354 SER A N 1
ATOM 2959 C CA . SER A 1 354 ? -0.489 -13.477 24.082 1.00 85.06 354 SER A CA 1
ATOM 2960 C C . SER A 1 354 ? 0.489 -14.139 23.099 1.00 85.06 354 SER A C 1
ATOM 2962 O O . SER A 1 354 ? 0.855 -13.532 22.089 1.00 85.06 354 SER A O 1
ATOM 2964 N N . PRO A 1 355 ? 0.927 -15.388 23.347 1.00 86.25 355 PRO A N 1
ATOM 2965 C CA . PRO A 1 355 ? 1.810 -16.080 22.418 1.00 86.25 355 PRO A CA 1
ATOM 2966 C C . PRO A 1 355 ? 1.097 -16.315 21.072 1.00 86.25 355 PRO A C 1
ATOM 2968 O O . PRO A 1 355 ? -0.073 -16.725 21.062 1.00 86.25 355 PRO A O 1
ATOM 2971 N N . PRO A 1 356 ? 1.785 -16.104 19.932 1.00 87.19 356 PRO A N 1
ATOM 2972 C CA . PRO A 1 356 ? 1.194 -16.303 18.614 1.00 87.19 356 PRO A CA 1
ATOM 2973 C C . PRO A 1 356 ? 0.790 -17.767 18.407 1.00 87.19 356 PRO A C 1
ATOM 2975 O O . PRO A 1 356 ? 1.456 -18.689 18.883 1.00 87.19 356 PRO A O 1
ATOM 2978 N N . SER A 1 357 ? -0.290 -17.997 17.656 1.00 88.56 357 SER A N 1
ATOM 2979 C CA . SER A 1 357 ? -0.727 -19.358 17.331 1.00 88.56 357 SER A CA 1
ATOM 2980 C C . SER A 1 357 ? 0.308 -20.087 16.463 1.00 88.56 357 SER A C 1
ATOM 2982 O O . SER A 1 357 ? 1.021 -19.474 15.663 1.00 88.56 357 SER A O 1
ATOM 2984 N N . LEU A 1 358 ? 0.373 -21.420 16.572 1.00 88.88 358 LEU A N 1
ATOM 2985 C CA . LEU A 1 358 ? 1.282 -22.234 15.755 1.00 88.88 358 LEU A CA 1
ATOM 2986 C C . LEU A 1 358 ? 1.045 -22.014 14.252 1.00 88.88 358 LEU A C 1
ATOM 2988 O O . LEU A 1 358 ? 2.000 -21.876 13.491 1.00 88.88 358 LEU A O 1
ATOM 2992 N N . GLY A 1 359 ? -0.223 -21.914 13.836 1.00 89.88 359 GLY A N 1
ATOM 2993 C CA . GLY A 1 359 ? -0.587 -21.614 12.450 1.00 89.88 359 GLY A CA 1
ATOM 2994 C C . GLY A 1 359 ? -0.036 -20.266 11.980 1.00 89.88 359 GLY A C 1
ATOM 2995 O O . GLY A 1 359 ? 0.467 -20.154 10.862 1.00 89.88 359 GLY A O 1
ATOM 2996 N N . LEU A 1 360 ? -0.043 -19.256 12.853 1.00 89.62 360 LEU A N 1
ATOM 2997 C CA . LEU A 1 360 ? 0.517 -17.945 12.551 1.00 89.62 360 LEU A CA 1
ATOM 2998 C C . LEU A 1 360 ? 2.046 -17.965 12.444 1.00 89.62 360 LEU A C 1
ATOM 3000 O O . LEU A 1 360 ? 2.604 -17.378 11.514 1.00 89.62 360 LEU A O 1
ATOM 3004 N N . LEU A 1 361 ? 2.726 -18.669 13.352 1.00 88.50 361 LEU A N 1
ATOM 3005 C CA . LEU A 1 361 ? 4.177 -18.873 13.292 1.00 88.50 361 LEU A CA 1
ATOM 3006 C C . LEU A 1 361 ? 4.585 -19.601 12.004 1.00 88.50 361 LEU A C 1
ATOM 3008 O O . LEU A 1 361 ? 5.499 -19.153 11.306 1.00 88.50 361 LEU A O 1
ATOM 3012 N N . ALA A 1 362 ? 3.866 -20.671 11.652 1.00 88.94 362 ALA A N 1
ATOM 3013 C CA . ALA A 1 362 ? 4.085 -21.437 10.430 1.00 88.94 362 ALA A CA 1
ATOM 3014 C C . ALA A 1 362 ? 3.879 -20.570 9.181 1.00 88.94 362 ALA A C 1
ATOM 3016 O O . ALA A 1 362 ? 4.785 -20.470 8.352 1.00 88.94 362 ALA A O 1
ATOM 3017 N N . ARG A 1 363 ? 2.750 -19.852 9.086 1.00 89.81 363 ARG A N 1
ATOM 3018 C CA . ARG A 1 363 ? 2.474 -18.887 8.007 1.00 89.81 363 ARG A CA 1
ATOM 3019 C C . ARG A 1 363 ? 3.625 -17.902 7.840 1.00 89.81 363 ARG A C 1
ATOM 3021 O O . ARG A 1 363 ? 4.165 -17.727 6.750 1.00 89.81 363 ARG A O 1
ATOM 3028 N N . ASN A 1 364 ? 4.019 -17.260 8.932 1.00 86.88 364 ASN A N 1
ATOM 3029 C CA . ASN A 1 364 ? 5.050 -16.232 8.939 1.00 86.88 364 ASN A CA 1
ATOM 3030 C C . ASN A 1 364 ? 6.436 -16.778 8.555 1.00 86.88 364 ASN A C 1
ATOM 3032 O O . ASN A 1 364 ? 7.242 -16.044 7.965 1.00 86.88 364 ASN A O 1
ATOM 3036 N N . ARG A 1 365 ? 6.718 -18.048 8.871 1.00 85.44 365 ARG A N 1
ATOM 3037 C CA . ARG A 1 365 ? 7.930 -18.755 8.449 1.00 85.44 365 ARG A CA 1
ATOM 3038 C C . ARG A 1 365 ? 7.893 -19.094 6.962 1.00 85.44 365 ARG A C 1
ATOM 3040 O O . ARG A 1 365 ? 8.860 -18.785 6.275 1.00 85.44 365 ARG A O 1
ATOM 3047 N N . ILE A 1 366 ? 6.788 -19.650 6.467 1.00 87.94 366 ILE A N 1
ATOM 3048 C CA . ILE A 1 366 ? 6.595 -19.987 5.049 1.00 87.94 366 ILE A CA 1
ATOM 3049 C C . ILE A 1 366 ? 6.731 -18.732 4.188 1.00 87.94 366 ILE A C 1
ATOM 3051 O O . ILE A 1 366 ? 7.539 -18.713 3.264 1.00 87.94 366 ILE A O 1
ATOM 3055 N N . ARG A 1 367 ? 6.043 -17.641 4.548 1.00 88.19 367 ARG A N 1
ATOM 3056 C CA . ARG A 1 367 ? 6.166 -16.347 3.854 1.00 88.19 367 ARG A CA 1
ATOM 3057 C C . ARG A 1 367 ? 7.615 -15.874 3.761 1.00 88.19 367 ARG A C 1
ATOM 3059 O O . ARG A 1 367 ? 8.065 -15.484 2.694 1.00 88.19 367 ARG A O 1
ATOM 3066 N N . SER A 1 368 ? 8.365 -15.980 4.858 1.00 82.12 368 SER A N 1
ATOM 3067 C CA . SER A 1 368 ? 9.779 -15.591 4.899 1.00 82.12 368 SER A CA 1
ATOM 3068 C C . SER A 1 368 ? 10.698 -16.482 4.056 1.00 82.12 368 SER A C 1
ATOM 3070 O O . SER A 1 368 ? 11.800 -16.048 3.726 1.00 82.12 368 SER A O 1
ATOM 3072 N N . LEU A 1 369 ? 10.302 -17.727 3.778 1.00 83.75 369 LEU A N 1
ATOM 3073 C CA . LEU A 1 369 ? 11.057 -18.657 2.935 1.00 83.75 369 LEU A CA 1
ATOM 3074 C C . LEU A 1 369 ? 10.717 -18.475 1.453 1.00 83.75 369 LEU A C 1
ATOM 3076 O O . LEU A 1 369 ? 11.614 -18.519 0.618 1.00 83.75 369 LEU A O 1
ATOM 3080 N N . LEU A 1 370 ? 9.437 -18.258 1.139 1.00 84.81 370 LEU A N 1
ATOM 3081 C CA . LEU A 1 370 ? 8.950 -18.096 -0.232 1.00 84.81 370 LEU A CA 1
ATOM 3082 C C . LEU A 1 370 ? 9.188 -16.704 -0.816 1.00 84.81 370 LEU A C 1
ATOM 3084 O O . LEU A 1 370 ? 9.254 -16.604 -2.042 1.00 84.81 370 LEU A O 1
ATOM 3088 N N . GLY A 1 371 ? 9.242 -15.686 0.054 1.00 72.06 371 GLY A N 1
ATOM 3089 C CA . GLY A 1 371 ? 9.048 -14.255 -0.206 1.00 72.06 371 GLY A CA 1
ATOM 3090 C C . GLY A 1 371 ? 9.621 -13.663 -1.499 1.00 72.06 371 GLY A C 1
ATOM 3091 O O . GLY A 1 371 ? 10.462 -14.239 -2.194 1.00 72.06 371 GLY A O 1
ATOM 3092 N N . GLY A 1 372 ? 9.153 -12.458 -1.812 1.00 74.88 372 GLY A N 1
ATOM 3093 C CA . GLY A 1 372 ? 9.667 -11.639 -2.908 1.00 74.88 372 GLY A CA 1
ATOM 3094 C C . GLY A 1 372 ? 9.105 -12.000 -4.279 1.00 74.88 372 GLY A C 1
ATOM 3095 O O . GLY A 1 372 ? 7.904 -12.221 -4.435 1.00 74.88 372 GLY A O 1
ATOM 3096 N N . LYS A 1 373 ? 9.974 -12.055 -5.297 1.00 83.31 373 LYS A N 1
ATOM 3097 C CA . LYS A 1 373 ? 9.591 -12.289 -6.703 1.00 83.31 373 LYS A CA 1
ATOM 3098 C C . LYS A 1 373 ? 8.694 -13.523 -6.872 1.00 83.31 373 LYS A C 1
ATOM 3100 O O . LYS A 1 373 ? 9.083 -14.629 -6.488 1.00 83.31 373 LYS A O 1
ATOM 3105 N N . GLY A 1 374 ? 7.533 -13.340 -7.507 1.00 84.50 374 GLY A N 1
ATOM 3106 C CA . GLY A 1 374 ? 6.619 -14.428 -7.879 1.00 84.50 374 GLY A CA 1
ATOM 3107 C C . GLY A 1 374 ? 5.952 -15.129 -6.693 1.00 84.50 374 GLY A C 1
ATOM 3108 O O . GLY A 1 374 ? 5.627 -16.308 -6.793 1.00 84.50 374 GLY A O 1
ATOM 3109 N N . PHE A 1 375 ? 5.787 -14.441 -5.558 1.00 89.50 375 PHE A N 1
ATOM 3110 C CA . PHE A 1 375 ? 5.235 -15.026 -4.335 1.00 89.50 375 PHE A CA 1
ATOM 3111 C C . PHE A 1 375 ? 3.887 -15.736 -4.541 1.00 89.50 375 PHE A C 1
ATOM 3113 O O . PHE A 1 375 ? 3.758 -16.881 -4.121 1.00 89.50 375 PHE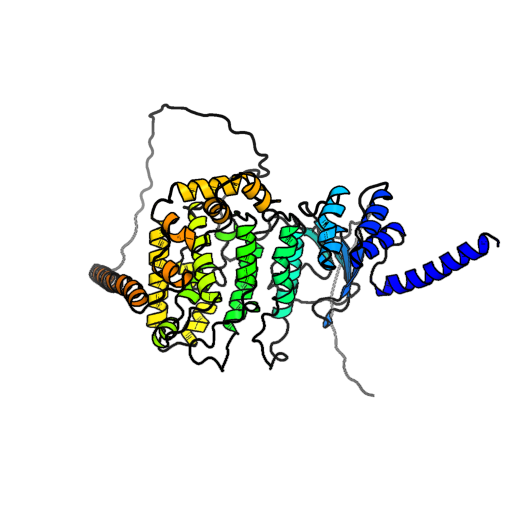 A O 1
ATOM 3120 N N . LYS A 1 376 ? 2.916 -15.107 -5.221 1.00 87.69 376 LYS A N 1
ATOM 3121 C CA . LYS A 1 376 ? 1.590 -15.709 -5.471 1.00 87.69 376 LYS A CA 1
ATOM 3122 C C . LYS A 1 376 ? 1.707 -17.039 -6.223 1.00 87.69 376 LYS A C 1
ATOM 3124 O O . LYS A 1 376 ? 1.270 -18.062 -5.711 1.00 87.69 376 LYS A O 1
ATOM 3129 N N . THR A 1 377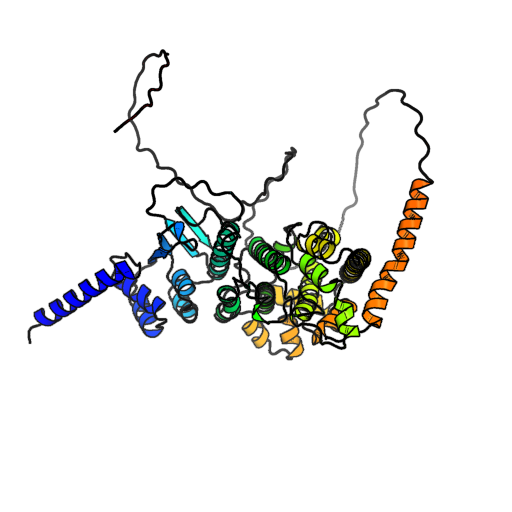 ? 2.438 -17.052 -7.337 1.00 88.88 377 THR A N 1
ATOM 3130 C CA . THR A 1 377 ? 2.699 -18.264 -8.131 1.00 88.88 377 THR A CA 1
ATOM 3131 C C . THR A 1 377 ? 3.417 -19.347 -7.326 1.00 88.88 377 THR A C 1
ATOM 3133 O O . THR A 1 377 ? 3.083 -20.524 -7.425 1.00 88.88 377 THR A O 1
ATOM 3136 N N . LYS A 1 378 ? 4.391 -18.970 -6.485 1.00 90.88 378 LYS A N 1
ATOM 3137 C CA . LYS A 1 378 ? 5.069 -19.920 -5.591 1.00 90.88 378 LYS A CA 1
ATOM 3138 C C . LYS A 1 378 ? 4.099 -20.528 -4.580 1.00 90.88 378 LYS A C 1
ATOM 3140 O O . LYS A 1 378 ? 4.160 -21.730 -4.360 1.00 90.88 378 LYS A O 1
ATOM 3145 N N . VAL A 1 379 ? 3.219 -19.729 -3.974 1.00 90.38 379 VAL A N 1
ATOM 3146 C CA . VAL A 1 379 ? 2.206 -20.218 -3.025 1.00 90.38 379 VAL A CA 1
ATOM 3147 C C . VAL A 1 379 ? 1.214 -21.148 -3.723 1.00 90.38 379 VAL A C 1
ATOM 3149 O O . VAL A 1 379 ? 0.949 -22.230 -3.210 1.00 90.38 379 VAL A O 1
ATOM 3152 N N . GLU A 1 380 ? 0.727 -20.775 -4.905 1.00 89.00 380 GLU A N 1
ATOM 3153 C CA . GLU A 1 380 ? -0.177 -21.600 -5.719 1.00 89.00 380 GLU A CA 1
ATOM 3154 C C . GLU A 1 380 ? 0.465 -22.942 -6.099 1.00 89.00 380 GLU A C 1
ATOM 3156 O O . GLU A 1 380 ? -0.177 -23.987 -6.000 1.00 89.00 380 GLU A O 1
ATOM 3161 N N . SER A 1 381 ? 1.761 -22.944 -6.433 1.00 91.69 381 SER A N 1
ATOM 3162 C CA . SER A 1 381 ? 2.499 -24.165 -6.788 1.00 91.69 381 SER A CA 1
ATOM 3163 C C . SER A 1 381 ? 2.633 -25.184 -5.649 1.00 91.69 381 SER A C 1
ATOM 3165 O O . SER A 1 381 ? 2.970 -26.337 -5.905 1.00 91.69 381 SER A O 1
ATOM 3167 N N . LEU A 1 382 ? 2.353 -24.792 -4.399 1.00 90.56 382 LEU A N 1
ATOM 3168 C CA . LEU A 1 382 ? 2.360 -25.714 -3.260 1.00 90.56 382 LEU A CA 1
ATOM 3169 C C . LEU A 1 382 ? 1.147 -26.656 -3.243 1.00 90.56 382 LEU A C 1
ATOM 3171 O O . LEU A 1 382 ? 1.151 -27.607 -2.464 1.00 90.56 382 LEU A O 1
ATOM 3175 N N . GLY A 1 383 ? 0.106 -26.389 -4.043 1.00 91.62 383 GLY A N 1
ATOM 3176 C CA . GLY A 1 383 ? -1.099 -27.223 -4.090 1.00 91.62 383 GLY A CA 1
ATOM 3177 C C . GLY A 1 383 ? -1.890 -27.236 -2.776 1.00 91.62 383 GLY A C 1
ATOM 3178 O O . GLY A 1 383 ? -2.524 -28.235 -2.441 1.00 91.62 383 GLY A O 1
ATOM 3179 N N . LEU A 1 384 ? -1.822 -26.152 -1.996 1.00 92.12 384 LEU A N 1
ATOM 3180 C CA . LEU A 1 384 ? -2.523 -26.042 -0.717 1.00 92.12 384 LEU A CA 1
ATOM 3181 C C . LEU A 1 384 ? -4.027 -25.773 -0.920 1.00 92.12 384 LEU A C 1
ATOM 3183 O O . LEU A 1 384 ? -4.407 -25.106 -1.885 1.00 92.12 384 LEU A O 1
ATOM 3187 N N . PRO A 1 385 ? -4.893 -26.217 0.016 1.00 93.81 385 PRO A N 1
ATOM 3188 C CA . PRO A 1 385 ? -6.298 -25.821 0.051 1.00 93.81 385 PRO A CA 1
ATOM 3189 C C . PRO A 1 385 ? -6.472 -24.301 -0.029 1.00 93.81 385 PRO A C 1
ATOM 3191 O O . PRO A 1 385 ? -5.711 -23.561 0.597 1.00 93.81 385 PRO A O 1
ATOM 3194 N N . GLN A 1 386 ? -7.519 -23.840 -0.721 1.00 91.69 386 GLN A N 1
ATOM 3195 C CA . GLN A 1 386 ? -7.717 -22.416 -1.018 1.00 91.69 386 GLN A CA 1
ATOM 3196 C C . GLN A 1 386 ? -7.645 -21.517 0.225 1.00 91.69 386 GLN A C 1
ATOM 3198 O O . GLN A 1 386 ? -6.960 -20.502 0.186 1.00 91.69 386 GLN A O 1
ATOM 3203 N N . ASN A 1 387 ? -8.258 -21.919 1.344 1.00 91.31 387 ASN A N 1
ATOM 3204 C CA . ASN A 1 387 ? -8.219 -21.154 2.599 1.00 91.31 387 ASN A CA 1
ATOM 3205 C C . ASN A 1 387 ? -6.799 -21.021 3.183 1.00 91.31 387 ASN A C 1
ATOM 3207 O O . ASN A 1 387 ? -6.474 -20.031 3.825 1.00 91.31 387 ASN A O 1
ATOM 3211 N N . LEU A 1 388 ? -5.922 -22.011 2.983 1.00 91.62 388 LEU A N 1
ATOM 3212 C CA . LEU A 1 388 ? -4.522 -21.912 3.411 1.00 91.62 388 LEU A CA 1
ATOM 3213 C C . LEU A 1 388 ? -3.711 -21.043 2.447 1.00 91.62 388 LEU A C 1
ATOM 3215 O O . LEU A 1 388 ? -2.865 -20.267 2.891 1.00 91.62 388 LEU A O 1
ATOM 3219 N N . THR A 1 389 ? -3.992 -21.133 1.147 1.00 91.88 389 THR A N 1
ATOM 3220 C CA . THR A 1 389 ? -3.387 -20.284 0.112 1.00 91.88 389 THR A CA 1
ATOM 3221 C C . THR A 1 389 ? -3.717 -18.808 0.351 1.00 91.88 389 THR A C 1
ATOM 3223 O O . THR A 1 389 ? -2.806 -17.977 0.394 1.00 91.88 389 THR A O 1
ATOM 3226 N N . THR A 1 390 ? -4.988 -18.471 0.597 1.00 92.19 390 THR A N 1
ATOM 3227 C CA . THR A 1 390 ? -5.404 -17.098 0.919 1.00 92.19 390 THR A CA 1
ATOM 3228 C C . THR A 1 390 ? -4.803 -16.641 2.243 1.00 92.19 390 THR A C 1
ATOM 3230 O O . THR A 1 390 ? -4.242 -15.548 2.292 1.00 92.19 390 THR A O 1
ATOM 3233 N N . PHE A 1 391 ? -4.787 -17.489 3.279 1.00 93.00 391 PHE A N 1
ATOM 3234 C CA . PHE A 1 391 ? -4.141 -17.166 4.555 1.00 93.00 391 PHE A CA 1
ATOM 3235 C C . PHE A 1 391 ? -2.652 -16.861 4.399 1.00 93.00 391 PHE A C 1
ATOM 3237 O O . PHE A 1 391 ? -2.144 -15.907 4.997 1.00 93.00 391 PHE A O 1
ATOM 3244 N N . LEU A 1 392 ? -1.932 -17.635 3.583 1.00 91.12 392 LEU A N 1
ATOM 3245 C CA . LEU A 1 392 ? -0.525 -17.380 3.283 1.00 91.12 392 LEU A CA 1
ATOM 3246 C C . LEU A 1 392 ? -0.325 -16.034 2.587 1.00 91.12 392 LEU A C 1
ATOM 3248 O O . LEU A 1 392 ? 0.671 -15.377 2.893 1.00 91.12 392 LEU A O 1
ATOM 3252 N N . ALA A 1 393 ? -1.250 -15.601 1.727 1.00 89.19 393 ALA A N 1
ATOM 3253 C CA . ALA A 1 393 ? -1.194 -14.314 1.037 1.00 89.19 393 ALA A CA 1
ATOM 3254 C C . ALA A 1 393 ? -1.502 -13.123 1.959 1.00 89.19 393 ALA A C 1
ATOM 3256 O O . ALA A 1 393 ? -0.682 -12.210 2.077 1.00 89.19 393 ALA A O 1
ATOM 3257 N N . SER A 1 394 ? -2.624 -13.145 2.672 1.00 90.38 394 SER A N 1
ATOM 3258 C CA . SER A 1 394 ? -3.051 -12.081 3.589 1.00 90.38 394 SER A CA 1
ATOM 3259 C C . SER A 1 394 ? -4.054 -12.619 4.621 1.00 90.38 394 SER A C 1
ATOM 3261 O O . SER A 1 394 ? -4.692 -13.653 4.436 1.00 90.38 394 SER A O 1
ATOM 3263 N N . ILE A 1 395 ? -4.170 -11.961 5.777 1.00 92.06 395 ILE A N 1
ATOM 3264 C CA . ILE A 1 395 ? -5.213 -12.313 6.753 1.00 92.06 395 ILE A CA 1
ATOM 3265 C C . ILE A 1 395 ? -6.493 -11.597 6.328 1.00 92.06 395 ILE A C 1
ATOM 3267 O O . ILE A 1 395 ? -6.574 -10.379 6.467 1.00 92.06 395 ILE A O 1
ATOM 3271 N N . GLY A 1 396 ? -7.452 -12.354 5.793 1.00 93.12 396 GLY A N 1
ATOM 3272 C CA . GLY A 1 396 ? -8.805 -11.921 5.471 1.00 93.12 396 GLY A CA 1
ATOM 3273 C C . GLY A 1 396 ? -9.793 -12.211 6.600 1.00 93.12 396 GLY A C 1
ATOM 3274 O O . GLY A 1 396 ? -9.437 -12.737 7.659 1.00 93.12 396 GLY A O 1
ATOM 3275 N N . THR A 1 397 ? -11.055 -11.856 6.370 1.00 93.56 397 THR A N 1
ATOM 3276 C CA . THR A 1 397 ? -12.165 -12.008 7.329 1.00 93.56 397 THR A CA 1
ATOM 3277 C C . THR A 1 397 ? -12.402 -13.450 7.779 1.00 93.56 397 THR A C 1
ATOM 3279 O O . THR A 1 397 ? -12.808 -13.697 8.910 1.00 93.56 397 THR A O 1
ATOM 3282 N N . GLU A 1 398 ? -12.104 -14.408 6.915 1.00 92.81 398 GLU A N 1
ATOM 3283 C CA . GLU A 1 398 ? -12.234 -15.842 7.132 1.00 92.81 398 GLU A CA 1
ATOM 3284 C C . GLU A 1 398 ? -11.134 -16.411 8.051 1.00 92.81 398 GLU A C 1
ATOM 3286 O O . GLU A 1 398 ? -11.304 -17.479 8.633 1.00 92.81 398 GLU A O 1
ATOM 3291 N N . HIS A 1 399 ? -10.030 -15.677 8.245 1.00 93.88 399 HIS A N 1
ATOM 3292 C CA . HIS A 1 399 ? -8.869 -16.114 9.032 1.00 93.88 399 HIS A CA 1
ATOM 3293 C C . HIS A 1 399 ? -8.843 -15.552 10.463 1.00 93.88 399 HIS A C 1
ATOM 3295 O O . HIS A 1 399 ? -7.921 -15.845 11.227 1.00 93.88 399 HIS A O 1
ATOM 3301 N N . MET A 1 400 ? -9.823 -14.730 10.851 1.00 92.00 400 MET A N 1
ATOM 3302 C CA . MET A 1 400 ? -9.771 -13.956 12.100 1.00 92.00 400 MET A CA 1
ATOM 3303 C C . MET A 1 400 ? -9.697 -14.824 13.363 1.00 92.00 400 MET A C 1
ATOM 3305 O O . MET A 1 400 ? -8.993 -14.482 14.316 1.00 92.00 400 MET A O 1
ATOM 3309 N N . THR A 1 401 ? -10.357 -15.984 13.352 1.00 89.00 401 THR A N 1
ATOM 3310 C CA . THR A 1 401 ? -10.323 -16.948 14.462 1.00 89.00 401 THR A CA 1
ATOM 3311 C C . THR A 1 401 ? -8.956 -17.622 14.605 1.00 89.00 401 THR A C 1
ATOM 3313 O O . THR A 1 401 ? -8.536 -17.930 15.719 1.00 89.00 401 THR A O 1
ATOM 3316 N N . TRP A 1 402 ? -8.209 -17.796 13.509 1.00 90.50 402 TRP A N 1
ATOM 3317 C CA . TRP A 1 402 ? -6.900 -18.465 13.510 1.00 90.50 402 TRP A CA 1
ATOM 3318 C C . TRP A 1 402 ? -5.809 -17.619 14.171 1.00 90.50 402 TRP A C 1
ATOM 3320 O O . TRP A 1 402 ? -4.829 -18.149 14.707 1.00 90.50 402 TRP A O 1
ATOM 3330 N N . VAL A 1 403 ? -5.981 -16.297 14.121 1.00 90.38 403 VAL A N 1
ATOM 3331 C CA . VAL A 1 403 ? -5.029 -15.314 14.651 1.00 90.38 403 VAL A CA 1
ATOM 3332 C C . VAL A 1 403 ? -5.491 -14.676 15.956 1.00 90.38 403 VAL A C 1
ATOM 3334 O O . VAL A 1 403 ? -4.777 -13.829 16.478 1.00 90.38 403 VAL A O 1
ATOM 3337 N N . ARG A 1 404 ? -6.649 -15.095 16.492 1.00 90.19 404 ARG A N 1
ATOM 3338 C CA . ARG A 1 404 ? -7.245 -14.552 17.726 1.00 90.19 404 ARG A CA 1
ATOM 3339 C C . ARG A 1 404 ? -7.387 -13.023 17.676 1.00 90.19 404 ARG A C 1
ATOM 3341 O O . ARG A 1 404 ? -7.056 -12.339 18.637 1.00 90.19 404 ARG A O 1
ATOM 3348 N N . ALA A 1 405 ? -7.825 -12.495 16.530 1.00 91.44 405 ALA A N 1
ATOM 3349 C CA . ALA A 1 405 ? -7.908 -11.053 16.302 1.00 91.44 405 ALA A CA 1
ATOM 3350 C C . ALA A 1 405 ? -8.807 -10.334 17.340 1.00 91.44 405 ALA A C 1
ATOM 3352 O O . ALA A 1 405 ? -9.759 -10.947 17.832 1.00 91.44 405 ALA A O 1
ATOM 3353 N N . PRO A 1 406 ? -8.550 -9.040 17.637 1.00 92.62 406 PRO A N 1
ATOM 3354 C CA . PRO A 1 406 ? -9.346 -8.246 18.575 1.00 92.62 406 PRO A CA 1
ATOM 3355 C C . PRO A 1 406 ? -10.845 -8.267 18.234 1.00 92.62 406 PRO A C 1
ATOM 3357 O O . PRO A 1 406 ? -11.183 -7.984 17.079 1.00 92.62 406 PRO A O 1
ATOM 3360 N N . PRO A 1 407 ? -11.751 -8.571 19.186 1.00 92.56 407 PRO A N 1
ATOM 3361 C CA . PRO A 1 407 ? -13.180 -8.726 18.909 1.00 92.56 407 PRO A CA 1
ATOM 3362 C C . PRO A 1 407 ? -13.801 -7.517 18.207 1.00 92.56 407 PRO A C 1
ATOM 3364 O O . PRO A 1 407 ? -14.528 -7.689 17.224 1.00 92.56 407 PRO A O 1
ATOM 3367 N N . PHE A 1 408 ? -13.458 -6.299 18.642 1.00 94.44 408 PHE A N 1
ATOM 3368 C CA . PHE A 1 408 ? -13.961 -5.082 18.012 1.00 94.44 408 PHE A CA 1
ATOM 3369 C C . PHE A 1 408 ? -13.494 -4.966 16.554 1.00 94.44 408 PHE A C 1
ATOM 3371 O O . PHE A 1 408 ? -14.299 -4.741 15.649 1.00 94.44 408 PHE A O 1
ATOM 3378 N N . ALA A 1 409 ? -12.205 -5.208 16.288 1.00 94.75 409 ALA A N 1
ATOM 3379 C CA . ALA A 1 409 ? -11.666 -5.187 14.929 1.00 94.75 409 ALA A CA 1
ATOM 3380 C C . ALA A 1 409 ? -12.300 -6.272 14.036 1.00 94.75 409 ALA A C 1
ATOM 3382 O O . ALA A 1 409 ? -12.545 -6.027 12.855 1.00 94.75 409 ALA A O 1
ATOM 3383 N N . VAL A 1 410 ? -12.624 -7.448 14.586 1.00 95.50 410 VAL A N 1
ATOM 3384 C CA . VAL A 1 410 ? -13.337 -8.513 13.860 1.00 95.50 410 VAL A CA 1
ATOM 3385 C C . VAL A 1 410 ? -14.762 -8.091 13.503 1.00 95.50 410 VAL A C 1
ATOM 3387 O O . VAL A 1 410 ? -15.183 -8.279 12.357 1.00 95.50 410 VAL A O 1
ATOM 3390 N N . ALA A 1 411 ? -15.499 -7.490 14.440 1.00 95.25 411 ALA A N 1
ATOM 3391 C CA . ALA A 1 411 ? -16.844 -6.978 14.185 1.00 95.25 411 ALA A CA 1
ATOM 3392 C C . ALA A 1 411 ? -16.835 -5.918 13.073 1.00 95.25 411 ALA A C 1
ATOM 3394 O O . ALA A 1 411 ? -17.638 -5.989 12.140 1.00 95.25 411 ALA A O 1
ATOM 3395 N N . VAL A 1 412 ? -15.866 -4.997 13.107 1.00 96.06 412 VAL A N 1
ATOM 3396 C CA . VAL A 1 412 ? -15.678 -3.990 12.057 1.00 96.06 412 VAL A CA 1
ATOM 3397 C C . VAL A 1 412 ? -15.333 -4.637 10.711 1.00 96.06 412 VAL A C 1
ATOM 3399 O O . VAL A 1 412 ? -16.012 -4.371 9.719 1.00 96.06 412 VAL A O 1
ATOM 3402 N N . ALA A 1 413 ? -14.321 -5.510 10.662 1.00 95.50 413 ALA A N 1
ATOM 3403 C CA . ALA A 1 413 ? -13.852 -6.148 9.427 1.00 95.50 413 ALA A CA 1
ATOM 3404 C C . ALA A 1 413 ? -14.949 -6.973 8.737 1.00 95.50 413 ALA A C 1
ATOM 3406 O O . ALA A 1 413 ? -15.082 -6.945 7.515 1.00 95.50 413 ALA A O 1
ATOM 3407 N N . THR A 1 414 ? -15.767 -7.679 9.521 1.00 95.00 414 THR A N 1
ATOM 3408 C CA . THR A 1 414 ? -16.889 -8.490 9.017 1.00 95.00 414 THR A CA 1
ATOM 3409 C C . THR A 1 414 ? -18.153 -7.672 8.738 1.00 95.00 414 THR A C 1
ATOM 3411 O O . THR A 1 414 ? -19.110 -8.198 8.172 1.00 95.00 414 THR A O 1
ATOM 3414 N N . GLY A 1 415 ? -18.173 -6.385 9.101 1.00 93.50 415 GLY A N 1
ATOM 3415 C CA . GLY A 1 415 ? -19.342 -5.515 8.972 1.00 93.50 415 GLY A CA 1
ATOM 3416 C C . GLY A 1 415 ? -20.480 -5.840 9.944 1.00 93.50 415 GLY A C 1
ATOM 3417 O O . GLY A 1 415 ? -21.601 -5.404 9.706 1.00 93.50 415 GLY A O 1
ATOM 3418 N N . LYS A 1 416 ? -20.209 -6.593 11.015 1.00 92.50 416 LYS A N 1
ATOM 3419 C CA . LYS A 1 416 ? -21.175 -7.019 12.042 1.00 92.50 416 LYS A CA 1
ATOM 3420 C C . LYS A 1 416 ? -21.099 -6.136 13.292 1.00 92.50 416 LYS A C 1
ATOM 3422 O O . LYS A 1 416 ? -21.075 -6.630 14.417 1.00 92.50 416 LYS A O 1
ATOM 3427 N N . LEU A 1 417 ? -20.994 -4.826 13.088 1.00 91.81 417 LEU A N 1
ATOM 3428 C CA . LEU A 1 417 ? -20.907 -3.846 14.167 1.00 91.81 417 LEU A CA 1
ATOM 3429 C C . LEU A 1 417 ? -22.291 -3.643 14.804 1.00 91.81 417 LEU A C 1
ATOM 3431 O O . LEU A 1 417 ? -23.270 -3.437 14.091 1.00 91.81 417 LEU A O 1
ATOM 3435 N N . THR A 1 418 ? -22.379 -3.704 16.132 1.00 92.00 418 THR A N 1
ATOM 3436 C CA . THR A 1 418 ? -23.634 -3.560 16.898 1.00 92.00 418 THR A CA 1
ATOM 3437 C C . THR A 1 418 ? -23.449 -2.620 18.093 1.00 92.00 418 THR A C 1
ATOM 3439 O O . THR A 1 418 ? -22.320 -2.292 18.454 1.00 92.00 418 THR A O 1
ATOM 3442 N N . ALA A 1 419 ? -24.532 -2.194 18.748 1.00 88.75 419 ALA A N 1
ATOM 3443 C CA . ALA A 1 419 ? -24.425 -1.381 19.965 1.00 88.75 419 ALA A CA 1
ATOM 3444 C C . ALA A 1 419 ? -23.613 -2.110 21.055 1.00 88.75 419 ALA A C 1
ATOM 3446 O O . ALA A 1 419 ? -22.680 -1.536 21.611 1.00 88.75 419 ALA A O 1
ATOM 3447 N N . ALA A 1 420 ? -23.859 -3.414 21.229 1.00 89.19 420 ALA A N 1
ATOM 3448 C CA . ALA A 1 420 ? -23.116 -4.268 22.155 1.00 89.19 420 ALA A CA 1
ATOM 3449 C C . ALA A 1 420 ? -21.602 -4.278 21.876 1.00 89.19 420 ALA A C 1
ATOM 3451 O O . ALA A 1 420 ? -20.806 -4.229 22.807 1.00 89.19 420 ALA A O 1
ATOM 3452 N N . THR A 1 421 ? -21.179 -4.254 20.603 1.00 91.00 421 THR A N 1
ATOM 3453 C CA . THR A 1 421 ? -19.738 -4.209 20.280 1.00 91.00 421 THR A CA 1
ATOM 3454 C C . THR A 1 421 ? -19.052 -2.929 20.761 1.00 91.00 421 THR A C 1
ATOM 3456 O O . THR A 1 421 ? -17.867 -2.968 21.085 1.00 91.00 421 THR A O 1
ATOM 3459 N N . PHE A 1 422 ? -19.774 -1.805 20.829 1.00 88.38 422 PHE A N 1
ATOM 3460 C CA . PHE A 1 422 ? -19.250 -0.566 21.409 1.00 88.38 422 PHE A CA 1
ATOM 3461 C C . PHE A 1 422 ? -19.276 -0.606 22.937 1.00 88.38 422 PHE A C 1
ATOM 3463 O O . PHE A 1 422 ? -18.282 -0.252 23.565 1.00 88.38 422 PHE A O 1
ATOM 3470 N N . GLU A 1 423 ? -20.361 -1.104 23.532 1.00 85.88 423 GLU A N 1
ATOM 3471 C CA . GLU A 1 423 ? -20.467 -1.270 24.986 1.00 85.88 423 GLU A CA 1
ATOM 3472 C C . GLU A 1 423 ? -19.366 -2.172 25.551 1.00 85.88 423 GLU A C 1
ATOM 3474 O O . GLU A 1 423 ? -18.828 -1.891 26.619 1.00 85.88 423 GLU A O 1
ATOM 3479 N N . ASP A 1 424 ? -19.002 -3.243 24.848 1.00 83.81 424 ASP A N 1
ATOM 3480 C CA . ASP A 1 424 ? -17.928 -4.147 25.265 1.00 83.81 424 ASP A CA 1
ATOM 3481 C C . ASP A 1 424 ? -16.551 -3.473 25.189 1.00 83.81 424 ASP A C 1
ATOM 3483 O O . ASP A 1 424 ? -15.721 -3.637 26.090 1.00 83.81 424 ASP A O 1
ATOM 3487 N N . LEU A 1 425 ? -16.314 -2.663 24.152 1.00 85.62 425 LEU A N 1
ATOM 3488 C CA . LEU A 1 425 ? -15.083 -1.884 24.015 1.00 85.62 425 LEU A CA 1
ATOM 3489 C C . LEU A 1 425 ? -14.948 -0.851 25.150 1.00 85.62 425 LEU A C 1
ATOM 3491 O O . LEU A 1 425 ? -13.873 -0.726 25.751 1.00 85.62 425 LEU A O 1
ATOM 3495 N N . ASP A 1 426 ? -16.050 -0.161 25.461 1.00 80.19 426 ASP A N 1
ATOM 3496 C CA . ASP A 1 426 ? -16.124 0.912 26.455 1.00 80.19 426 ASP A CA 1
ATOM 3497 C C . ASP A 1 426 ? -16.116 0.377 27.903 1.00 80.19 426 ASP A C 1
ATOM 3499 O O . ASP A 1 426 ? -15.387 0.905 28.749 1.00 80.19 426 ASP A O 1
ATOM 3503 N N . ARG A 1 427 ? -16.833 -0.719 28.209 1.00 72.25 427 ARG A N 1
ATOM 3504 C CA . ARG A 1 427 ? -16.826 -1.368 29.542 1.00 72.25 427 ARG A CA 1
ATOM 3505 C C . ARG A 1 427 ? -15.431 -1.791 29.960 1.00 72.25 427 ARG A C 1
ATOM 3507 O O . ARG A 1 427 ? -15.020 -1.568 31.098 1.00 72.25 427 ARG A O 1
ATOM 3514 N N . ASN A 1 428 ? -14.677 -2.347 29.021 1.00 61.22 428 ASN A N 1
ATOM 3515 C CA . ASN A 1 428 ? -13.311 -2.762 29.281 1.00 61.22 428 ASN A CA 1
ATOM 3516 C C . ASN A 1 428 ? -12.383 -1.556 29.581 1.00 61.22 428 ASN A C 1
ATOM 3518 O O . ASN A 1 428 ? -11.335 -1.754 30.193 1.00 61.22 428 ASN A O 1
ATOM 3522 N N . CYS A 1 429 ? -12.745 -0.316 29.197 1.00 57.81 429 CYS A N 1
ATOM 3523 C CA . CYS A 1 429 ? -12.033 0.923 29.569 1.00 57.81 429 CYS A CA 1
ATOM 3524 C C . CYS A 1 429 ? -12.383 1.444 30.970 1.00 57.81 429 CYS A C 1
ATOM 3526 O O . CYS A 1 429 ? -11.480 1.897 31.676 1.00 57.81 429 CYS A O 1
ATOM 3528 N N . GLY A 1 430 ? -13.651 1.371 31.389 1.00 49.25 430 GLY A N 1
ATOM 3529 C CA . GLY A 1 430 ? -14.111 1.942 32.665 1.00 49.25 430 GLY A CA 1
ATOM 3530 C C . GLY A 1 430 ? -13.428 1.346 33.904 1.00 49.25 430 GLY A C 1
ATOM 3531 O O . GLY A 1 430 ? -13.047 2.079 34.812 1.00 49.25 430 GLY A O 1
ATOM 3532 N N . VAL A 1 431 ? -13.165 0.035 33.893 1.00 50.94 431 VAL A N 1
ATOM 3533 C CA . VAL A 1 431 ? -12.616 -0.719 35.040 1.00 50.94 431 VAL A CA 1
ATOM 3534 C C . VAL A 1 431 ? -11.190 -0.287 35.436 1.00 50.94 431 VAL A C 1
ATOM 3536 O O . VAL A 1 431 ? -10.781 -0.478 36.580 1.00 50.94 431 VAL A O 1
ATOM 3539 N N . GLU A 1 432 ? -10.413 0.318 34.530 1.00 46.16 432 GLU A N 1
ATOM 3540 C CA . GLU A 1 432 ? -9.037 0.754 34.826 1.00 46.16 432 GLU A CA 1
ATOM 3541 C C . GLU A 1 432 ? -8.836 2.265 34.932 1.00 46.16 432 GLU A C 1
ATOM 3543 O O . GLU A 1 432 ? -7.833 2.676 35.513 1.00 46.16 432 GLU A O 1
ATOM 3548 N N . ILE A 1 433 ? -9.768 3.102 34.462 1.00 51.03 433 ILE A N 1
ATOM 3549 C CA . ILE A 1 433 ? -9.751 4.532 34.819 1.00 51.03 433 ILE A CA 1
ATOM 3550 C C . ILE A 1 433 ? -9.940 4.664 36.333 1.00 51.03 433 ILE A C 1
ATOM 3552 O O . ILE A 1 433 ? -9.215 5.423 36.972 1.00 51.03 433 ILE A O 1
ATOM 3556 N N . GLU A 1 434 ? -10.818 3.844 36.916 1.00 43.78 434 GLU A N 1
ATOM 3557 C CA . GLU A 1 434 ? -10.979 3.739 38.367 1.00 43.78 434 GLU A CA 1
ATOM 3558 C C . GLU A 1 434 ? -9.718 3.183 39.045 1.00 43.78 434 GLU A C 1
ATOM 3560 O O . GLU A 1 434 ? -9.250 3.782 40.007 1.00 43.78 434 GLU A O 1
ATOM 3565 N N . ARG A 1 435 ? -9.069 2.130 38.514 1.00 47.34 435 ARG A N 1
ATOM 3566 C CA . ARG A 1 435 ? -7.798 1.629 39.090 1.00 47.34 435 ARG A CA 1
ATOM 3567 C C . ARG A 1 435 ? -6.624 2.599 38.957 1.00 47.34 435 ARG A C 1
ATOM 3569 O O . ARG A 1 435 ? -5.802 2.649 39.866 1.00 47.34 435 ARG A O 1
ATOM 3576 N N . ARG A 1 436 ? -6.498 3.348 37.855 1.00 43.97 436 ARG A N 1
ATOM 3577 C CA . ARG A 1 436 ? -5.457 4.382 37.696 1.00 43.97 436 ARG A CA 1
ATOM 3578 C C . ARG A 1 436 ? -5.724 5.570 38.609 1.00 43.97 436 ARG A C 1
ATOM 3580 O O . ARG A 1 436 ? -4.792 6.015 39.263 1.00 43.97 436 ARG A O 1
ATOM 3587 N N . ALA A 1 437 ? -6.974 6.020 38.719 1.00 49.16 437 ALA A N 1
ATOM 3588 C CA . ALA A 1 437 ? -7.356 7.063 39.667 1.00 49.16 437 ALA A CA 1
ATOM 3589 C C . ALA A 1 437 ? -7.099 6.634 41.123 1.00 49.16 437 ALA A C 1
ATOM 3591 O O . ALA A 1 437 ? -6.603 7.432 41.913 1.00 49.16 437 ALA A O 1
ATOM 3592 N N . GLU A 1 438 ? -7.360 5.370 41.467 1.00 42.84 438 GLU A N 1
ATOM 3593 C CA . GLU A 1 438 ? -7.068 4.803 42.788 1.00 42.84 438 GLU A CA 1
ATOM 3594 C C . GLU A 1 438 ? -5.553 4.679 43.029 1.00 42.84 438 GLU A C 1
ATOM 3596 O O . GLU A 1 438 ? -5.044 5.065 44.079 1.00 42.84 438 GLU A O 1
ATOM 3601 N N . SER A 1 439 ? -4.793 4.220 42.031 1.00 49.81 439 SER A N 1
ATOM 3602 C CA . SER A 1 439 ? -3.337 4.071 42.132 1.00 49.81 439 SER A CA 1
ATOM 3603 C C . SER A 1 439 ? -2.595 5.415 42.170 1.00 49.81 439 SER A C 1
ATOM 3605 O O . SER A 1 439 ? -1.559 5.514 42.833 1.00 49.81 439 SER A O 1
ATOM 3607 N N . ASP A 1 440 ? -3.114 6.448 41.500 1.00 45.88 440 ASP A N 1
ATOM 3608 C CA . ASP A 1 440 ? -2.592 7.816 41.570 1.00 45.88 440 ASP A CA 1
ATOM 3609 C C . ASP A 1 440 ? -2.966 8.489 42.898 1.00 45.88 440 ASP A C 1
ATOM 3611 O O . ASP A 1 440 ? -2.118 9.162 43.484 1.00 45.88 440 ASP A O 1
ATOM 3615 N N . ARG A 1 441 ? -4.163 8.219 43.450 1.00 51.44 441 ARG A N 1
ATOM 3616 C CA . ARG A 1 441 ? -4.537 8.627 44.818 1.00 51.44 441 ARG A CA 1
ATOM 3617 C C . ARG A 1 441 ? -3.597 8.031 45.865 1.00 51.44 441 ARG A C 1
ATOM 3619 O O . ARG A 1 441 ? -3.086 8.777 46.700 1.00 51.44 441 ARG A O 1
ATOM 3626 N N . ILE A 1 442 ? -3.297 6.733 45.762 1.00 54.88 442 ILE A N 1
ATOM 3627 C CA . ILE A 1 442 ? -2.363 6.027 46.656 1.00 54.88 442 ILE A CA 1
ATOM 3628 C C . ILE A 1 442 ? -0.939 6.604 46.543 1.00 54.88 442 ILE A C 1
ATOM 3630 O O . ILE A 1 442 ? -0.251 6.761 47.554 1.00 54.88 442 ILE A O 1
ATOM 3634 N N . ARG A 1 443 ? -0.498 6.991 45.336 1.00 45.44 443 ARG A N 1
ATOM 3635 C CA . ARG A 1 443 ? 0.798 7.664 45.129 1.00 45.44 443 ARG A CA 1
ATOM 3636 C C . ARG A 1 443 ? 0.848 9.070 45.723 1.00 45.44 443 ARG A C 1
ATOM 3638 O O . ARG A 1 443 ? 1.866 9.421 46.310 1.00 45.44 443 ARG A O 1
ATOM 3645 N N . THR A 1 444 ? -0.227 9.851 45.621 1.00 48.00 444 THR A N 1
ATOM 3646 C CA . THR A 1 444 ? -0.294 11.193 46.229 1.00 48.00 444 THR A CA 1
ATOM 3647 C C . THR A 1 444 ? -0.420 11.173 47.753 1.00 48.00 444 THR A C 1
ATOM 3649 O O . THR A 1 444 ? -0.039 12.141 48.401 1.00 48.00 444 THR A O 1
ATOM 3652 N N . SER A 1 445 ? -0.894 10.072 48.346 1.00 47.69 445 SER A N 1
ATOM 3653 C CA . SER A 1 445 ? -0.952 9.899 49.806 1.00 47.69 445 SER A CA 1
ATOM 3654 C C . SER A 1 445 ? 0.347 9.386 50.442 1.00 47.69 445 SER A C 1
ATOM 3656 O O . SER A 1 445 ? 0.446 9.366 51.665 1.00 47.69 445 SER A O 1
ATOM 3658 N N . LEU A 1 446 ? 1.339 8.964 49.645 1.00 40.78 446 LEU A N 1
ATOM 3659 C CA . LEU A 1 446 ? 2.587 8.350 50.130 1.00 40.78 446 LEU A CA 1
ATOM 3660 C C . LEU A 1 446 ? 3.842 9.221 49.945 1.00 40.78 446 LEU A C 1
ATOM 3662 O O . LEU A 1 446 ? 4.953 8.747 50.173 1.00 40.78 446 LEU A O 1
ATOM 3666 N N . THR A 1 447 ? 3.705 10.493 49.570 1.00 34.97 447 THR A N 1
ATOM 3667 C CA . THR A 1 447 ? 4.829 11.441 49.581 1.00 34.97 447 THR A CA 1
ATOM 3668 C C . THR A 1 447 ? 4.957 12.117 50.949 1.00 34.97 447 THR A C 1
ATOM 3670 O O . THR A 1 447 ? 4.090 12.926 51.286 1.00 34.97 447 THR A O 1
ATOM 3673 N N . PRO A 1 448 ? 6.015 11.853 51.742 1.00 38.09 448 PRO A N 1
ATOM 3674 C CA . PRO A 1 448 ? 6.319 12.684 52.897 1.00 38.09 448 PRO A CA 1
ATOM 3675 C C . PRO A 1 448 ? 6.834 14.054 52.427 1.00 38.09 448 PRO A C 1
ATOM 3677 O O . PRO A 1 448 ? 7.549 14.161 51.429 1.00 38.09 448 PRO A O 1
ATOM 3680 N N . SER A 1 449 ? 6.441 15.104 53.150 1.00 30.88 449 SER A N 1
ATOM 3681 C CA . SER A 1 449 ? 6.899 16.485 52.948 1.00 30.88 449 SER A CA 1
ATOM 3682 C C . SER A 1 449 ? 8.434 16.576 53.011 1.00 30.88 449 SER A C 1
ATOM 3684 O O . SER A 1 449 ? 9.026 15.938 53.883 1.00 30.88 449 SER A O 1
ATOM 3686 N N . PRO A 1 450 ? 9.102 17.363 52.145 1.00 34.56 450 PRO A N 1
ATOM 3687 C CA . PRO A 1 450 ? 10.549 17.505 52.195 1.00 34.56 450 PRO A CA 1
ATOM 3688 C C . PRO A 1 450 ? 10.955 18.508 53.284 1.00 34.56 450 PRO A C 1
ATOM 3690 O O . PRO A 1 450 ? 10.568 19.675 53.233 1.00 34.56 450 PRO A O 1
ATOM 3693 N N . GLU A 1 451 ? 11.775 18.067 54.238 1.00 31.20 451 GLU A N 1
ATOM 3694 C CA . GLU A 1 451 ? 12.597 18.957 55.068 1.00 31.20 451 GLU A CA 1
ATOM 3695 C C . GLU A 1 451 ? 14.008 19.133 54.464 1.00 31.20 451 GLU A C 1
ATOM 3697 O O . GLU A 1 451 ? 14.464 18.286 53.688 1.00 31.20 451 GLU A O 1
ATOM 3702 N N . PRO A 1 452 ? 14.687 20.265 54.739 1.00 31.81 452 PRO A N 1
ATOM 3703 C CA . PRO A 1 452 ? 15.757 20.774 53.890 1.00 31.81 452 PRO A CA 1
ATOM 3704 C C . PRO A 1 452 ? 17.160 20.237 54.227 1.00 31.81 452 PRO A C 1
ATOM 3706 O O . PRO A 1 452 ? 17.541 20.074 55.380 1.00 31.81 452 PRO A O 1
ATOM 3709 N N . PHE A 1 453 ? 17.931 20.041 53.152 1.00 29.22 453 PHE A N 1
ATOM 3710 C CA . PHE A 1 453 ? 19.393 19.955 53.008 1.00 29.22 453 PHE A CA 1
ATOM 3711 C C . PHE A 1 453 ? 20.290 20.077 54.256 1.00 29.22 453 PHE A C 1
ATOM 3713 O O . PHE A 1 453 ? 20.421 21.164 54.816 1.00 29.22 453 PHE A O 1
ATOM 3720 N N . GLN A 1 454 ? 21.115 19.044 54.491 1.00 27.92 454 GLN A N 1
ATOM 3721 C CA . GLN A 1 454 ? 22.500 19.194 54.968 1.00 27.92 454 GLN A CA 1
ATOM 3722 C C . GLN A 1 454 ? 23.473 18.221 54.267 1.00 27.92 454 GLN A C 1
ATOM 3724 O O . GLN A 1 454 ? 23.080 17.222 53.672 1.00 27.92 454 GLN A O 1
ATOM 3729 N N . ASN A 1 455 ? 24.742 18.629 54.262 1.00 26.94 455 ASN A N 1
ATOM 3730 C CA . ASN A 1 455 ? 25.813 18.329 53.310 1.00 26.94 455 ASN A CA 1
ATOM 3731 C C . ASN A 1 455 ? 26.544 16.980 53.479 1.00 26.94 455 ASN A C 1
ATOM 3733 O O . ASN A 1 455 ? 26.674 16.471 54.582 1.00 26.94 455 ASN A O 1
ATOM 3737 N N . ARG A 1 456 ? 27.105 16.526 52.340 1.00 28.41 456 ARG A N 1
ATOM 3738 C CA . ARG A 1 456 ? 28.371 15.788 52.095 1.00 28.41 456 ARG A CA 1
ATOM 3739 C C . ARG A 1 456 ? 28.965 14.921 53.220 1.00 28.41 456 ARG A C 1
ATOM 3741 O O . ARG A 1 456 ? 29.427 15.461 54.210 1.00 28.41 456 ARG A O 1
ATOM 3748 N N . GLU A 1 457 ? 29.260 13.661 52.881 1.00 26.91 457 GLU A N 1
ATOM 3749 C CA . GLU A 1 457 ? 30.648 13.210 52.660 1.00 26.91 457 GLU A CA 1
ATOM 3750 C C . GLU A 1 457 ? 30.734 11.860 51.921 1.00 26.91 457 GLU A C 1
ATOM 3752 O O . GLU A 1 457 ? 29.775 11.100 51.823 1.00 26.91 457 GLU A O 1
ATOM 3757 N N . SER A 1 458 ? 31.894 11.651 51.306 1.00 26.36 458 SER A N 1
ATOM 3758 C CA . SER A 1 458 ? 32.253 10.694 50.256 1.00 26.36 458 SER A CA 1
ATOM 3759 C C . SER A 1 458 ? 33.047 9.501 50.785 1.00 26.36 458 SER A C 1
ATOM 3761 O O . SER A 1 458 ? 34.027 9.731 51.488 1.00 26.36 458 SER A O 1
ATOM 3763 N N . ILE A 1 459 ? 32.750 8.271 50.343 1.00 31.73 459 ILE A N 1
ATOM 3764 C CA . ILE A 1 459 ? 33.696 7.138 50.404 1.00 31.73 459 ILE A CA 1
ATOM 3765 C C . ILE A 1 459 ? 33.566 6.274 49.134 1.00 31.73 459 ILE A C 1
ATOM 3767 O O . ILE A 1 459 ? 32.481 5.817 48.779 1.00 31.73 459 ILE A O 1
ATOM 3771 N N . GLU A 1 460 ? 34.697 6.095 48.450 1.00 30.64 460 GLU A N 1
ATOM 3772 C CA . GLU A 1 460 ? 34.931 5.255 47.265 1.00 30.64 460 GLU A CA 1
ATOM 3773 C C . GLU A 1 460 ? 35.244 3.773 47.626 1.00 30.64 460 GLU A C 1
ATOM 3775 O O . GLU A 1 460 ? 35.429 3.452 48.802 1.00 30.64 460 GLU A O 1
ATOM 3780 N N . PRO A 1 461 ? 35.280 2.845 46.641 1.00 38.41 461 PRO A N 1
ATOM 3781 C CA . PRO A 1 461 ? 34.973 1.422 46.823 1.00 38.41 461 PRO A CA 1
ATOM 3782 C C . PRO A 1 461 ? 36.199 0.514 47.036 1.00 38.41 461 PRO A C 1
ATOM 3784 O O . PRO A 1 461 ? 37.336 0.879 46.738 1.00 38.41 461 PRO A O 1
ATOM 3787 N N . LYS A 1 462 ? 35.950 -0.734 47.463 1.00 27.38 462 LYS A N 1
ATOM 3788 C CA . LYS A 1 462 ? 36.920 -1.840 47.400 1.00 27.38 462 LYS A CA 1
ATOM 3789 C C . LYS A 1 462 ? 36.379 -3.050 46.633 1.00 27.38 462 LYS A C 1
ATOM 3791 O O . LYS A 1 462 ? 35.185 -3.329 46.622 1.00 27.38 462 LYS A O 1
ATOM 3796 N N . VAL A 1 463 ? 37.337 -3.680 45.966 1.00 30.55 463 VAL A N 1
ATOM 3797 C CA . VAL A 1 463 ? 37.312 -4.742 44.954 1.00 30.55 463 VAL A CA 1
ATOM 3798 C C . VAL A 1 463 ? 37.299 -6.132 45.606 1.00 30.55 463 VAL A C 1
ATOM 3800 O O . VAL A 1 463 ? 37.727 -6.244 46.750 1.00 30.55 463 VAL A O 1
ATOM 3803 N N . ASP A 1 464 ? 36.807 -7.137 44.862 1.00 25.70 464 ASP A N 1
ATOM 3804 C CA . ASP A 1 464 ? 37.221 -8.567 44.780 1.00 25.70 464 ASP A CA 1
ATOM 3805 C C . ASP A 1 464 ? 35.967 -9.440 44.506 1.00 25.70 464 ASP A C 1
ATOM 3807 O O . ASP A 1 464 ? 34.912 -9.204 45.077 1.00 25.70 464 ASP A O 1
ATOM 3811 N N . GLY A 1 465 ? 35.901 -10.457 43.639 1.00 25.72 465 GLY A N 1
ATOM 3812 C CA . GLY A 1 465 ? 36.906 -11.122 42.819 1.00 25.72 465 GLY A CA 1
ATOM 3813 C C . GLY A 1 465 ? 36.537 -12.592 42.508 1.00 25.72 465 GLY A C 1
ATOM 3814 O O . GLY A 1 465 ? 37.325 -13.449 42.856 1.00 25.72 465 GLY A O 1
ATOM 3815 N N . SER A 1 466 ? 35.428 -12.892 41.792 1.00 25.45 466 SER A N 1
ATOM 3816 C CA . SER A 1 466 ? 35.156 -14.144 40.996 1.00 25.45 466 SER A CA 1
ATOM 3817 C C . SER A 1 466 ? 35.242 -15.539 41.708 1.00 25.45 466 SER A C 1
ATOM 3819 O O . SER A 1 466 ? 35.547 -15.552 42.893 1.00 25.45 466 SER A O 1
ATOM 3821 N N . PRO A 1 467 ? 35.021 -16.739 41.083 1.00 39.41 467 PRO A N 1
ATOM 3822 C CA . PRO A 1 467 ? 34.473 -17.122 39.761 1.00 39.41 467 PRO A CA 1
ATOM 3823 C C . PRO A 1 467 ? 33.458 -18.326 39.746 1.00 39.41 467 PRO A C 1
ATOM 3825 O O . PRO A 1 467 ? 33.240 -19.005 40.740 1.00 39.41 467 PRO A O 1
ATOM 3828 N N . SER A 1 468 ? 32.972 -18.656 38.531 1.00 25.39 468 SER A N 1
ATOM 3829 C CA . SER A 1 468 ? 32.737 -20.018 37.972 1.00 25.39 468 SER A CA 1
ATOM 3830 C C . SER A 1 468 ? 31.497 -20.863 38.345 1.00 25.39 468 SER A C 1
ATOM 3832 O O . SER A 1 468 ? 31.434 -21.433 39.426 1.00 25.39 468 SER A O 1
ATOM 3834 N N . PHE A 1 469 ? 30.656 -21.153 37.335 1.00 25.91 469 PHE A N 1
ATOM 3835 C CA . PHE A 1 469 ? 30.262 -22.533 36.981 1.00 25.91 469 PHE A CA 1
ATOM 3836 C C . PHE A 1 469 ? 29.956 -22.640 35.465 1.00 25.91 469 PHE A C 1
ATOM 3838 O O . PHE A 1 469 ? 28.970 -22.094 34.971 1.00 25.91 469 PHE A O 1
ATOM 3845 N N . SER A 1 470 ? 30.846 -23.319 34.732 1.00 26.88 470 SER A N 1
ATOM 3846 C CA . SER A 1 470 ? 30.593 -24.007 33.447 1.00 26.88 470 SER A CA 1
ATOM 3847 C C . SER A 1 470 ? 29.664 -25.217 33.718 1.00 26.88 470 SER A C 1
ATOM 3849 O O . SER A 1 470 ? 29.634 -25.685 34.845 1.00 26.88 470 SER A O 1
ATOM 3851 N N . GLU A 1 471 ? 28.872 -25.827 32.831 1.00 27.12 471 GLU A N 1
ATOM 3852 C CA . GLU A 1 471 ? 29.144 -26.271 31.462 1.00 27.12 471 GLU A CA 1
ATOM 3853 C C . GLU A 1 471 ? 27.902 -27.022 30.896 1.00 27.12 471 GLU A C 1
ATOM 3855 O O . GLU A 1 471 ? 27.103 -27.549 31.665 1.00 27.12 471 GLU A O 1
ATOM 3860 N N . MET A 1 472 ? 27.836 -27.151 29.558 1.00 23.28 472 MET A N 1
ATOM 3861 C CA . MET A 1 472 ? 27.065 -28.122 28.739 1.00 23.28 472 MET A CA 1
ATOM 3862 C C . MET A 1 472 ? 25.520 -28.018 28.738 1.00 23.28 472 MET A C 1
ATOM 3864 O O . MET A 1 472 ? 24.862 -28.011 29.762 1.00 23.28 472 MET A O 1
ATOM 3868 N N . ILE A 1 473 ? 24.828 -27.963 27.591 1.00 26.80 473 ILE A N 1
ATOM 3869 C CA . ILE A 1 473 ? 24.859 -28.944 26.493 1.00 26.80 473 ILE A CA 1
ATOM 3870 C C . ILE A 1 473 ? 24.685 -28.264 25.119 1.00 26.80 473 ILE A C 1
ATOM 3872 O O . ILE A 1 473 ? 23.748 -27.506 24.871 1.00 26.80 473 ILE A O 1
ATOM 3876 N N . ASN A 1 474 ? 25.594 -28.613 24.205 1.00 24.06 474 ASN A N 1
ATOM 3877 C CA . ASN A 1 474 ? 25.549 -28.357 22.768 1.00 24.06 474 ASN A CA 1
ATOM 3878 C C . ASN A 1 474 ? 24.500 -29.240 22.073 1.00 24.06 474 ASN A C 1
ATOM 3880 O O . ASN A 1 474 ? 24.584 -30.455 22.194 1.00 24.06 474 ASN A O 1
ATOM 3884 N N . TYR A 1 475 ? 23.653 -28.663 21.215 1.00 25.73 475 TYR A N 1
ATOM 3885 C CA . TYR A 1 475 ? 23.215 -29.314 19.971 1.00 25.73 475 TYR A CA 1
ATOM 3886 C C . TYR A 1 475 ? 23.015 -28.260 18.877 1.00 25.73 475 TYR A C 1
ATOM 3888 O O . TYR A 1 475 ? 22.175 -27.367 18.967 1.00 25.73 475 TYR A O 1
ATOM 3896 N N . ARG A 1 476 ? 23.829 -28.368 17.826 1.00 23.39 476 ARG A N 1
ATOM 3897 C CA . ARG A 1 476 ? 23.777 -27.573 16.595 1.00 23.39 476 ARG A CA 1
ATOM 3898 C C . ARG A 1 476 ? 23.408 -28.522 15.454 1.00 23.39 476 ARG A C 1
ATOM 3900 O O . ARG A 1 476 ? 23.973 -29.611 15.396 1.00 23.39 476 ARG A O 1
ATOM 3907 N N . PRO A 1 477 ? 22.592 -28.079 14.486 1.00 26.22 477 PRO A N 1
ATOM 3908 C CA . PRO A 1 477 ? 22.947 -28.376 13.100 1.00 26.22 477 PRO A CA 1
ATOM 3909 C C . PRO A 1 477 ? 22.906 -27.133 12.193 1.00 26.22 477 PRO A C 1
ATOM 3911 O O . PRO A 1 477 ? 21.933 -26.387 12.153 1.00 26.22 477 PRO A O 1
ATOM 3914 N N . GLY A 1 478 ? 23.994 -26.949 11.437 1.00 24.11 478 GLY A N 1
ATOM 3915 C CA . GLY A 1 478 ? 23.997 -26.420 10.065 1.00 24.11 478 GLY A CA 1
ATOM 3916 C C . GLY A 1 478 ? 23.539 -24.980 9.808 1.00 24.11 478 GLY A C 1
ATOM 3917 O O . GLY A 1 478 ? 22.512 -24.762 9.174 1.00 24.11 478 GLY A O 1
ATOM 3918 N N . LEU A 1 479 ? 24.357 -23.983 10.165 1.00 27.17 479 LEU A N 1
ATOM 3919 C CA . LEU A 1 479 ? 24.202 -22.614 9.654 1.00 27.17 479 LEU A CA 1
ATOM 3920 C C . LEU A 1 479 ? 24.811 -22.517 8.241 1.00 27.17 479 LEU A C 1
ATOM 3922 O O . LEU A 1 479 ? 26.026 -22.386 8.082 1.00 27.17 479 LEU A O 1
ATOM 3926 N N . ILE A 1 480 ? 23.969 -22.572 7.206 1.00 26.67 480 ILE A N 1
ATOM 3927 C CA . ILE A 1 480 ? 24.354 -22.181 5.843 1.00 26.67 480 ILE A CA 1
ATOM 3928 C C . ILE A 1 480 ? 24.658 -20.677 5.862 1.00 26.67 480 ILE A C 1
ATOM 3930 O O . ILE A 1 480 ? 23.792 -19.849 6.152 1.00 26.67 480 ILE A O 1
ATOM 3934 N N . L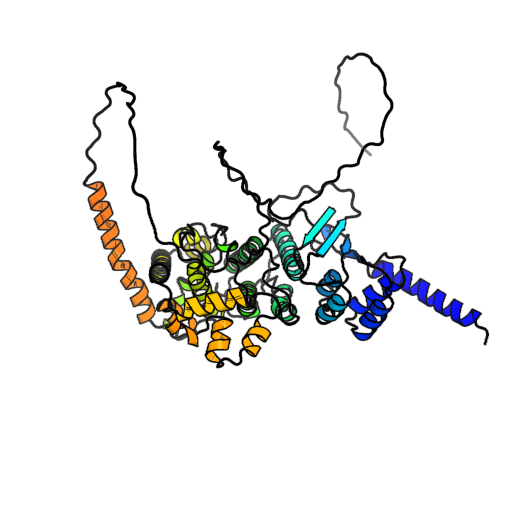YS A 1 481 ? 25.918 -20.330 5.578 1.00 24.92 481 LYS A N 1
ATOM 3935 C CA . LYS A 1 481 ? 26.443 -18.959 5.522 1.00 24.92 481 LYS A CA 1
ATOM 3936 C C . LYS A 1 481 ? 25.658 -18.120 4.504 1.00 24.92 481 LYS A C 1
ATOM 3938 O O . LYS A 1 481 ? 25.902 -18.204 3.303 1.00 24.92 481 LYS A O 1
ATOM 3943 N N . ARG A 1 482 ? 24.757 -17.254 4.977 1.00 29.75 482 ARG A N 1
ATOM 3944 C CA . ARG A 1 482 ? 24.283 -16.095 4.205 1.00 29.75 482 ARG A CA 1
ATOM 3945 C C . ARG A 1 482 ? 25.382 -15.029 4.227 1.00 29.75 482 ARG A C 1
ATOM 3947 O O . ARG A 1 482 ? 25.914 -14.721 5.291 1.00 29.75 482 ARG A O 1
ATOM 3954 N N . ARG A 1 483 ? 25.740 -14.479 3.059 1.00 24.28 483 ARG A N 1
ATOM 3955 C CA . ARG A 1 483 ? 26.639 -13.317 2.938 1.00 24.28 483 ARG A CA 1
ATOM 3956 C C . ARG A 1 483 ? 26.013 -12.128 3.672 1.00 24.28 483 ARG A C 1
ATOM 3958 O O . ARG A 1 483 ? 25.147 -11.451 3.131 1.00 24.28 483 ARG A O 1
ATOM 3965 N N . ALA A 1 484 ? 26.462 -11.895 4.897 1.00 24.17 484 ALA A N 1
ATOM 3966 C CA . ALA A 1 484 ? 26.283 -10.640 5.600 1.00 24.17 484 ALA A CA 1
ATOM 3967 C C . ALA A 1 484 ? 27.323 -9.645 5.070 1.00 24.17 484 ALA A C 1
ATOM 3969 O O . ALA A 1 484 ? 28.522 -9.837 5.258 1.00 24.17 484 ALA A O 1
ATOM 3970 N N . SER A 1 485 ? 26.882 -8.578 4.409 1.00 28.14 485 SER A N 1
ATOM 3971 C CA . SER A 1 485 ? 27.678 -7.357 4.284 1.00 28.14 485 SER A CA 1
ATOM 3972 C C . SER A 1 485 ? 27.271 -6.409 5.409 1.00 28.14 485 SER A C 1
ATOM 3974 O O . SER A 1 485 ? 26.491 -5.484 5.207 1.00 28.14 485 SER A O 1
ATOM 3976 N N . ALA A 1 486 ? 27.772 -6.672 6.613 1.00 26.64 486 ALA A N 1
ATOM 3977 C CA . ALA A 1 486 ? 27.733 -5.731 7.724 1.00 26.64 486 ALA A CA 1
ATOM 3978 C C . ALA A 1 486 ? 28.973 -5.975 8.591 1.00 26.64 486 ALA A C 1
ATOM 3980 O O . ALA A 1 486 ? 29.037 -6.941 9.347 1.00 26.64 486 ALA A O 1
ATOM 3981 N N . CYS A 1 487 ? 29.990 -5.126 8.443 1.00 25.09 487 CYS A N 1
ATOM 3982 C CA . CYS A 1 487 ? 31.114 -5.103 9.375 1.00 25.09 487 CYS A CA 1
ATOM 3983 C C . CYS A 1 487 ? 30.621 -4.593 10.742 1.00 25.09 487 CYS A C 1
ATOM 3985 O O . CYS A 1 487 ? 29.993 -3.530 10.782 1.00 25.09 487 CYS A O 1
ATOM 3987 N N . PRO A 1 488 ? 30.925 -5.271 11.860 1.00 26.28 488 PRO A N 1
ATOM 3988 C CA . PRO A 1 488 ? 30.661 -4.740 13.188 1.00 26.28 488 PRO A CA 1
ATOM 3989 C C . PRO A 1 488 ? 31.785 -3.769 13.574 1.00 26.28 488 PRO A C 1
ATOM 3991 O O . PRO A 1 488 ? 32.965 -4.085 13.421 1.00 26.28 488 PRO A O 1
ATOM 3994 N N . ARG A 1 489 ? 31.450 -2.590 14.110 1.00 28.66 489 ARG A N 1
ATOM 3995 C CA . ARG A 1 489 ? 32.413 -1.769 14.862 1.00 28.66 489 ARG A CA 1
ATOM 3996 C C . ARG A 1 489 ? 31.788 -1.206 16.136 1.00 28.66 489 ARG A C 1
ATOM 3998 O O . ARG A 1 489 ? 30.956 -0.309 16.096 1.00 28.66 489 ARG A O 1
ATOM 4005 N N . ILE A 1 490 ? 32.214 -1.836 17.227 1.00 26.30 490 ILE A N 1
ATOM 4006 C CA . ILE A 1 490 ? 32.616 -1.336 18.549 1.00 26.30 490 ILE A CA 1
ATOM 4007 C C . ILE A 1 490 ? 32.214 0.112 18.885 1.00 26.30 490 ILE A C 1
ATOM 4009 O O . ILE A 1 490 ? 32.612 1.080 18.241 1.00 26.30 490 ILE A O 1
ATOM 4013 N N . SER A 1 491 ? 31.489 0.198 19.996 1.00 26.97 491 SER A N 1
ATOM 4014 C CA . SER A 1 491 ? 31.093 1.357 20.787 1.00 26.97 491 SER A CA 1
ATOM 4015 C C . SER A 1 491 ? 32.248 2.269 21.221 1.00 26.97 491 SER A C 1
ATOM 4017 O O . SER A 1 491 ? 33.187 1.818 21.878 1.00 26.97 491 SER A O 1
ATOM 4019 N N . ARG A 1 492 ? 32.092 3.581 21.004 1.00 24.89 492 ARG A N 1
ATOM 4020 C CA . ARG A 1 492 ? 32.554 4.618 21.942 1.00 24.89 492 ARG A CA 1
ATOM 4021 C C . ARG A 1 492 ? 31.459 5.673 22.109 1.00 24.89 492 ARG A C 1
ATOM 4023 O O . ARG A 1 492 ? 30.938 6.202 21.132 1.00 24.89 492 ARG A O 1
ATOM 4030 N N . LEU A 1 493 ? 31.103 5.896 23.370 1.00 27.75 493 LEU A N 1
ATOM 4031 C CA . LEU A 1 493 ? 30.135 6.861 23.882 1.00 27.75 493 LEU A CA 1
ATOM 4032 C C . LEU A 1 493 ? 30.630 8.300 23.675 1.00 27.75 493 LEU A C 1
ATOM 4034 O O . LEU A 1 493 ? 31.750 8.595 24.075 1.00 27.75 493 LEU A O 1
ATOM 4038 N N . GLN A 1 494 ? 29.779 9.178 23.134 1.00 26.19 494 GLN A N 1
ATOM 4039 C CA . GLN A 1 494 ? 29.557 10.551 23.618 1.00 26.19 494 GLN A CA 1
ATOM 4040 C C . GLN A 1 494 ? 28.190 11.071 23.115 1.00 26.19 494 GLN A C 1
ATOM 4042 O O . GLN A 1 494 ? 27.769 10.691 22.017 1.00 26.19 494 GLN A O 1
ATOM 4047 N N . PRO A 1 495 ? 27.472 11.896 23.904 1.00 26.58 495 PRO A N 1
ATOM 4048 C CA . PRO A 1 495 ? 26.114 12.330 23.602 1.00 26.58 495 PRO A CA 1
ATOM 4049 C C . PRO A 1 495 ? 26.130 13.589 22.724 1.00 26.58 495 PRO A C 1
ATOM 4051 O O . PRO A 1 495 ? 26.806 14.562 23.043 1.00 26.58 495 PRO A O 1
ATOM 4054 N N . MET A 1 496 ? 25.356 13.601 21.637 1.00 25.19 496 MET A N 1
ATOM 4055 C CA . MET A 1 496 ? 24.983 14.849 20.966 1.00 25.19 496 MET A CA 1
ATOM 4056 C C . MET A 1 496 ? 23.468 15.007 21.005 1.00 25.19 496 MET A C 1
ATOM 4058 O O . MET A 1 496 ? 22.715 14.198 20.469 1.00 25.19 496 MET A O 1
ATOM 4062 N N . THR A 1 497 ? 23.054 16.059 21.696 1.00 26.89 497 THR A N 1
ATOM 4063 C CA . THR A 1 497 ? 21.706 16.602 21.801 1.00 26.89 497 THR A CA 1
ATOM 4064 C C . THR A 1 497 ? 21.260 17.187 20.455 1.00 26.89 497 THR A C 1
ATOM 4066 O O . THR A 1 497 ? 21.890 18.097 19.924 1.00 26.89 497 THR A O 1
ATOM 4069 N N . GLY A 1 498 ? 20.157 16.666 19.906 1.00 28.30 498 GLY A N 1
ATOM 4070 C CA . GLY A 1 498 ? 19.461 17.198 18.724 1.00 28.30 498 GLY A CA 1
ATOM 4071 C C . GLY A 1 498 ? 18.976 16.098 17.763 1.00 28.30 498 GLY A C 1
ATOM 4072 O O . GLY A 1 498 ? 19.696 15.118 17.560 1.00 28.30 498 GLY A O 1
ATOM 4073 N N . PRO A 1 499 ? 17.778 16.211 17.148 1.00 28.62 499 PRO A N 1
ATOM 4074 C CA . PRO A 1 499 ? 17.238 15.176 16.273 1.00 28.62 499 PRO A CA 1
ATOM 4075 C C . PRO A 1 499 ? 17.897 15.271 14.892 1.00 28.62 499 PRO A C 1
ATOM 4077 O O . PRO A 1 499 ? 17.352 15.835 13.946 1.00 28.62 499 PRO A O 1
ATOM 4080 N N . VAL A 1 500 ? 19.107 14.732 14.763 1.00 25.56 500 VAL A N 1
ATOM 4081 C CA . VAL A 1 500 ? 19.728 14.502 13.457 1.00 25.56 500 VAL A CA 1
ATOM 4082 C C . VAL A 1 500 ? 19.173 13.188 12.921 1.00 25.56 500 VAL A C 1
ATOM 4084 O O . VAL A 1 500 ? 19.549 12.108 13.377 1.00 25.56 500 VAL A O 1
ATOM 4087 N N . LEU A 1 501 ? 18.260 13.283 11.950 1.00 34.56 501 LEU A N 1
ATOM 4088 C CA . LEU A 1 501 ? 17.801 12.153 11.147 1.00 34.56 501 LEU A CA 1
ATOM 4089 C C . LEU A 1 501 ? 19.022 11.445 10.552 1.00 34.56 501 LEU A C 1
ATOM 4091 O O . LEU A 1 501 ? 19.649 11.918 9.604 1.00 34.56 501 LEU A O 1
ATOM 4095 N N . ARG A 1 502 ? 19.368 10.293 11.125 1.00 29.77 502 ARG A N 1
ATOM 4096 C CA . ARG A 1 502 ? 20.456 9.418 10.684 1.00 29.77 502 ARG A CA 1
ATOM 4097 C C . ARG A 1 502 ? 20.011 8.621 9.448 1.00 29.77 502 ARG A C 1
ATOM 4099 O O . ARG A 1 502 ? 20.096 7.401 9.423 1.00 29.77 502 ARG A O 1
ATOM 4106 N N . ILE A 1 503 ? 19.513 9.313 8.422 1.00 37.41 503 ILE A N 1
ATOM 4107 C CA . ILE A 1 503 ? 19.112 8.744 7.130 1.00 37.41 503 ILE A CA 1
ATOM 4108 C C . ILE A 1 503 ? 20.313 8.865 6.195 1.00 37.41 503 ILE A C 1
ATOM 4110 O O . ILE A 1 503 ? 20.437 9.778 5.384 1.00 37.41 503 ILE A O 1
ATOM 4114 N N . GLN A 1 504 ? 21.267 7.958 6.372 1.00 33.12 504 GLN A N 1
ATOM 4115 C CA . GLN A 1 504 ? 22.357 7.772 5.422 1.00 33.12 504 GLN A CA 1
ATOM 4116 C C . GLN A 1 504 ? 22.734 6.293 5.383 1.00 33.12 504 GLN A C 1
ATOM 4118 O O . GLN A 1 504 ? 23.848 5.887 5.707 1.00 33.12 504 GLN A O 1
ATOM 4123 N N . ARG A 1 505 ? 21.769 5.453 5.011 1.00 31.38 505 ARG A N 1
ATOM 4124 C CA . ARG A 1 505 ? 22.048 4.095 4.554 1.00 31.38 505 ARG A CA 1
ATOM 4125 C C . ARG A 1 505 ? 21.409 3.929 3.179 1.00 31.38 505 ARG A C 1
ATOM 4127 O O . ARG A 1 505 ? 20.208 4.072 3.035 1.00 31.38 505 ARG A O 1
ATOM 4134 N N . SER A 1 506 ? 22.273 3.663 2.196 1.00 34.88 506 SER A N 1
ATOM 4135 C CA . SER A 1 506 ? 21.991 3.208 0.822 1.00 34.88 506 SER A CA 1
ATOM 4136 C C . SER A 1 506 ? 21.800 4.202 -0.341 1.00 34.88 506 SER A C 1
ATOM 4138 O O . SER A 1 506 ? 21.507 3.748 -1.439 1.00 34.88 506 SER A O 1
ATOM 4140 N N . MET A 1 507 ? 22.129 5.495 -0.215 1.00 34.66 507 MET A N 1
ATOM 4141 C CA . MET A 1 507 ? 22.310 6.364 -1.398 1.00 34.66 507 MET A CA 1
ATOM 4142 C C . MET A 1 507 ? 23.622 7.152 -1.340 1.00 34.66 507 MET A C 1
ATOM 4144 O O . MET A 1 507 ? 23.718 8.213 -0.722 1.00 34.66 507 MET A O 1
ATOM 4148 N N . THR A 1 508 ? 24.662 6.654 -2.009 1.00 31.77 508 THR A N 1
ATOM 4149 C CA . THR A 1 508 ? 25.857 7.449 -2.303 1.00 31.77 508 THR A CA 1
ATOM 4150 C C . THR A 1 508 ? 25.547 8.408 -3.449 1.00 31.77 508 THR A C 1
ATOM 4152 O O . THR A 1 508 ? 25.801 8.128 -4.618 1.00 31.77 508 THR A O 1
ATOM 4155 N N . ALA A 1 509 ? 25.040 9.595 -3.116 1.00 33.53 509 ALA A N 1
ATOM 4156 C CA . ALA A 1 509 ? 25.196 10.746 -3.995 1.00 33.53 509 ALA A CA 1
ATOM 4157 C C . ALA A 1 509 ? 26.695 11.074 -4.058 1.00 33.53 509 ALA A C 1
ATOM 4159 O O . ALA A 1 509 ? 27.234 11.790 -3.214 1.00 33.53 509 ALA A O 1
ATOM 4160 N N . VAL A 1 510 ? 27.403 10.504 -5.033 1.00 28.41 510 VAL A N 1
ATOM 4161 C CA . VAL A 1 510 ? 28.784 10.890 -5.320 1.00 28.41 510 VAL A CA 1
ATOM 4162 C C . VAL A 1 510 ? 28.739 12.281 -5.949 1.00 28.41 510 VAL A C 1
ATOM 4164 O O . VAL A 1 510 ? 28.668 12.437 -7.166 1.00 28.41 510 VAL A O 1
ATOM 4167 N N . VAL A 1 511 ? 28.778 13.317 -5.112 1.00 28.89 511 VAL A N 1
ATOM 4168 C CA . VAL A 1 511 ? 29.108 14.676 -5.547 1.00 28.89 511 VAL A CA 1
ATOM 4169 C C . VAL A 1 511 ? 30.602 14.680 -5.868 1.00 28.89 511 VAL A C 1
ATOM 4171 O O . VAL A 1 511 ? 31.440 15.038 -5.046 1.00 28.89 511 VAL A O 1
ATOM 4174 N N . ARG A 1 512 ? 30.969 14.217 -7.066 1.00 27.25 512 ARG A N 1
ATOM 4175 C CA . ARG A 1 512 ? 32.306 14.473 -7.611 1.00 27.25 512 ARG A CA 1
ATOM 4176 C C . ARG A 1 512 ? 32.361 15.954 -7.976 1.00 27.25 512 ARG A C 1
ATOM 4178 O O . ARG A 1 512 ? 31.854 16.362 -9.018 1.00 27.25 512 ARG A O 1
ATOM 4185 N N . GLY A 1 513 ? 32.957 16.753 -7.094 1.00 27.72 513 GLY A N 1
ATOM 4186 C CA . GLY A 1 513 ? 33.498 18.056 -7.471 1.00 27.72 513 GLY A CA 1
ATOM 4187 C C . GLY A 1 513 ? 34.512 17.905 -8.618 1.00 27.72 513 GLY A C 1
ATOM 4188 O O . GLY A 1 513 ? 35.037 16.805 -8.835 1.00 27.72 513 GLY A O 1
ATOM 4189 N N . PRO A 1 514 ? 34.770 18.970 -9.392 1.00 28.44 514 PRO A N 1
ATOM 4190 C CA . PRO A 1 514 ? 35.709 18.912 -10.504 1.00 28.44 514 PRO A CA 1
ATOM 4191 C C . PRO A 1 514 ? 37.110 18.560 -9.982 1.00 28.44 514 PRO A C 1
ATOM 4193 O O . PRO A 1 514 ? 37.623 19.205 -9.070 1.00 28.44 514 PRO A O 1
ATOM 4196 N N . ARG A 1 515 ? 37.725 17.513 -10.546 1.00 26.41 515 ARG A N 1
ATOM 4197 C CA . ARG A 1 515 ? 39.131 17.174 -10.279 1.00 26.41 515 ARG A CA 1
ATOM 4198 C C . ARG A 1 515 ? 40.034 18.290 -10.831 1.00 26.41 515 ARG A C 1
ATOM 4200 O O . ARG A 1 515 ? 39.847 18.662 -11.991 1.00 26.41 515 ARG A O 1
ATOM 4207 N N . PRO A 1 516 ? 41.025 18.783 -10.069 1.00 29.08 516 PRO A N 1
ATOM 4208 C CA . PRO A 1 516 ? 42.037 19.690 -10.594 1.00 29.08 516 PRO A CA 1
ATOM 4209 C C . PRO A 1 516 ? 43.070 18.909 -11.427 1.00 29.08 516 PRO A C 1
ATOM 4211 O O . PRO A 1 516 ? 43.453 17.791 -11.075 1.00 29.08 516 PRO A O 1
ATOM 4214 N N . ARG A 1 517 ? 43.500 19.494 -12.552 1.00 25.81 517 ARG A N 1
ATOM 4215 C CA . ARG A 1 517 ? 44.664 19.038 -13.337 1.00 25.81 517 ARG A CA 1
ATOM 4216 C C . ARG A 1 517 ? 45.964 19.272 -12.544 1.00 25.81 517 ARG A C 1
ATOM 4218 O O . ARG A 1 517 ? 45.984 20.180 -11.712 1.00 25.81 517 ARG A O 1
ATOM 4225 N N . PRO A 1 518 ? 47.039 18.499 -12.783 1.00 28.78 518 PRO A N 1
ATOM 4226 C CA . PRO A 1 518 ? 48.247 18.589 -11.976 1.00 28.78 518 PRO A CA 1
ATOM 4227 C C . PRO A 1 518 ? 49.233 19.670 -12.462 1.00 28.78 518 PRO A C 1
ATOM 4229 O O . PRO A 1 518 ? 49.434 19.856 -13.659 1.00 28.78 518 PRO A O 1
ATOM 4232 N N . THR A 1 519 ? 49.853 20.302 -11.456 1.00 24.28 519 THR A N 1
ATOM 4233 C CA . THR A 1 519 ? 51.248 20.790 -11.343 1.00 24.28 519 THR A CA 1
ATOM 4234 C C . THR A 1 519 ? 51.803 21.837 -12.313 1.00 24.28 519 THR A C 1
ATOM 4236 O O . THR A 1 519 ? 52.179 21.504 -13.428 1.00 24.28 519 THR A O 1
ATOM 4239 N N . SER A 1 520 ? 52.065 23.038 -11.774 1.00 24.48 520 SER A N 1
ATOM 4240 C CA . SER A 1 520 ? 53.433 23.543 -11.506 1.00 24.48 520 SER A CA 1
ATOM 4241 C C . SER A 1 520 ? 53.377 24.879 -10.735 1.00 24.48 520 SER A C 1
ATOM 4243 O O . SER A 1 520 ? 52.803 25.852 -11.213 1.00 24.48 520 SER A O 1
ATOM 4245 N N . ALA A 1 521 ? 53.946 24.910 -9.528 1.00 25.19 521 ALA A N 1
ATOM 4246 C CA . ALA A 1 521 ? 54.269 26.122 -8.751 1.00 25.19 521 ALA A CA 1
ATOM 4247 C C . ALA A 1 521 ? 55.571 26.776 -9.327 1.00 25.19 521 ALA A C 1
ATOM 4249 O O . ALA A 1 521 ? 56.166 26.114 -10.182 1.00 25.19 521 ALA A O 1
ATOM 4250 N N . PRO A 1 522 ? 56.100 27.952 -8.873 1.00 34.88 522 PRO A N 1
ATOM 4251 C CA . PRO A 1 522 ? 55.875 28.539 -7.541 1.00 34.88 522 PRO A CA 1
ATOM 4252 C C . PRO A 1 522 ? 56.024 30.092 -7.350 1.00 34.88 522 PRO A C 1
ATOM 4254 O O . PRO A 1 522 ? 56.320 30.837 -8.274 1.00 34.88 522 PRO A O 1
ATOM 4257 N N . LEU A 1 523 ? 55.884 30.506 -6.072 1.00 24.22 523 LEU A N 1
ATOM 4258 C CA . LEU A 1 523 ? 56.457 31.671 -5.340 1.00 24.22 523 LEU A CA 1
ATOM 4259 C C . LEU A 1 523 ? 55.766 33.068 -5.299 1.00 24.22 523 LEU A C 1
ATOM 4261 O O . LEU A 1 523 ? 55.796 33.844 -6.241 1.00 24.22 523 LEU A O 1
ATOM 4265 N N . LEU A 1 524 ? 55.297 33.387 -4.073 1.00 24.45 524 LEU A N 1
ATOM 4266 C CA . LEU A 1 524 ? 55.484 34.601 -3.234 1.00 24.45 524 LEU A CA 1
ATOM 4267 C C . LEU A 1 524 ? 55.231 36.025 -3.795 1.00 24.45 524 LEU A C 1
ATOM 4269 O O . LEU A 1 524 ? 56.028 36.522 -4.579 1.00 24.45 524 LEU A O 1
ATOM 4273 N N . LYS A 1 525 ? 54.305 36.782 -3.166 1.00 23.81 525 LYS A N 1
ATOM 4274 C CA . LYS A 1 525 ? 54.595 37.891 -2.206 1.00 23.81 525 LYS A CA 1
ATOM 4275 C C . LYS A 1 525 ? 53.355 38.762 -1.862 1.00 23.81 525 LYS A C 1
ATOM 4277 O O . LYS A 1 525 ? 52.695 39.277 -2.748 1.00 23.81 525 LYS A O 1
ATOM 4282 N N . VAL A 1 526 ? 53.168 38.976 -0.549 1.00 25.28 526 VAL A N 1
ATOM 4283 C CA . VAL A 1 526 ? 52.883 40.256 0.158 1.00 25.28 526 VAL A CA 1
ATOM 4284 C C . VAL A 1 526 ? 51.518 40.971 -0.044 1.00 25.28 526 VAL A C 1
ATOM 4286 O O . VAL A 1 526 ? 51.237 41.576 -1.067 1.00 25.28 526 VAL A O 1
ATOM 4289 N N . THR A 1 527 ? 50.718 40.960 1.034 1.00 26.42 527 THR A N 1
ATOM 4290 C CA . THR A 1 527 ? 49.604 41.866 1.449 1.00 26.42 527 THR A CA 1
ATOM 4291 C C . THR A 1 527 ? 50.031 43.354 1.551 1.00 26.42 527 THR A C 1
ATOM 4293 O O . THR A 1 527 ? 51.233 43.539 1.727 1.00 26.42 527 THR A O 1
ATOM 4296 N N . PRO A 1 528 ? 49.166 44.418 1.619 1.00 32.34 528 PRO A N 1
ATOM 4297 C CA . PRO A 1 528 ? 47.949 44.500 2.463 1.00 32.34 528 PRO A CA 1
ATOM 4298 C C . PRO A 1 528 ? 46.847 45.514 1.934 1.00 32.34 528 PRO A C 1
ATOM 4300 O O . PRO A 1 528 ? 46.654 45.528 0.723 1.00 32.34 528 PRO A O 1
ATOM 4303 N N . PRO A 1 529 ? 46.024 46.265 2.733 1.00 34.78 529 PRO A N 1
ATOM 4304 C CA . PRO A 1 529 ? 44.547 46.205 2.642 1.00 34.78 529 PRO A CA 1
ATOM 4305 C C . PRO A 1 529 ? 43.794 47.574 2.544 1.00 34.78 529 PRO A C 1
ATOM 4307 O O . PRO A 1 529 ? 44.404 48.636 2.574 1.00 34.78 529 PRO A O 1
ATOM 4310 N N . LYS A 1 530 ? 42.442 47.518 2.593 1.00 26.23 530 LYS A N 1
ATOM 4311 C CA . LYS A 1 530 ? 41.445 48.620 2.772 1.00 26.23 530 LYS A CA 1
ATOM 4312 C C . LYS A 1 530 ? 41.305 49.551 1.540 1.00 26.23 530 LYS A C 1
ATOM 4314 O O . LYS A 1 530 ? 42.251 49.730 0.802 1.00 26.23 530 LYS A O 1
ATOM 4319 N N . VAL A 1 531 ? 40.163 50.143 1.177 1.00 25.97 531 VAL A N 1
ATOM 4320 C CA . VAL A 1 531 ? 39.119 50.862 1.929 1.00 25.97 531 VAL A CA 1
ATOM 4321 C C . VAL A 1 531 ? 37.807 50.843 1.107 1.00 25.97 531 VAL A C 1
ATOM 4323 O O . VAL A 1 531 ? 37.816 50.741 -0.115 1.00 25.97 531 VAL A O 1
ATOM 4326 N N . SER A 1 532 ? 36.683 50.935 1.816 1.00 26.92 532 SER A N 1
ATOM 4327 C CA . SER A 1 532 ? 35.317 51.251 1.367 1.00 26.92 532 SER A CA 1
ATOM 4328 C C . SER A 1 532 ? 35.197 52.349 0.297 1.00 26.92 532 SER A C 1
ATOM 4330 O O . SER A 1 532 ? 35.944 53.317 0.367 1.00 26.92 532 SER A O 1
ATOM 4332 N N . ALA A 1 533 ? 34.152 52.310 -0.543 1.00 25.22 533 ALA A N 1
ATOM 4333 C CA . ALA A 1 533 ? 33.037 53.267 -0.445 1.00 25.22 533 ALA A CA 1
ATOM 4334 C C . ALA A 1 533 ? 32.030 53.230 -1.622 1.00 25.22 533 ALA A C 1
ATOM 4336 O O . ALA A 1 533 ? 32.377 53.053 -2.781 1.00 25.22 533 ALA A O 1
ATOM 4337 N N . HIS A 1 534 ? 30.780 53.495 -1.231 1.00 26.50 534 HIS A N 1
ATOM 4338 C CA . HIS A 1 534 ? 29.695 54.181 -1.939 1.00 26.50 534 HIS A CA 1
ATOM 4339 C C . HIS A 1 534 ? 28.930 53.536 -3.113 1.00 26.50 534 HIS A C 1
ATOM 4341 O O . HIS A 1 534 ? 29.320 53.533 -4.273 1.00 26.50 534 HIS A O 1
ATOM 4347 N N . ARG A 1 535 ? 27.698 53.135 -2.742 1.00 26.67 535 ARG A N 1
ATOM 4348 C CA . ARG A 1 535 ? 26.428 53.410 -3.436 1.00 26.67 535 ARG A CA 1
ATOM 4349 C C . ARG A 1 535 ? 26.485 54.644 -4.341 1.00 26.67 535 ARG A C 1
ATOM 4351 O O . ARG A 1 535 ? 26.847 55.705 -3.852 1.00 26.67 535 ARG A O 1
ATOM 4358 N N . LEU A 1 536 ? 25.878 54.528 -5.520 1.00 25.28 536 LEU A N 1
ATOM 4359 C CA . LEU A 1 536 ? 24.959 55.530 -6.069 1.00 25.28 536 LEU A CA 1
ATOM 4360 C C . LEU A 1 536 ? 23.924 54.804 -6.946 1.00 25.28 536 LEU A C 1
ATOM 4362 O O . LEU A 1 536 ? 24.200 54.378 -8.062 1.00 25.28 536 LEU A O 1
ATOM 4366 N N . GLN A 1 537 ? 22.732 54.610 -6.381 1.00 26.89 537 GLN A N 1
ATOM 4367 C CA . GLN A 1 537 ? 21.486 54.591 -7.145 1.00 26.89 537 GLN A CA 1
ATOM 4368 C C . GLN A 1 537 ? 21.076 56.045 -7.340 1.00 26.89 537 GLN A C 1
ATOM 4370 O O . GLN A 1 537 ? 21.150 56.796 -6.369 1.00 26.89 537 GLN A O 1
ATOM 4375 N N . MET A 1 538 ? 20.579 56.384 -8.529 1.00 23.27 538 MET A N 1
ATOM 4376 C CA . MET A 1 538 ? 19.338 57.139 -8.785 1.00 23.27 538 MET A CA 1
ATOM 4377 C C . MET A 1 538 ? 19.269 57.511 -10.287 1.00 23.27 538 MET A C 1
ATOM 4379 O O . MET A 1 538 ? 20.273 57.373 -10.984 1.00 23.27 538 MET A O 1
ATOM 4383 N N . PRO A 1 539 ? 18.076 57.836 -10.818 1.00 32.59 539 PRO A N 1
ATOM 4384 C CA . PRO A 1 539 ? 17.563 57.261 -12.059 1.00 32.59 539 PRO A CA 1
ATOM 4385 C C . PRO A 1 539 ? 17.115 58.337 -13.074 1.00 32.59 539 PRO A C 1
ATOM 4387 O O . PRO A 1 539 ? 17.392 59.520 -12.899 1.00 32.59 539 PRO A O 1
ATOM 4390 N N . VAL A 1 540 ? 16.293 57.888 -14.034 1.00 27.48 540 VAL A N 1
ATOM 4391 C CA . VAL A 1 540 ? 15.380 58.648 -14.915 1.00 27.48 540 VAL A CA 1
ATOM 4392 C C . VAL A 1 540 ? 16.089 59.200 -16.163 1.00 27.48 540 VAL A C 1
ATOM 4394 O O . VAL A 1 540 ? 17.052 59.944 -16.053 1.00 27.48 540 VAL A O 1
ATOM 4397 N N . ARG A 1 541 ? 15.703 58.859 -17.397 1.00 30.14 541 ARG A N 1
ATOM 4398 C CA . ARG A 1 541 ? 14.397 58.459 -17.955 1.00 30.14 541 ARG A CA 1
ATOM 4399 C C . ARG A 1 541 ? 14.382 57.069 -18.574 1.00 30.14 541 ARG A C 1
ATOM 4401 O O . ARG A 1 541 ? 15.438 56.646 -19.088 1.00 30.14 541 ARG A O 1
#

Foldseek 3Di:
DDPVVVVVVVVVVVVVVVVVCVVQFWDDPDPLLVQCLVCLLVLPQVSNLVSLVPDPDDDDWTWGWDQDLPNVQGIKIKTWGSCLSSVVSVSLVCQVVCVVSPNNQQAKIKMFMAHPDPDDDDDDDPAPLAVPHHGFIWIQRGSLQVLLSVLLNSVVVVVVDPCVVPPDDPPAQPCLVRLVCLLVNVVSFFWLVSHPPLRLQQSLQVSLLVLLLPFAQPVDPQCRSDRQDPSSNSSLVSVLSSLLQLDQDCVNLLNADLATGLLQVLLLLLLQLRPVVCQVVVHFQGPVNLSSLQVNLQVLLSCLVVLPRPDQSCSSNVNYPSLVSRCVVPVVSNVSSVLSSVLQSVLSVVLSPDDWAPLSVVLSVVSVVQHTTPSLVSLVVVVDDPVSSVVSSGCALVCCVNGVRRPLSNCSNVRVDHPVSSVVSNVVSVVVVVVVVVVVVVVVVPDDDDDDDDDDDDDDDDDDDDDDDDDDDDDDDDDDDDDDPDDDDDDDDDDDDDPDPPPPDDIPRPPPDDDDDDDDDDDDDDDDDDDDDDDDDDDDD

Organism: Hymenolepis diminuta (NCBI:txid6216)